Protein AF-A0A9E5UUV7-F1 (afdb_monomer_lite)

Radius of gyration: 30.55 Å; chains: 1; bounding box: 59×49×99 Å

Foldseek 3Di:
DVLLVVLLVLLLVLDDDPVSLVSSLVSLLVQCVVDVLSLLSLVLCLVVNVLSPVVDVVSVVVSVVSSVVSCCVSCVPPPDDFDVVCVVVLPQLLLLLLQLLLQLLPSVSSNVSSVVLVVLLVVLVVLCCVQVPDPCSQQSSLVSLLSSLSSSSVVCSRRQDDVPGDSSSSNPPVSNVSSVSSVVSSLSSLVVLVVRVVVDCVVVVDVVSVVSNVVSVVCVVSSVVSNVVSVCCVVVPPPPPCVVQPPVPVPPPNPPCVVVVVVLVCCLEPVPCPSVVVLVVDDDHDVSVVSVCLSVVSVVCRPAAADQQCPPVDDQLAAEEEAAQAQSSSVCCVVRVRPPHDLVNYAYEHCPPDPDVVVVPPPDDRPHYDHDLDPVVLVVVLVVCVVHQKYKYKYFPVCVVSVVVSQVSVVVVQKDKDWPPDPPPDDDVPTIIMMMIGHPPPD

pLDDT: mean 79.67, std 17.64, range [35.59, 98.44]

Sequence (443 aa):
MVFFLLALGVVSSQRRGLGVFALAGLLCLCATFSFSTGLVTWPLLLPVLWVYGYRHLGYSVAWVGLAALAATLYGSGTGSGAKWELLPTFLVPLVAFVGSPLGVQDYELSVLVGAVGLLLLAVNLLVLWWVDGWRPQRMIIWLACAGYSLGAGLGIALGRFGPGKSDWVALNTRYTTPTLLLWCALVAAAVLVMEHLNQSDLIKQRSWPRALLWVNAFAFALAVPLYLQTNLHMAQGPVQDDYFYGHGLAEASPVDLRPYEACIAAYPQQGDESCLQVIFVEEWATPSKIYRMAAYGLGIFRGEAPQNWLGPAYVQGSLVILNTGYAWGNIYVQERGLAGIPERDLIHVAPDAFSDPDLVMLDHPPERQFEQADVHFLLQVAALARAHSQLWLVSAPETAAMADLLGRALQGQGWQAELYPEPGAGEQPNQFLIWRFERPGPG

Secondary structure (DSSP, 8-state):
-HHHHHHHHHHHSS--SHHHHHHHHHHHHHHHHH-GGGGGHHHHHHHHHHHHT--SHHHHHHHHHHHHHHHHHHHTT------GGGTGGGHHHHHHHHHTTTTTT-HHHHHHHHHHHHHHHHHHHHHHHHHS---HHHHHHHHHHHHHHHHHHHHHHHHH--TT--GGGGG-HHHHHHHHHHHHHHHHHHHHHHHHHHHSTHHHH-SHHHHHHHHHHHHHHHHHHHHHHHHHHHHHS---THHHH-TTTSSS-----HHHHHHHHHHHHH--THHHHHHHHS-SSSTHHHHHHHHHHHHTTTTPPP-BSSGGGPPTT-EEEEE-SSHHHHHHIIIIIBTT--GGGEEEE-TT--S-GGGGGSS-S-S-EESSSSHHHHHHHHHHHTT-SEEEEEE-GGGHHHHHHHHHHHHTTT-EEEEES-TTSS---TT-EEEEEEPPP--

Structure (mmCIF, N/CA/C/O backbone):
data_AF-A0A9E5UUV7-F1
#
_entry.id   AF-A0A9E5UUV7-F1
#
loop_
_atom_site.group_PDB
_atom_site.id
_atom_site.type_symbol
_atom_site.label_atom_id
_atom_site.label_alt_id
_atom_site.label_comp_id
_atom_site.label_asym_id
_atom_site.label_entity_id
_atom_site.label_seq_id
_atom_site.pdbx_PDB_ins_code
_atom_site.Cartn_x
_atom_site.Cartn_y
_atom_site.Cartn_z
_atom_site.occupancy
_atom_site.B_iso_or_equiv
_atom_site.auth_seq_id
_atom_site.auth_comp_id
_atom_site.auth_asym_id
_atom_site.auth_atom_id
_atom_site.pdbx_PDB_model_num
ATOM 1 N N . MET A 1 1 ? -4.992 -3.076 2.133 1.00 90.69 1 MET A N 1
ATOM 2 C CA . MET A 1 1 ? -6.073 -2.536 2.993 1.00 90.69 1 MET A CA 1
ATOM 3 C C . MET A 1 1 ? -7.357 -3.369 2.954 1.00 90.69 1 MET A C 1
ATOM 5 O O . MET A 1 1 ? -7.738 -3.866 4.002 1.00 90.69 1 MET A O 1
ATOM 9 N N . VAL A 1 2 ? -8.020 -3.556 1.802 1.00 94.25 2 VAL A N 1
ATOM 10 C CA . VAL A 1 2 ? -9.324 -4.265 1.721 1.00 94.25 2 VAL A CA 1
ATOM 11 C C . VAL A 1 2 ? -9.289 -5.643 2.392 1.00 94.25 2 VAL A C 1
ATOM 13 O O . VAL A 1 2 ? -10.090 -5.911 3.282 1.00 94.25 2 VAL A O 1
ATOM 16 N N . PHE A 1 3 ? -8.302 -6.478 2.058 1.00 97.38 3 PHE A N 1
ATOM 17 C CA . PHE A 1 3 ? -8.148 -7.800 2.674 1.00 97.38 3 PHE A CA 1
ATOM 18 C C . PHE A 1 3 ? -7.946 -7.756 4.198 1.00 97.38 3 PHE A C 1
ATOM 20 O O . PHE A 1 3 ? -8.446 -8.626 4.902 1.00 97.38 3 PHE A O 1
ATOM 27 N N . PHE A 1 4 ? -7.287 -6.719 4.726 1.00 97.44 4 PHE A N 1
ATOM 28 C CA . PHE A 1 4 ? -7.139 -6.529 6.173 1.00 97.44 4 PHE A CA 1
ATOM 29 C C . PHE A 1 4 ? -8.482 -6.223 6.849 1.00 97.44 4 PHE A C 1
ATOM 31 O O . PHE A 1 4 ? -8.807 -6.830 7.868 1.00 97.44 4 PHE A O 1
ATOM 38 N N . LEU A 1 5 ? -9.293 -5.336 6.262 1.00 97.19 5 LEU A N 1
ATOM 39 C CA . LEU A 1 5 ? -10.630 -5.025 6.779 1.00 97.19 5 LEU A CA 1
ATOM 40 C C . LEU A 1 5 ? -11.561 -6.242 6.714 1.00 97.19 5 LEU A C 1
ATOM 42 O O . LEU A 1 5 ? -12.299 -6.500 7.663 1.00 97.19 5 LEU A O 1
ATOM 46 N N . LEU A 1 6 ? -11.481 -7.032 5.639 1.00 97.69 6 LEU A N 1
ATOM 47 C CA . LEU A 1 6 ? -12.206 -8.300 5.533 1.00 97.69 6 LEU A CA 1
ATOM 48 C C . LEU A 1 6 ? -11.757 -9.293 6.612 1.00 97.69 6 LEU A C 1
ATOM 50 O O . LEU A 1 6 ? -12.605 -9.916 7.243 1.00 97.69 6 LEU A O 1
ATOM 54 N N . ALA A 1 7 ? -10.451 -9.407 6.877 1.00 97.75 7 ALA A N 1
ATOM 55 C CA . ALA A 1 7 ? -9.936 -10.275 7.934 1.00 97.75 7 ALA A CA 1
ATOM 56 C C . ALA A 1 7 ? -10.449 -9.843 9.320 1.00 97.75 7 ALA A C 1
ATOM 58 O O . ALA A 1 7 ? -10.921 -10.681 10.090 1.00 97.75 7 ALA A O 1
ATOM 59 N N . LEU A 1 8 ? -10.448 -8.536 9.615 1.00 96.94 8 LEU A N 1
ATOM 60 C CA . LEU A 1 8 ? -11.044 -7.980 10.836 1.00 96.94 8 LEU A CA 1
ATOM 61 C C . LEU A 1 8 ? -12.545 -8.296 10.944 1.00 96.94 8 LEU A C 1
ATOM 63 O O . LEU A 1 8 ? -13.014 -8.721 12.002 1.00 96.94 8 LEU A O 1
ATOM 67 N N . GLY A 1 9 ? -13.298 -8.131 9.854 1.00 96.94 9 GLY A N 1
ATOM 68 C CA . GLY A 1 9 ? -14.724 -8.464 9.785 1.00 96.94 9 GLY A CA 1
ATOM 69 C C . GLY A 1 9 ? -14.998 -9.950 10.042 1.00 96.94 9 GLY A C 1
ATOM 70 O O . GLY A 1 9 ? -15.856 -10.306 10.848 1.00 96.94 9 GLY A O 1
ATOM 71 N N . VAL A 1 10 ? -14.212 -10.832 9.422 1.00 97.31 10 VAL A N 1
ATOM 72 C CA . VAL A 1 10 ? -14.304 -12.288 9.603 1.00 97.31 10 VAL A CA 1
ATOM 73 C C . VAL A 1 10 ? -14.041 -12.677 11.059 1.00 97.31 10 VAL A C 1
ATOM 75 O O . VAL A 1 10 ? -14.853 -13.389 11.653 1.00 97.31 10 VAL A O 1
ATOM 78 N N . VAL A 1 11 ? -12.968 -12.165 11.673 1.00 96.50 11 VAL A N 1
ATOM 79 C CA . VAL A 1 11 ? -12.618 -12.474 13.072 1.00 96.50 11 VAL A CA 1
ATOM 80 C C . VAL A 1 11 ? -13.648 -11.916 14.062 1.00 96.50 11 VAL A C 1
ATOM 82 O O . VAL A 1 11 ? -13.923 -12.549 15.083 1.00 96.50 11 VAL A O 1
ATOM 85 N N . SER A 1 12 ? -14.255 -10.767 13.760 1.00 95.50 12 SER A N 1
ATOM 86 C CA . SER A 1 12 ? -15.246 -10.122 14.633 1.00 95.50 12 SER A CA 1
ATOM 87 C C . SER A 1 12 ? -16.665 -10.702 14.531 1.00 95.50 12 SER A C 1
ATOM 89 O O . SER A 1 12 ? -17.492 -10.424 15.399 1.00 95.50 12 SER A O 1
ATOM 91 N N . SER A 1 13 ? -16.947 -11.574 13.554 1.00 91.88 13 SER A N 1
ATOM 92 C CA . SER A 1 13 ? -18.280 -12.146 13.267 1.00 91.88 13 SER A CA 1
ATOM 93 C C . SER A 1 13 ? -18.878 -13.089 14.339 1.00 91.88 13 SER A C 1
ATOM 95 O O . SER A 1 13 ? -19.874 -13.765 14.088 1.00 91.88 13 SER A O 1
ATOM 97 N N . GLN A 1 14 ? -18.291 -13.159 15.541 1.00 79.25 14 GLN A N 1
ATOM 98 C CA . GLN A 1 14 ? -18.643 -14.016 16.693 1.00 79.25 14 GLN A CA 1
ATOM 99 C C . GLN A 1 14 ? -18.615 -15.540 16.462 1.00 79.25 14 GLN A C 1
ATOM 101 O O . GLN A 1 14 ? -18.589 -16.304 17.431 1.00 79.25 14 GLN A O 1
ATOM 106 N N . ARG A 1 15 ? -18.556 -16.017 15.216 1.00 87.44 15 ARG A N 1
ATOM 107 C CA . ARG A 1 15 ? -18.394 -17.438 14.894 1.00 87.44 15 ARG A CA 1
ATOM 108 C C . ARG A 1 15 ? -16.945 -17.850 15.148 1.00 87.44 15 ARG A C 1
ATOM 110 O O . ARG A 1 15 ? -16.028 -17.402 14.466 1.00 87.44 15 ARG A O 1
ATOM 117 N N . ARG A 1 16 ? -16.728 -18.706 16.147 1.00 90.81 16 ARG A N 1
ATOM 118 C CA . ARG A 1 16 ? -15.410 -19.290 16.434 1.00 90.81 16 ARG A CA 1
ATOM 119 C C . ARG A 1 16 ? -15.267 -20.609 15.694 1.00 90.81 16 ARG A C 1
ATOM 121 O O . ARG A 1 16 ? -16.164 -21.444 15.749 1.00 90.81 16 ARG A O 1
ATOM 128 N N . GLY A 1 17 ? -14.133 -20.814 15.042 1.00 95.44 17 GLY A N 1
ATOM 129 C CA . GLY A 1 17 ? -13.823 -22.096 14.424 1.00 95.44 17 GLY A CA 1
ATOM 130 C C . GLY A 1 17 ? -12.600 -22.034 13.525 1.00 95.44 17 GLY A C 1
ATOM 131 O O . GLY A 1 17 ? -12.154 -20.957 13.129 1.00 95.44 17 GLY A O 1
ATOM 132 N N . LEU A 1 18 ? -12.089 -23.211 13.168 1.00 96.75 18 LEU A N 1
ATOM 133 C CA . LEU A 1 18 ? -10.938 -23.348 12.276 1.00 96.75 18 LEU A CA 1
ATOM 134 C C . LEU A 1 18 ? -11.175 -22.687 10.912 1.00 96.75 18 LEU A C 1
ATOM 136 O O . LEU A 1 18 ? -10.252 -22.096 10.371 1.00 96.75 18 LEU A O 1
ATOM 140 N N . GLY A 1 19 ? -12.407 -22.712 10.390 1.00 97.31 19 GLY A N 1
ATOM 141 C CA . GLY A 1 19 ? -12.740 -22.062 9.117 1.00 97.31 19 GLY A CA 1
ATOM 142 C C . GLY A 1 19 ? -12.563 -20.539 9.141 1.00 97.31 19 GLY A C 1
ATOM 143 O O . GLY A 1 19 ? -11.999 -19.976 8.211 1.00 97.31 19 GLY A O 1
ATOM 144 N N . VAL A 1 20 ? -12.977 -19.873 10.226 1.00 97.12 20 VAL A N 1
ATOM 145 C CA . VAL A 1 20 ? -12.817 -18.415 10.398 1.00 97.12 20 VAL A CA 1
ATOM 146 C C . VAL A 1 20 ? -11.344 -18.054 10.585 1.00 97.12 20 VAL A C 1
ATOM 148 O O . VAL A 1 20 ? -10.864 -17.104 9.972 1.00 97.12 20 VAL A O 1
ATOM 151 N N . PHE A 1 21 ? -10.609 -18.849 11.369 1.00 97.88 21 PHE A N 1
ATOM 152 C CA . PHE A 1 21 ? -9.162 -18.698 11.539 1.00 97.88 21 PHE A CA 1
ATOM 153 C C . PHE A 1 21 ? -8.404 -18.857 10.209 1.00 97.88 21 PHE A C 1
ATOM 155 O O . PHE A 1 21 ? -7.590 -18.006 9.857 1.00 97.88 21 PHE A O 1
ATOM 162 N N . ALA A 1 22 ? -8.706 -19.911 9.443 1.00 97.94 22 ALA A N 1
ATOM 163 C CA . ALA A 1 22 ? -8.079 -20.181 8.152 1.00 97.94 22 ALA A CA 1
ATOM 164 C C . ALA A 1 22 ? -8.406 -19.097 7.116 1.00 97.94 22 ALA A C 1
ATOM 166 O O . ALA A 1 22 ? -7.508 -18.630 6.420 1.00 97.94 22 ALA A O 1
ATOM 167 N N . LEU A 1 23 ? -9.664 -18.646 7.052 1.00 97.94 23 LEU A N 1
ATOM 168 C CA . LEU A 1 23 ? -10.071 -17.563 6.159 1.00 97.94 23 LEU A CA 1
ATOM 169 C C . LEU A 1 23 ? -9.372 -16.242 6.510 1.00 97.94 23 LEU A C 1
ATOM 171 O O . LEU A 1 23 ? -8.900 -15.551 5.613 1.00 97.94 23 LEU A O 1
ATOM 175 N N . ALA A 1 24 ? -9.253 -15.904 7.798 1.00 98.12 24 ALA A N 1
ATOM 176 C CA . ALA A 1 24 ? -8.497 -14.730 8.229 1.00 98.12 24 ALA A CA 1
ATOM 177 C C . ALA A 1 24 ? -7.016 -14.828 7.822 1.00 98.12 24 ALA A C 1
ATOM 179 O O . ALA A 1 24 ? -6.466 -13.863 7.296 1.00 98.12 24 ALA A O 1
ATOM 180 N N . GLY A 1 25 ? -6.394 -16.000 7.993 1.00 98.19 25 GLY A N 1
ATOM 181 C CA . GLY A 1 25 ? -5.019 -16.255 7.552 1.00 98.19 25 GLY A CA 1
ATOM 182 C C . GLY A 1 25 ? -4.844 -16.123 6.035 1.00 98.19 25 GLY A C 1
ATOM 183 O O . GLY A 1 25 ? -3.891 -15.495 5.580 1.00 98.19 25 GLY A O 1
ATOM 184 N N . LEU A 1 26 ? -5.793 -16.637 5.245 1.00 98.25 26 LEU A N 1
ATOM 185 C CA . LEU A 1 26 ? -5.801 -16.483 3.787 1.00 98.25 26 LEU A CA 1
ATOM 186 C C . LEU A 1 26 ? -5.905 -15.008 3.374 1.00 98.25 26 LEU A C 1
ATOM 188 O O . LEU A 1 26 ? -5.156 -14.553 2.515 1.00 98.25 26 LEU A O 1
ATOM 192 N N . LEU A 1 27 ? -6.785 -14.239 4.017 1.00 98.44 27 LEU A N 1
ATOM 193 C CA . LEU A 1 27 ? -6.922 -12.804 3.761 1.00 98.44 27 LEU A CA 1
ATOM 194 C C . LEU A 1 27 ? -5.648 -12.029 4.142 1.00 98.44 27 LEU A C 1
ATOM 196 O O . LEU A 1 27 ? -5.252 -11.117 3.416 1.00 98.44 27 LEU A O 1
ATOM 200 N N . CYS A 1 28 ? -4.959 -12.412 5.221 1.00 98.19 28 CYS A N 1
ATOM 201 C CA . CYS A 1 28 ? -3.637 -11.874 5.560 1.00 98.19 28 CYS A CA 1
ATOM 202 C C . CYS A 1 28 ? -2.585 -12.189 4.493 1.00 98.19 28 CYS A C 1
ATOM 204 O O . CYS A 1 28 ? -1.834 -11.294 4.111 1.00 98.19 28 CYS A O 1
ATOM 206 N N . LEU A 1 29 ? -2.561 -13.415 3.959 1.00 97.69 29 LEU A N 1
ATOM 207 C CA . LEU A 1 29 ? -1.677 -13.776 2.845 1.00 97.69 29 LEU A CA 1
ATOM 208 C C . LEU A 1 29 ? -1.969 -12.919 1.609 1.00 97.69 29 LEU A C 1
ATOM 210 O O . LEU A 1 29 ? -1.050 -12.305 1.068 1.00 97.69 29 LEU A O 1
ATOM 214 N N . CYS A 1 30 ? -3.238 -12.797 1.204 1.00 97.81 30 CYS A N 1
ATOM 215 C CA . CYS A 1 30 ? -3.633 -11.919 0.101 1.00 97.81 30 CYS A CA 1
ATOM 216 C C . CYS A 1 30 ? -3.190 -10.470 0.350 1.00 97.81 30 CYS A C 1
ATOM 218 O O . CYS A 1 30 ? -2.681 -9.822 -0.563 1.00 97.81 30 CYS A O 1
ATOM 220 N N . ALA A 1 31 ? -3.322 -9.965 1.582 1.00 96.50 31 ALA A N 1
ATOM 221 C CA . ALA A 1 31 ? -2.836 -8.638 1.945 1.00 96.50 31 ALA A CA 1
ATOM 222 C C . ALA A 1 31 ? -1.311 -8.513 1.777 1.00 96.50 31 ALA A C 1
ATOM 224 O O . ALA A 1 31 ? -0.864 -7.531 1.188 1.00 96.50 31 ALA A O 1
ATOM 225 N N . THR A 1 32 ? -0.530 -9.487 2.265 1.00 95.94 32 THR A N 1
ATOM 226 C CA . THR A 1 32 ? 0.942 -9.521 2.169 1.00 95.94 32 THR A CA 1
ATOM 227 C C . THR A 1 32 ? 1.427 -9.557 0.721 1.00 95.94 32 THR A C 1
ATOM 229 O O . THR A 1 32 ? 2.300 -8.775 0.358 1.00 95.94 32 THR A O 1
ATOM 232 N N . PHE A 1 33 ? 0.853 -10.416 -0.123 1.00 94.50 33 PHE A N 1
ATOM 233 C CA . PHE A 1 33 ? 1.278 -10.535 -1.523 1.00 94.50 33 PHE A CA 1
ATOM 234 C C . PHE A 1 33 ? 0.728 -9.425 -2.427 1.00 94.50 33 PHE A C 1
ATOM 236 O O . PHE A 1 33 ? 1.281 -9.194 -3.495 1.00 94.50 33 PHE A O 1
ATOM 243 N N . SER A 1 34 ? -0.301 -8.690 -1.989 1.00 92.25 34 SER A N 1
ATOM 244 C CA . SER A 1 34 ? -0.737 -7.467 -2.679 1.00 92.25 34 SER A CA 1
ATOM 245 C C . SER A 1 34 ? 0.202 -6.288 -2.411 1.00 92.25 34 SER A C 1
ATOM 247 O O . SER A 1 34 ? 0.424 -5.462 -3.291 1.00 92.25 34 SER A O 1
ATOM 249 N N . PHE A 1 35 ? 0.714 -6.158 -1.181 1.00 89.69 35 PHE A N 1
ATOM 250 C CA . PHE A 1 35 ? 1.616 -5.070 -0.798 1.00 89.69 35 PHE A CA 1
ATOM 251 C C . PHE A 1 35 ? 2.412 -5.429 0.463 1.00 89.69 35 PHE A C 1
ATOM 253 O O . PHE A 1 35 ? 1.850 -6.001 1.397 1.00 89.69 35 PHE A O 1
ATOM 260 N N . SER A 1 36 ? 3.682 -5.012 0.561 1.00 89.94 36 SER A N 1
ATOM 261 C CA . SER A 1 36 ? 4.555 -5.333 1.712 1.00 89.94 36 SER A CA 1
ATOM 262 C C . SER A 1 36 ? 3.972 -4.917 3.067 1.00 89.94 36 SER A C 1
ATOM 264 O O . SER A 1 36 ? 4.152 -5.612 4.066 1.00 89.94 36 SER A O 1
ATOM 266 N N . THR A 1 37 ? 3.205 -3.822 3.114 1.00 92.81 37 THR A N 1
ATOM 267 C CA . THR A 1 37 ? 2.503 -3.361 4.327 1.00 92.81 37 THR A CA 1
ATOM 268 C C . THR A 1 37 ? 1.468 -4.370 4.833 1.00 92.81 37 THR A C 1
ATOM 270 O O . THR A 1 37 ? 1.054 -4.304 5.986 1.00 92.81 37 THR A O 1
ATOM 273 N N . GLY A 1 38 ? 1.070 -5.355 4.024 1.00 95.31 38 GLY A N 1
ATOM 274 C CA . GLY A 1 38 ? 0.263 -6.494 4.448 1.00 95.31 38 GLY A CA 1
ATOM 275 C C . GLY A 1 38 ? 0.935 -7.366 5.514 1.00 95.31 38 GLY A C 1
ATOM 276 O O . GLY A 1 38 ? 0.229 -7.971 6.318 1.00 95.31 38 GLY A O 1
ATOM 277 N N . LEU A 1 39 ? 2.272 -7.368 5.618 1.00 96.00 39 LEU A N 1
ATOM 278 C CA . LEU A 1 39 ? 2.988 -8.060 6.703 1.00 96.00 39 LEU A CA 1
ATOM 279 C C . LEU A 1 39 ? 2.602 -7.542 8.096 1.00 96.00 39 LEU A C 1
ATOM 281 O O . LEU A 1 39 ? 2.598 -8.298 9.063 1.00 96.00 39 LEU A O 1
ATOM 285 N N . VAL A 1 40 ? 2.196 -6.276 8.190 1.00 97.06 40 VAL A N 1
ATOM 286 C CA . VAL A 1 40 ? 1.750 -5.637 9.435 1.00 97.06 40 VAL A CA 1
ATOM 287 C C . VAL A 1 40 ? 0.444 -6.259 9.952 1.00 97.06 40 VAL A C 1
ATOM 289 O O . VAL A 1 40 ? 0.171 -6.223 11.149 1.00 97.06 40 VAL A O 1
ATOM 292 N N . THR A 1 41 ? -0.361 -6.886 9.084 1.00 97.81 41 THR A N 1
ATOM 293 C CA . THR A 1 41 ? -1.632 -7.507 9.497 1.00 97.81 41 THR A CA 1
ATOM 294 C C . THR A 1 41 ? -1.439 -8.660 10.482 1.00 97.81 41 THR A C 1
ATOM 296 O O . THR A 1 41 ? -2.262 -8.829 11.380 1.00 97.81 41 THR A O 1
ATOM 299 N N . TRP A 1 42 ? -0.344 -9.415 10.362 1.00 98.19 42 TRP A N 1
ATOM 300 C CA . TRP A 1 42 ? -0.068 -10.594 11.181 1.00 98.19 42 TRP A CA 1
ATOM 301 C C . TRP A 1 42 ? 0.064 -10.281 12.677 1.00 98.19 42 TRP A C 1
ATOM 303 O O . TRP A 1 42 ? -0.721 -10.836 13.456 1.00 98.19 42 TRP A O 1
ATOM 313 N N . PRO A 1 43 ? 0.985 -9.396 13.116 1.00 97.75 43 PRO A N 1
ATOM 314 C CA . PRO A 1 43 ? 1.102 -9.053 14.530 1.00 97.75 43 PRO A CA 1
ATOM 315 C C . PRO A 1 43 ? -0.132 -8.314 15.060 1.00 97.75 43 PRO A C 1
ATOM 317 O O . PRO A 1 43 ? -0.459 -8.464 16.233 1.00 97.75 43 PRO A O 1
ATOM 320 N N . LEU A 1 44 ? -0.848 -7.557 14.220 1.00 97.69 44 LEU A N 1
ATOM 321 C CA . LEU A 1 44 ? -2.027 -6.796 14.649 1.00 97.69 44 LEU A CA 1
ATOM 322 C C . LEU A 1 44 ? -3.279 -7.647 14.844 1.00 97.69 44 LEU A C 1
ATOM 324 O O . LEU A 1 44 ? -4.070 -7.370 15.742 1.00 97.69 44 LEU A O 1
ATOM 328 N N . LEU A 1 45 ? -3.481 -8.680 14.025 1.00 97.75 45 LEU A N 1
ATOM 329 C CA . LEU A 1 45 ? -4.642 -9.559 14.163 1.00 97.75 45 LEU A CA 1
ATOM 330 C C . LEU A 1 45 ? -4.485 -10.579 15.288 1.00 97.75 45 LEU A C 1
ATOM 332 O O . LEU A 1 45 ? -5.494 -11.069 15.786 1.00 97.75 45 LEU A O 1
ATOM 336 N N . LEU A 1 46 ? -3.267 -10.857 15.755 1.00 97.62 46 LEU A N 1
ATOM 337 C CA . LEU A 1 46 ? -3.048 -11.747 16.895 1.00 97.62 46 LEU A CA 1
ATOM 338 C C . LEU A 1 46 ? -3.787 -11.292 18.179 1.00 97.62 46 LEU A C 1
ATOM 340 O O . LEU A 1 46 ? -4.549 -12.091 18.732 1.00 97.62 46 LEU A O 1
ATOM 344 N N . PRO A 1 47 ? -3.660 -10.037 18.663 1.00 97.31 47 PRO A N 1
ATOM 345 C CA . PRO A 1 47 ? -4.435 -9.574 19.814 1.00 97.31 47 PRO A CA 1
ATOM 346 C C . PRO A 1 47 ? -5.939 -9.487 19.517 1.00 97.31 47 PRO A C 1
ATOM 348 O O . PRO A 1 47 ? -6.745 -9.720 20.418 1.00 97.31 47 PRO A O 1
ATOM 351 N N . VAL A 1 48 ? -6.345 -9.230 18.267 1.00 97.50 48 VAL A N 1
ATOM 352 C CA . VAL A 1 48 ? -7.763 -9.269 17.861 1.00 97.50 48 VAL A CA 1
ATOM 353 C C . VAL A 1 48 ? -8.319 -10.687 18.038 1.00 97.50 48 VAL A C 1
ATOM 355 O O . VAL A 1 48 ? -9.302 -10.882 18.752 1.00 97.50 48 VAL A O 1
ATOM 358 N N . LEU A 1 49 ? -7.650 -11.696 17.475 1.00 97.31 49 LEU A N 1
ATOM 359 C CA . LEU A 1 49 ? -7.983 -13.114 17.631 1.00 97.31 49 LEU A CA 1
ATOM 360 C C . LEU A 1 49 ? -8.082 -13.502 19.115 1.00 97.31 49 LEU A C 1
ATOM 362 O O . LEU A 1 49 ? -9.057 -14.135 19.533 1.00 97.31 49 LEU A O 1
ATOM 366 N N . TRP A 1 50 ? -7.127 -13.059 19.935 1.00 97.19 50 TRP A N 1
ATOM 367 C CA . TRP A 1 50 ? -7.123 -13.311 21.376 1.00 97.19 50 TRP A CA 1
ATOM 368 C C . TRP A 1 50 ? -8.353 -12.729 22.093 1.00 97.19 50 TRP A C 1
ATOM 370 O O . TRP A 1 50 ? -9.002 -13.416 22.895 1.00 97.19 50 TRP A O 1
ATOM 380 N N . VAL A 1 51 ? -8.707 -11.472 21.797 1.00 96.44 51 VAL A N 1
ATOM 381 C CA . VAL A 1 51 ? -9.873 -10.782 22.377 1.00 96.44 51 VAL A CA 1
ATOM 382 C C . VAL A 1 51 ? -11.182 -11.467 21.973 1.00 96.44 51 VAL A C 1
ATOM 384 O O . VAL A 1 51 ? -12.063 -11.630 22.820 1.00 96.44 51 VAL A O 1
ATOM 387 N N . TYR A 1 52 ? -11.288 -11.946 20.730 1.00 96.06 52 TYR A N 1
ATOM 388 C CA . TYR A 1 52 ? -12.475 -12.648 20.221 1.00 96.06 52 TYR A CA 1
ATOM 389 C C . TYR A 1 52 ? -12.539 -14.145 20.578 1.00 96.06 52 TYR A C 1
ATOM 391 O O . TYR A 1 52 ? -13.537 -14.813 20.289 1.00 96.06 52 TYR A O 1
ATOM 399 N N . GLY A 1 53 ? -11.551 -14.661 21.317 1.00 95.75 53 GLY A N 1
ATOM 400 C CA . GLY A 1 53 ? -11.625 -15.955 22.001 1.00 95.75 53 GLY A CA 1
ATOM 401 C C . GLY A 1 53 ? -10.730 -17.061 21.442 1.00 95.75 53 GLY A C 1
ATOM 402 O O . GLY A 1 53 ? -10.795 -18.179 21.948 1.00 95.75 53 GLY A O 1
ATOM 403 N N . TYR A 1 54 ? -9.856 -16.775 20.476 1.00 96.69 54 TYR A N 1
ATOM 404 C CA . TYR A 1 54 ? -8.816 -17.702 20.006 1.00 96.69 54 TYR A CA 1
ATOM 405 C C . TYR A 1 54 ? -7.621 -17.728 20.977 1.00 96.69 54 TYR A C 1
ATOM 407 O O . TYR A 1 54 ? -6.492 -17.425 20.612 1.00 96.69 54 TYR A O 1
ATOM 415 N N . ARG A 1 55 ? -7.877 -18.050 22.253 1.00 96.50 55 ARG A N 1
ATOM 416 C CA . ARG A 1 55 ? -6.878 -17.985 23.343 1.00 96.50 55 ARG A CA 1
ATOM 417 C C . ARG A 1 55 ? -6.033 -19.248 23.503 1.00 96.50 55 ARG A C 1
ATOM 419 O O . ARG A 1 55 ? -5.083 -19.258 24.277 1.00 96.50 55 ARG A O 1
ATOM 426 N N . HIS A 1 56 ? -6.404 -20.333 22.828 1.00 97.19 56 HIS A N 1
ATOM 427 C CA . HIS A 1 56 ? -5.656 -21.582 22.907 1.00 97.19 56 HIS A CA 1
ATOM 428 C C . HIS A 1 56 ? -4.284 -21.416 22.241 1.00 97.19 56 HIS A C 1
ATOM 430 O O . HIS A 1 56 ? -4.210 -20.945 21.106 1.00 97.19 56 HIS A O 1
ATOM 436 N N . LEU A 1 57 ? -3.218 -21.858 22.919 1.00 97.12 57 LEU A N 1
ATOM 437 C CA . LEU A 1 57 ? -1.830 -21.681 22.473 1.00 97.12 57 LEU A CA 1
ATOM 438 C C . LEU A 1 57 ? -1.597 -22.189 21.042 1.00 97.12 57 LEU A C 1
ATOM 440 O O . LEU A 1 57 ? -0.874 -21.558 20.279 1.00 97.12 57 LEU A O 1
ATOM 444 N N . GLY A 1 58 ? -2.265 -23.280 20.655 1.00 97.94 58 GLY A N 1
ATOM 445 C CA . GLY A 1 58 ? -2.185 -23.830 19.300 1.00 97.94 58 GLY A CA 1
ATOM 446 C C . GLY A 1 58 ? -2.581 -22.840 18.196 1.00 97.94 58 GLY A C 1
ATOM 447 O O . GLY A 1 58 ? -1.934 -22.831 17.154 1.00 97.94 58 GLY A O 1
ATOM 448 N N . TYR A 1 59 ? -3.569 -21.961 18.423 1.00 97.56 59 TYR A N 1
ATOM 449 C CA . TYR A 1 59 ? -3.919 -20.922 17.444 1.00 97.56 59 TYR A CA 1
ATOM 450 C C . TYR A 1 59 ? -2.817 -19.873 17.330 1.00 97.56 59 TYR A C 1
ATOM 452 O O . TYR A 1 59 ? -2.453 -19.500 16.221 1.00 97.56 59 TYR A O 1
ATOM 460 N N . SER A 1 60 ? -2.252 -19.430 18.456 1.00 97.62 60 SER A N 1
ATOM 461 C CA . SER A 1 60 ? -1.157 -18.456 18.464 1.00 97.62 60 SER A CA 1
ATOM 462 C C . SER A 1 60 ? 0.091 -19.003 17.774 1.00 97.62 60 SER A C 1
ATOM 464 O O . SER A 1 60 ? 0.676 -18.317 16.943 1.00 97.62 60 SER A O 1
ATOM 466 N N . VAL A 1 61 ? 0.471 -20.253 18.067 1.00 98.06 61 VAL A N 1
ATOM 467 C CA . VAL A 1 61 ? 1.617 -20.922 17.431 1.00 98.06 61 VAL A CA 1
ATOM 468 C C . VAL A 1 61 ? 1.384 -21.083 15.930 1.00 98.06 61 VAL A C 1
ATOM 470 O O . VAL A 1 61 ? 2.255 -20.724 15.142 1.00 98.06 61 VAL A O 1
ATOM 473 N N . ALA A 1 62 ? 0.201 -21.552 15.520 1.00 98.12 62 ALA A N 1
ATOM 474 C CA . ALA A 1 62 ? -0.143 -21.668 14.106 1.00 98.12 62 ALA A CA 1
ATOM 475 C C . ALA A 1 62 ? -0.122 -20.304 13.396 1.00 98.12 62 ALA A C 1
ATOM 477 O O . ALA A 1 62 ? 0.399 -20.197 12.290 1.00 98.12 62 ALA A O 1
ATOM 478 N N . TRP A 1 63 ? -0.635 -19.250 14.037 1.00 98.38 63 TRP A N 1
ATOM 479 C CA . TRP A 1 63 ? -0.659 -17.898 13.477 1.00 98.38 63 TRP A CA 1
ATOM 480 C C . TRP A 1 63 ? 0.746 -17.321 13.291 1.00 98.38 63 TRP A C 1
ATOM 482 O O . TRP A 1 63 ? 1.056 -16.789 12.229 1.00 98.38 63 TRP A O 1
ATOM 492 N N . VAL A 1 64 ? 1.617 -17.474 14.293 1.00 98.12 64 VAL A N 1
ATOM 493 C CA . VAL A 1 64 ? 3.029 -17.069 14.202 1.00 98.12 64 VAL A CA 1
ATOM 494 C C . VAL A 1 64 ? 3.760 -17.875 13.125 1.00 98.12 64 VAL A C 1
ATOM 496 O O . VAL A 1 64 ? 4.531 -17.299 12.364 1.00 98.12 64 VAL A O 1
ATOM 499 N N . GLY A 1 65 ? 3.481 -19.177 13.005 1.00 98.25 65 GLY A N 1
ATOM 500 C CA . GLY A 1 65 ? 4.034 -20.021 11.943 1.00 98.25 65 GLY A CA 1
ATOM 501 C C . GLY A 1 65 ? 3.624 -19.560 10.540 1.00 98.25 65 GLY A C 1
ATOM 502 O O . GLY A 1 65 ? 4.476 -19.437 9.663 1.00 98.25 65 GLY A O 1
ATOM 503 N N . LEU A 1 66 ? 2.342 -19.235 10.337 1.00 98.12 66 LEU A N 1
ATOM 504 C CA . LEU A 1 66 ? 1.844 -18.673 9.076 1.00 98.12 66 LEU A CA 1
ATOM 505 C C . LEU A 1 66 ? 2.461 -17.302 8.772 1.00 98.12 66 LEU A C 1
ATOM 507 O O . LEU A 1 66 ? 2.851 -17.052 7.634 1.00 98.12 66 LEU A O 1
ATOM 511 N N . ALA A 1 67 ? 2.599 -16.441 9.783 1.00 98.06 67 ALA A N 1
ATOM 512 C CA . ALA A 1 67 ? 3.239 -15.136 9.642 1.00 98.06 67 ALA A CA 1
ATOM 513 C C . ALA A 1 67 ? 4.712 -15.261 9.223 1.00 98.06 67 ALA A C 1
ATOM 515 O O . ALA A 1 67 ? 5.153 -14.563 8.311 1.00 98.06 67 ALA A O 1
ATOM 516 N N . ALA A 1 68 ? 5.460 -16.173 9.855 1.00 97.56 68 ALA A N 1
ATOM 517 C CA . ALA A 1 68 ? 6.851 -16.448 9.512 1.00 97.56 68 ALA A CA 1
ATOM 518 C C . ALA A 1 68 ? 6.976 -16.977 8.077 1.00 97.56 68 ALA A C 1
ATOM 520 O O . ALA A 1 68 ? 7.774 -16.452 7.307 1.00 97.56 68 ALA A O 1
ATOM 521 N N . LEU A 1 69 ? 6.136 -17.942 7.686 1.00 97.12 69 LEU A N 1
ATOM 522 C CA . LEU A 1 69 ? 6.109 -18.470 6.321 1.00 97.12 69 LEU A CA 1
ATOM 523 C C . LEU A 1 69 ? 5.802 -17.371 5.291 1.00 97.12 69 LEU A C 1
ATOM 525 O O . LEU A 1 69 ? 6.500 -17.267 4.285 1.00 97.12 69 LEU A O 1
ATOM 529 N N . ALA A 1 70 ? 4.798 -16.528 5.549 1.00 96.50 70 ALA A N 1
ATOM 530 C CA . ALA A 1 70 ? 4.451 -15.407 4.677 1.00 96.50 70 ALA A CA 1
ATOM 531 C C . ALA A 1 70 ? 5.615 -14.415 4.531 1.00 96.50 70 ALA A C 1
ATOM 533 O O . ALA A 1 70 ? 5.929 -13.998 3.417 1.00 96.50 70 ALA A O 1
ATOM 534 N N . ALA A 1 71 ? 6.281 -14.072 5.638 1.00 94.19 71 ALA A N 1
ATOM 535 C CA . ALA A 1 71 ? 7.442 -13.189 5.637 1.00 94.19 71 ALA A CA 1
ATOM 536 C C . ALA A 1 71 ? 8.631 -13.791 4.872 1.00 94.19 71 ALA A C 1
ATOM 538 O O . ALA A 1 71 ? 9.261 -13.084 4.091 1.00 94.19 71 ALA A O 1
ATOM 539 N N . THR A 1 72 ? 8.914 -15.088 5.042 1.00 94.00 72 THR A N 1
ATOM 540 C CA . THR A 1 72 ? 9.986 -15.783 4.314 1.00 94.00 72 THR A CA 1
ATOM 541 C C . THR A 1 72 ? 9.704 -15.842 2.816 1.00 94.00 72 THR A C 1
ATOM 543 O O . THR A 1 72 ? 10.579 -15.505 2.023 1.00 94.00 72 THR A O 1
ATOM 546 N N . LEU A 1 73 ? 8.487 -16.224 2.414 1.00 93.62 73 LEU A N 1
ATOM 547 C CA . LEU A 1 73 ? 8.107 -16.285 1.000 1.00 93.62 73 LEU A CA 1
ATOM 548 C C . LEU A 1 73 ? 8.175 -14.902 0.349 1.00 93.62 73 LEU A C 1
ATOM 550 O O . LEU A 1 73 ? 8.784 -14.760 -0.708 1.00 93.62 73 LEU A O 1
ATOM 554 N N . TYR A 1 74 ? 7.621 -13.881 1.007 1.00 91.12 74 TYR A N 1
ATOM 555 C CA . TYR A 1 74 ? 7.675 -12.505 0.515 1.00 91.12 74 TYR A CA 1
ATOM 556 C C . TYR A 1 74 ? 9.118 -11.981 0.430 1.00 91.12 74 TYR A C 1
ATOM 558 O O . TYR A 1 74 ? 9.503 -11.369 -0.563 1.00 91.12 74 TYR A O 1
ATOM 566 N N . GLY A 1 75 ? 9.928 -12.249 1.457 1.00 88.06 75 GLY A N 1
ATOM 567 C CA . GLY A 1 75 ? 11.304 -11.767 1.564 1.00 88.06 75 GLY A CA 1
ATOM 568 C C . GLY A 1 75 ? 12.310 -12.480 0.657 1.00 88.06 75 GLY A C 1
ATOM 569 O O . GLY A 1 75 ? 13.358 -11.912 0.363 1.00 88.06 75 GLY A O 1
ATOM 570 N N . SER A 1 76 ? 12.002 -13.692 0.181 1.00 87.62 76 SER A N 1
ATOM 571 C CA . SER A 1 76 ? 12.915 -14.507 -0.640 1.00 87.62 76 SER A CA 1
ATOM 572 C C . SER A 1 76 ? 13.338 -13.854 -1.967 1.00 87.62 76 SER A C 1
ATOM 574 O O . SER A 1 76 ? 14.361 -14.235 -2.528 1.00 87.62 76 SER A O 1
ATOM 576 N N . GLY A 1 77 ? 12.602 -12.838 -2.435 1.00 75.75 77 GLY A N 1
ATOM 577 C CA . GLY A 1 77 ? 12.939 -12.041 -3.620 1.00 75.75 77 GLY A CA 1
ATOM 578 C C . GLY A 1 77 ? 13.414 -10.612 -3.333 1.00 75.75 77 GLY A C 1
ATOM 579 O O . GLY A 1 77 ? 13.690 -9.870 -4.273 1.00 75.75 77 GLY A O 1
ATOM 580 N N . THR A 1 78 ? 13.496 -10.180 -2.069 1.00 72.38 78 THR A N 1
ATOM 581 C CA . THR A 1 78 ? 13.814 -8.785 -1.719 1.00 72.38 78 THR A CA 1
ATOM 582 C C . THR A 1 78 ? 15.210 -8.678 -1.106 1.00 72.38 78 THR A C 1
ATOM 584 O O . THR A 1 78 ? 15.416 -9.038 0.049 1.00 72.38 78 THR A O 1
ATOM 587 N N . GLY A 1 79 ? 16.179 -8.156 -1.862 1.00 59.69 79 GLY A N 1
ATOM 588 C CA . GLY A 1 79 ? 17.592 -8.071 -1.458 1.00 59.69 79 GLY A CA 1
ATOM 589 C C . GLY A 1 79 ? 17.961 -6.959 -0.462 1.00 59.69 79 GLY A C 1
ATOM 590 O O . GLY A 1 79 ? 19.142 -6.679 -0.284 1.00 59.69 79 GLY A O 1
ATOM 591 N N . SER A 1 80 ? 16.999 -6.285 0.174 1.00 62.94 80 SER A N 1
ATOM 592 C CA . SER A 1 80 ? 17.277 -5.154 1.072 1.00 62.94 80 SER A CA 1
ATOM 593 C C . SER A 1 80 ? 17.067 -5.522 2.541 1.00 62.94 80 SER A C 1
ATOM 595 O O . SER A 1 80 ? 15.935 -5.752 2.968 1.00 62.94 80 SER A O 1
ATOM 597 N N . GLY A 1 81 ? 18.146 -5.521 3.328 1.00 67.81 81 GLY A N 1
ATOM 598 C CA . GLY A 1 81 ? 18.071 -5.611 4.788 1.00 67.81 81 GLY A CA 1
ATOM 599 C C . GLY A 1 81 ? 17.474 -4.343 5.412 1.00 67.81 81 GLY A C 1
ATOM 600 O O . GLY A 1 81 ? 17.714 -3.233 4.935 1.00 67.81 81 GLY A O 1
ATOM 601 N N . ALA A 1 82 ? 16.697 -4.505 6.484 1.00 70.31 82 ALA A N 1
ATOM 602 C CA . ALA A 1 82 ? 16.161 -3.388 7.260 1.00 70.31 82 ALA A CA 1
ATOM 603 C C . ALA A 1 82 ? 17.272 -2.707 8.081 1.00 70.31 82 ALA A C 1
ATOM 605 O O . ALA A 1 82 ? 18.029 -3.384 8.777 1.00 70.31 82 ALA A O 1
ATOM 606 N N . LYS A 1 83 ? 17.342 -1.371 8.029 1.00 75.38 83 LYS A N 1
ATOM 607 C CA . LYS A 1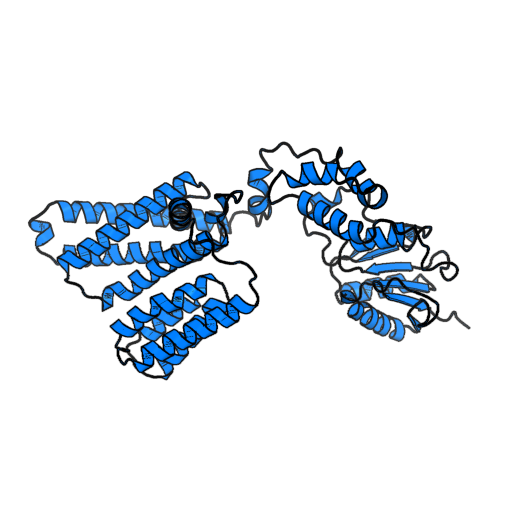 83 ? 18.326 -0.556 8.764 1.00 75.38 83 LYS A CA 1
ATOM 608 C C . LYS A 1 83 ? 17.737 -0.044 10.077 1.00 75.38 83 LYS A C 1
ATOM 610 O O . LYS A 1 83 ? 17.288 1.097 10.173 1.00 75.38 83 LYS A O 1
ATOM 615 N N . TRP A 1 84 ? 17.682 -0.911 11.083 1.00 77.94 84 TRP A N 1
ATOM 616 C CA . TRP A 1 84 ? 17.066 -0.588 12.375 1.00 77.94 84 TRP A CA 1
ATOM 617 C C . TRP A 1 84 ? 17.822 0.491 13.159 1.00 77.94 84 TRP A C 1
ATOM 619 O O . TRP A 1 84 ? 17.205 1.171 13.980 1.00 77.94 84 TRP A O 1
ATOM 629 N N . GLU A 1 85 ? 19.117 0.702 12.890 1.00 76.12 85 GLU A N 1
ATOM 630 C CA . GLU A 1 85 ? 19.913 1.740 13.562 1.00 76.12 85 GLU A CA 1
ATOM 631 C C . GLU A 1 85 ? 19.400 3.176 13.335 1.00 76.12 85 GLU A C 1
ATOM 633 O O . GLU A 1 85 ? 19.718 4.074 14.111 1.00 76.12 85 GLU A O 1
ATOM 638 N N . LEU A 1 86 ? 18.555 3.394 12.324 1.00 78.38 86 LEU A N 1
ATOM 639 C CA . LEU A 1 86 ? 18.019 4.704 11.945 1.00 78.38 86 LEU A CA 1
ATOM 640 C C . LEU A 1 86 ? 16.604 4.975 12.497 1.00 78.38 86 LEU A C 1
ATOM 642 O O . LEU A 1 86 ? 15.917 5.892 12.045 1.00 78.38 86 LEU A O 1
ATOM 646 N N . LEU A 1 87 ? 16.139 4.212 13.491 1.00 78.31 87 LEU A N 1
ATOM 647 C CA . LEU A 1 87 ? 14.774 4.354 14.013 1.00 78.31 87 LEU A CA 1
ATOM 648 C C . LEU A 1 87 ? 14.396 5.789 14.454 1.00 78.31 87 LEU A C 1
ATOM 650 O O . LEU A 1 87 ? 13.306 6.232 14.087 1.00 78.31 87 LEU A O 1
ATOM 654 N N . PRO A 1 88 ? 15.249 6.558 15.168 1.00 79.75 88 PRO A N 1
ATOM 655 C CA . PRO A 1 88 ? 14.909 7.926 15.569 1.00 79.75 88 PRO A CA 1
ATOM 656 C C . PRO A 1 88 ? 14.692 8.863 14.376 1.00 79.75 88 PRO A C 1
ATOM 658 O O . PRO A 1 88 ? 13.771 9.678 14.394 1.00 79.75 88 PRO A O 1
ATOM 661 N N . THR A 1 89 ? 15.486 8.706 13.312 1.00 81.12 89 THR A N 1
ATOM 662 C CA . THR A 1 89 ? 15.351 9.490 12.074 1.00 81.12 89 THR A CA 1
ATOM 663 C C . THR A 1 89 ? 14.067 9.180 11.301 1.00 81.12 89 THR A C 1
ATOM 665 O O . THR A 1 89 ? 13.664 9.964 10.451 1.00 81.12 89 THR A O 1
ATOM 668 N N . PHE A 1 90 ? 13.373 8.085 11.622 1.00 84.50 90 PHE A N 1
ATOM 669 C CA . PHE A 1 90 ? 12.130 7.686 10.957 1.00 84.50 90 PHE A CA 1
ATOM 670 C C . PHE A 1 90 ? 10.859 8.193 11.637 1.00 84.50 90 PHE A C 1
ATOM 672 O O . PHE A 1 90 ? 9.781 8.071 11.056 1.00 84.50 90 PHE A O 1
ATOM 679 N N . LEU A 1 91 ? 10.954 8.784 12.833 1.00 89.88 91 LEU A N 1
ATOM 680 C CA . LEU A 1 91 ? 9.773 9.259 13.555 1.00 89.88 91 LEU A CA 1
ATOM 681 C C . LEU A 1 91 ? 9.080 10.417 12.832 1.00 89.88 91 LEU A C 1
ATOM 683 O O . LEU A 1 91 ? 7.862 10.388 12.692 1.00 89.88 91 LEU A O 1
ATOM 687 N N . VAL A 1 92 ? 9.830 11.403 12.333 1.00 91.25 92 VAL A N 1
ATOM 688 C CA . VAL A 1 92 ? 9.233 12.554 11.631 1.00 91.25 92 VAL A CA 1
ATOM 689 C C . VAL A 1 92 ? 8.574 12.123 10.311 1.00 91.25 92 VAL A C 1
ATOM 691 O O . VAL A 1 92 ? 7.389 12.415 10.148 1.00 91.25 92 VAL A O 1
ATOM 694 N N . PRO A 1 93 ? 9.226 11.329 9.433 1.00 90.38 93 PRO A N 1
ATOM 695 C CA . PRO A 1 93 ? 8.568 10.810 8.233 1.00 90.38 93 PRO A CA 1
ATOM 696 C C . PRO A 1 93 ? 7.372 9.896 8.522 1.00 90.38 93 PRO A C 1
ATOM 698 O O . PRO A 1 93 ? 6.404 9.901 7.768 1.00 90.38 93 PRO A O 1
ATOM 701 N N . LEU A 1 94 ? 7.394 9.123 9.615 1.00 93.38 94 LEU A N 1
ATOM 702 C CA . LEU A 1 94 ? 6.242 8.327 10.053 1.00 93.38 94 LEU A CA 1
ATOM 703 C C . LEU A 1 94 ? 5.053 9.218 10.435 1.00 93.38 94 LEU A C 1
ATOM 705 O O . LEU A 1 94 ? 3.911 8.918 10.088 1.00 93.38 94 LEU A O 1
ATOM 709 N N . VAL A 1 95 ? 5.312 10.310 11.154 1.00 95.25 95 VAL A N 1
ATOM 710 C CA . VAL A 1 95 ? 4.276 11.278 11.527 1.00 95.25 95 VAL A CA 1
ATOM 711 C C . VAL A 1 95 ? 3.739 11.983 10.278 1.00 95.25 95 VAL A C 1
ATOM 713 O O . VAL A 1 95 ? 2.521 12.041 10.104 1.00 95.25 95 VAL A O 1
ATOM 716 N N . ALA A 1 96 ? 4.619 12.417 9.369 1.00 93.94 96 ALA A N 1
ATOM 717 C CA . ALA A 1 96 ? 4.237 12.981 8.074 1.00 93.94 96 ALA A CA 1
ATOM 718 C C . ALA A 1 96 ? 3.368 12.007 7.266 1.00 93.94 96 ALA A C 1
ATOM 720 O O . ALA A 1 96 ? 2.310 12.374 6.764 1.00 93.94 96 ALA A O 1
ATOM 721 N N . PHE A 1 97 ? 3.768 10.735 7.207 1.00 93.38 97 PHE A N 1
ATOM 722 C CA . PHE A 1 97 ? 3.027 9.674 6.533 1.00 93.38 97 PHE A CA 1
ATOM 723 C C . PHE A 1 97 ? 1.590 9.590 7.055 1.00 93.38 97 PHE A C 1
ATOM 725 O O . PHE A 1 97 ? 0.647 9.631 6.268 1.00 93.38 97 PHE A O 1
ATOM 732 N N . VAL A 1 98 ? 1.394 9.546 8.375 1.00 95.25 98 VAL A N 1
ATOM 733 C CA . VAL A 1 98 ? 0.055 9.485 8.984 1.00 95.25 98 VAL A CA 1
ATOM 734 C C . VAL A 1 98 ? -0.786 10.731 8.674 1.00 95.25 98 VAL A C 1
ATOM 736 O O . VAL A 1 98 ? -1.995 10.607 8.450 1.00 95.25 98 VAL A O 1
ATOM 739 N N . GLY A 1 99 ? -0.170 11.915 8.644 1.00 93.69 99 GLY A N 1
ATOM 740 C CA . GLY A 1 99 ? -0.854 13.173 8.335 1.00 93.69 99 GLY A CA 1
ATOM 741 C C . GLY A 1 99 ? -1.061 13.459 6.847 1.00 93.69 99 GLY A C 1
ATOM 742 O O . GLY A 1 99 ? -1.864 14.330 6.512 1.00 93.69 99 GLY A O 1
ATOM 743 N N . SER A 1 100 ? -0.424 12.692 5.957 1.00 91.62 100 SER A N 1
ATOM 744 C CA . SER A 1 100 ? -0.475 12.898 4.503 1.00 91.62 100 SER A CA 1
ATOM 745 C C . SER A 1 100 ? -1.879 13.043 3.889 1.00 91.62 100 SER A C 1
ATOM 747 O O . SER A 1 100 ? -2.006 13.842 2.962 1.00 91.62 100 SER A O 1
ATOM 749 N N . PRO A 1 101 ? -2.961 12.382 4.371 1.00 89.81 101 PRO A N 1
ATOM 750 C CA . PRO A 1 101 ? -4.288 12.565 3.778 1.00 89.81 101 PRO A CA 1
ATOM 751 C C . PRO A 1 101 ? -4.861 13.973 3.912 1.00 89.81 101 PRO A C 1
ATOM 753 O O . PRO A 1 101 ? -5.714 14.334 3.111 1.00 89.81 101 PRO A O 1
ATOM 756 N N . LEU A 1 102 ? -4.454 14.734 4.934 1.00 89.75 102 LEU A N 1
ATOM 757 C CA . LEU A 1 102 ? -4.972 16.085 5.189 1.00 89.75 102 LEU A CA 1
ATOM 758 C C . LEU A 1 102 ? -3.888 17.161 5.050 1.00 89.75 102 LEU A C 1
ATOM 760 O O . LEU A 1 102 ? -4.210 18.343 5.081 1.00 89.75 102 LEU A O 1
ATOM 764 N N . GLY A 1 103 ? -2.618 16.770 4.906 1.00 86.81 103 GLY A N 1
ATOM 765 C CA . GLY A 1 103 ? -1.502 17.694 4.713 1.00 86.81 103 GLY A CA 1
ATOM 766 C C . GLY A 1 103 ? -1.325 18.191 3.278 1.00 86.81 103 GLY A C 1
ATOM 767 O O . GLY A 1 103 ? -0.437 18.991 3.040 1.00 86.81 103 GLY A O 1
ATOM 768 N N . VAL A 1 104 ? -2.161 17.747 2.328 1.00 78.75 104 VAL A N 1
ATOM 769 C CA . VAL A 1 104 ? -2.227 18.264 0.942 1.00 78.75 104 VAL A CA 1
ATOM 770 C C . VAL A 1 104 ? -0.845 18.374 0.279 1.00 78.75 104 VAL A C 1
ATOM 772 O O . VAL A 1 104 ? -0.455 19.427 -0.202 1.00 78.75 104 VAL A O 1
ATOM 775 N N . GLN A 1 105 ? -0.085 17.276 0.285 1.00 76.69 105 GLN A N 1
ATOM 776 C CA . GLN A 1 105 ? 1.281 17.209 -0.257 1.00 76.69 105 GLN A CA 1
ATOM 777 C C . GLN A 1 105 ? 2.302 18.173 0.373 1.00 76.69 105 GLN A C 1
ATOM 779 O O . GLN A 1 105 ? 3.445 18.154 -0.047 1.00 76.69 105 GLN A O 1
ATOM 784 N N . ASP A 1 106 ? 1.966 18.940 1.406 1.00 88.44 106 ASP A N 1
ATOM 785 C CA . ASP A 1 106 ? 2.927 19.717 2.185 1.00 88.44 106 ASP A CA 1
ATOM 786 C C . ASP A 1 106 ? 3.478 18.842 3.321 1.00 88.44 106 ASP A C 1
ATOM 788 O O . ASP A 1 106 ? 2.725 18.271 4.123 1.00 88.44 106 ASP A O 1
ATOM 792 N N . TYR A 1 107 ? 4.802 18.683 3.373 1.00 89.12 107 TYR A N 1
ATOM 793 C CA . TYR A 1 107 ? 5.457 17.828 4.360 1.00 89.12 107 TYR A CA 1
ATOM 794 C C . TYR A 1 107 ? 5.314 18.360 5.784 1.00 89.12 107 TYR A C 1
ATOM 796 O O . TYR A 1 107 ? 4.966 17.596 6.686 1.00 89.12 107 TYR A O 1
ATOM 804 N N . GLU A 1 108 ? 5.532 19.655 5.998 1.00 93.06 108 GLU A N 1
ATOM 805 C CA . GLU A 1 108 ? 5.473 20.273 7.323 1.00 93.06 108 GLU A CA 1
ATOM 806 C C . GLU A 1 108 ? 4.047 20.241 7.873 1.00 93.06 108 GLU A C 1
ATOM 808 O O . GLU A 1 108 ? 3.820 19.844 9.022 1.00 93.06 108 GLU A O 1
ATOM 813 N N . LEU A 1 109 ? 3.066 20.563 7.025 1.00 91.56 109 LEU A N 1
ATOM 814 C CA . LEU A 1 109 ? 1.656 20.456 7.369 1.00 91.56 109 LEU A CA 1
ATOM 815 C C . LEU A 1 109 ? 1.273 19.002 7.657 1.00 91.56 109 LEU A C 1
ATOM 817 O O . LEU A 1 109 ? 0.574 18.742 8.635 1.00 91.56 109 LEU A O 1
ATOM 821 N N . SER A 1 110 ? 1.762 18.041 6.869 1.00 92.56 110 SER A N 1
ATOM 822 C CA . SER A 1 110 ? 1.534 16.612 7.117 1.00 92.56 110 SER A CA 1
ATOM 823 C C . SER A 1 110 ? 2.128 16.161 8.454 1.00 92.56 110 SER A C 1
ATOM 825 O O . SER A 1 110 ? 1.484 15.406 9.182 1.00 92.56 110 SER A O 1
ATOM 827 N N . VAL A 1 111 ? 3.318 16.640 8.832 1.00 94.44 111 VAL A N 1
ATOM 828 C CA . VAL A 1 111 ? 3.903 16.373 10.158 1.00 94.44 111 VAL A CA 1
ATOM 829 C C . VAL A 1 111 ? 3.012 16.948 11.259 1.00 94.44 111 VAL A C 1
ATOM 831 O O . VAL A 1 111 ? 2.672 16.241 12.209 1.00 94.44 111 VAL A O 1
ATOM 834 N N . LEU A 1 112 ? 2.589 18.208 11.133 1.00 94.75 112 LEU A N 1
ATOM 835 C CA . LEU A 1 112 ? 1.736 18.863 12.124 1.00 94.75 112 LEU A CA 1
ATOM 836 C C . LEU A 1 112 ? 0.396 18.131 12.287 1.00 94.75 112 LEU A C 1
ATOM 838 O O . LEU A 1 112 ? 0.003 17.776 13.401 1.00 94.75 112 LEU A O 1
ATOM 842 N N . VAL A 1 113 ? -0.286 17.861 11.175 1.00 93.25 113 VAL A N 1
ATOM 843 C CA . VAL A 1 113 ? -1.558 17.132 11.122 1.00 93.25 113 VAL A CA 1
ATOM 844 C C . VAL A 1 113 ? -1.406 15.736 11.722 1.00 93.25 113 VAL A C 1
ATOM 846 O O . VAL A 1 113 ? -2.236 15.321 12.533 1.00 93.25 113 VAL A O 1
ATOM 849 N N . GLY A 1 114 ? -0.351 15.008 11.349 1.00 95.00 114 GLY A N 1
ATOM 850 C CA . GLY A 1 114 ? -0.074 13.672 11.865 1.00 95.00 114 GLY A CA 1
ATOM 851 C C . GLY A 1 114 ? 0.149 13.681 13.375 1.00 95.00 114 GLY A C 1
ATOM 852 O O . GLY A 1 114 ? -0.435 12.864 14.089 1.00 95.00 114 GLY A O 1
ATOM 853 N N . ALA A 1 115 ? 0.927 14.641 13.882 1.00 96.31 115 ALA A N 1
ATOM 854 C CA . ALA A 1 115 ? 1.193 14.794 15.310 1.00 96.31 115 ALA A CA 1
ATOM 855 C C . ALA A 1 115 ? -0.094 15.094 16.093 1.00 96.31 115 ALA A C 1
ATOM 857 O O . ALA A 1 115 ? -0.365 14.450 17.111 1.00 96.31 115 ALA A O 1
ATOM 858 N N . VAL A 1 116 ? -0.921 16.019 15.593 1.00 94.75 116 VAL A N 1
ATOM 859 C CA . VAL A 1 116 ? -2.222 16.354 16.191 1.00 94.75 116 VAL A CA 1
ATOM 860 C C . VAL A 1 116 ? -3.160 15.145 16.169 1.00 94.75 116 VAL A C 1
ATOM 862 O O . VAL A 1 116 ? -3.761 14.823 17.193 1.00 94.75 116 VAL A O 1
ATOM 865 N N . GLY A 1 117 ? -3.253 14.431 15.044 1.00 94.69 117 GLY A N 1
ATOM 866 C CA . GLY A 1 117 ? -4.090 13.236 14.911 1.00 94.69 117 GLY A CA 1
ATOM 867 C C . GLY A 1 117 ? -3.694 12.123 15.886 1.00 94.69 117 GLY A C 1
ATOM 868 O O . GLY A 1 117 ? -4.554 11.548 16.557 1.00 94.69 117 GLY A O 1
ATOM 869 N N . LEU A 1 118 ? -2.391 11.858 16.030 1.00 96.88 118 LEU A N 1
ATOM 870 C CA . LEU A 1 118 ? -1.862 10.872 16.978 1.00 96.88 118 LEU A CA 1
ATOM 871 C C . LEU A 1 118 ? -2.116 11.268 18.435 1.00 96.88 118 LEU A C 1
ATOM 873 O O . LEU A 1 118 ? -2.521 10.422 19.235 1.00 96.88 118 LEU A O 1
ATOM 877 N N . LEU A 1 119 ? -1.923 12.544 18.779 1.00 96.50 119 LEU A N 1
ATOM 878 C CA . LEU A 1 119 ? -2.194 13.054 20.121 1.00 96.50 119 LEU A CA 1
ATOM 879 C C . LEU A 1 119 ? -3.683 12.940 20.468 1.00 96.50 119 LEU A C 1
ATOM 881 O O . LEU A 1 119 ? -4.027 12.444 21.542 1.00 96.50 119 LEU A O 1
ATOM 885 N N . LEU A 1 120 ? -4.573 13.343 19.556 1.00 95.00 120 LEU A N 1
ATOM 886 C CA . LEU A 1 120 ? -6.019 13.218 19.747 1.00 95.00 120 LEU A CA 1
ATOM 887 C C . LEU A 1 120 ? -6.442 11.757 19.899 1.00 95.00 120 LEU A C 1
ATOM 889 O O . LEU A 1 120 ? -7.268 11.449 20.762 1.00 95.00 120 LEU A O 1
ATOM 893 N N . LEU A 1 121 ? -5.865 10.847 19.110 1.00 96.00 121 LEU A N 1
ATOM 894 C CA . LEU A 1 121 ? -6.137 9.420 19.242 1.00 96.00 121 LEU A CA 1
ATOM 895 C C . LEU A 1 121 ? -5.701 8.920 20.624 1.00 96.00 121 LEU A C 1
ATOM 897 O O . LEU A 1 121 ? -6.497 8.292 21.318 1.00 96.00 121 LEU A O 1
ATOM 901 N N . ALA A 1 122 ? -4.483 9.248 21.059 1.00 96.38 122 ALA A N 1
ATOM 902 C CA . ALA A 1 122 ? -3.972 8.858 22.370 1.00 96.38 122 ALA A CA 1
ATOM 903 C C . ALA A 1 122 ? -4.855 9.382 23.515 1.00 96.38 122 ALA A C 1
ATOM 905 O O . ALA A 1 122 ? -5.224 8.611 24.401 1.00 96.38 122 ALA A O 1
ATOM 906 N N . VAL A 1 123 ? -5.263 10.655 23.476 1.00 95.44 123 VAL A N 1
ATOM 907 C CA . VAL A 1 123 ? -6.158 11.251 24.483 1.00 95.44 123 VAL A CA 1
ATOM 908 C C . VAL A 1 123 ? -7.512 10.539 24.514 1.00 95.44 123 VAL A C 1
ATOM 910 O O . VAL A 1 123 ? -7.976 10.175 25.594 1.00 95.44 123 VAL A O 1
ATOM 913 N N . ASN A 1 124 ? -8.134 10.282 23.358 1.00 94.69 124 ASN A N 1
ATOM 914 C CA . ASN A 1 124 ? -9.411 9.564 23.304 1.00 94.69 124 ASN A CA 1
ATOM 915 C C . ASN A 1 124 ? -9.285 8.136 23.861 1.00 94.69 124 ASN A C 1
ATOM 917 O O . ASN A 1 124 ? -10.127 7.706 24.647 1.00 94.69 124 ASN A O 1
ATOM 921 N N . LEU A 1 125 ? -8.213 7.414 23.519 1.00 94.69 125 LEU A N 1
ATOM 922 C CA . LEU A 1 125 ? -7.959 6.069 24.043 1.00 94.69 125 LEU A CA 1
ATOM 923 C C . LEU A 1 125 ? -7.729 6.071 25.562 1.00 94.69 125 LEU A C 1
ATOM 925 O O . LEU A 1 125 ? -8.258 5.202 26.254 1.00 94.69 125 LEU A O 1
ATOM 929 N N . LEU A 1 126 ? -6.988 7.050 26.089 1.00 94.12 126 LEU A N 1
ATOM 930 C CA . LEU A 1 126 ? -6.768 7.216 27.530 1.00 94.12 126 LEU A CA 1
ATOM 931 C C . LEU A 1 126 ? -8.071 7.524 28.273 1.00 94.12 126 LEU A C 1
ATOM 933 O O . LEU A 1 126 ? -8.313 6.969 29.343 1.00 94.12 126 LEU A O 1
ATOM 937 N N . VAL A 1 127 ? -8.935 8.366 27.702 1.00 92.38 127 VAL A N 1
ATOM 938 C CA . VAL A 1 127 ? -10.249 8.675 28.281 1.00 92.38 127 VAL A CA 1
ATOM 939 C C . VAL A 1 127 ? -11.152 7.445 28.271 1.00 92.38 127 VAL A C 1
ATOM 941 O O . VAL A 1 127 ? -11.743 7.134 29.301 1.00 92.38 127 VAL A O 1
ATOM 944 N N . LEU A 1 128 ? -11.225 6.701 27.163 1.00 92.12 128 LEU A N 1
ATOM 945 C CA . LEU A 1 128 ? -11.981 5.442 27.115 1.00 92.12 128 LEU A CA 1
ATOM 946 C C . LEU A 1 128 ? -11.478 4.446 28.158 1.00 92.12 128 LEU A C 1
ATOM 948 O O . LEU A 1 128 ? -12.278 3.839 28.868 1.00 92.12 128 LEU A O 1
ATOM 952 N N . TRP A 1 129 ? -10.156 4.323 28.294 1.00 92.44 129 TRP A N 1
ATOM 953 C CA . TRP A 1 129 ? -9.548 3.458 29.296 1.00 92.44 129 TRP A CA 1
ATOM 954 C C . TRP A 1 129 ? -9.917 3.875 30.725 1.00 92.44 129 TRP A C 1
ATOM 956 O O . TRP A 1 129 ? -10.240 3.015 31.546 1.00 92.44 129 TRP A O 1
ATOM 966 N N . TRP A 1 130 ? -9.908 5.179 31.011 1.00 90.81 130 TRP A N 1
ATOM 967 C CA . TRP A 1 130 ? -10.198 5.709 32.341 1.00 90.81 130 TRP A CA 1
ATOM 968 C C . TRP A 1 130 ? -11.685 5.637 32.712 1.00 90.81 130 TRP A C 1
ATOM 970 O O . TRP A 1 130 ? -12.006 5.361 33.865 1.00 90.81 130 TRP A O 1
ATOM 980 N N . VAL A 1 131 ? -12.594 5.875 31.758 1.00 87.56 131 VAL A N 1
ATOM 981 C CA . VAL A 1 131 ? -14.027 6.049 32.054 1.00 87.56 131 VAL A CA 1
ATOM 982 C C . VAL A 1 131 ? -14.859 4.775 31.850 1.00 87.56 131 VAL A C 1
ATOM 984 O O . VAL A 1 131 ? -15.806 4.563 32.603 1.00 87.56 131 VAL A O 1
ATOM 987 N N . ASP A 1 132 ? -14.562 3.918 30.867 1.00 82.06 132 ASP A N 1
ATOM 988 C CA . ASP A 1 132 ? -15.361 2.694 30.605 1.00 82.06 132 ASP A CA 1
ATOM 989 C C . ASP A 1 132 ? -14.787 1.446 31.310 1.00 82.06 132 ASP A C 1
ATOM 991 O O . ASP A 1 132 ? -15.379 0.360 31.308 1.00 82.06 132 ASP A O 1
ATOM 995 N N . GLY A 1 133 ? -13.602 1.589 31.915 1.00 81.56 133 GLY A N 1
ATOM 996 C CA . GLY A 1 133 ? -12.735 0.454 32.202 1.00 81.56 133 GLY A CA 1
ATOM 997 C C . GLY A 1 133 ? -12.273 -0.200 30.895 1.00 81.56 133 GLY A C 1
ATOM 998 O O . GLY A 1 133 ? -12.863 -0.034 29.830 1.00 81.56 133 GLY A O 1
ATOM 999 N N . TRP A 1 134 ? -11.174 -0.947 30.924 1.00 78.19 134 TRP A N 1
ATOM 1000 C CA . TRP A 1 134 ? -10.655 -1.566 29.703 1.00 78.19 134 TRP A CA 1
ATOM 1001 C C . TRP A 1 134 ? -11.654 -2.591 29.126 1.00 78.19 134 TRP A C 1
ATOM 1003 O O . TRP A 1 134 ? -11.724 -3.731 29.588 1.00 78.19 134 TRP A O 1
ATOM 1013 N N . ARG A 1 135 ? -12.423 -2.193 28.099 1.00 89.19 135 ARG A N 1
ATOM 1014 C CA . ARG A 1 135 ? -13.333 -3.053 27.321 1.00 89.19 135 ARG A CA 1
ATOM 1015 C C . ARG A 1 135 ? -12.743 -3.333 25.938 1.00 89.19 135 ARG A C 1
ATOM 1017 O O . ARG A 1 135 ? -13.168 -2.742 24.940 1.00 89.19 135 ARG A O 1
ATOM 1024 N N . PRO A 1 136 ? -11.779 -4.266 25.837 1.00 87.12 136 PRO A N 1
ATOM 1025 C CA . PRO A 1 136 ? -10.982 -4.443 24.628 1.00 87.12 136 PRO A CA 1
ATOM 1026 C C . PRO A 1 136 ? -11.833 -4.787 23.406 1.00 87.12 136 PRO A C 1
ATOM 1028 O O . PRO A 1 136 ? -11.485 -4.405 22.302 1.00 87.12 136 PRO A O 1
ATOM 1031 N N . GLN A 1 137 ? -12.979 -5.446 23.579 1.00 90.31 137 GLN A N 1
ATOM 1032 C CA . GLN A 1 137 ? -13.845 -5.868 22.472 1.00 90.31 137 GLN A CA 1
ATOM 1033 C C . GLN A 1 137 ? -14.355 -4.701 21.617 1.00 90.31 137 GLN A C 1
ATOM 1035 O O . GLN A 1 137 ? -14.492 -4.858 20.410 1.00 90.31 137 GLN A O 1
ATOM 1040 N N . ARG A 1 138 ? -14.620 -3.534 22.223 1.00 89.06 138 ARG A N 1
ATOM 1041 C CA . ARG A 1 138 ? -15.099 -2.349 21.491 1.00 89.06 138 ARG A CA 1
ATOM 1042 C C . ARG A 1 138 ? -13.961 -1.583 20.819 1.00 89.06 138 ARG A C 1
ATOM 1044 O O . ARG A 1 138 ? -14.163 -0.975 19.776 1.00 89.06 138 ARG A O 1
ATOM 1051 N N . MET A 1 139 ? -12.769 -1.621 21.413 1.00 93.00 139 MET A N 1
ATOM 1052 C CA . MET A 1 139 ? -11.626 -0.813 20.980 1.00 93.00 139 MET A CA 1
ATOM 1053 C C . MET A 1 139 ? -10.679 -1.56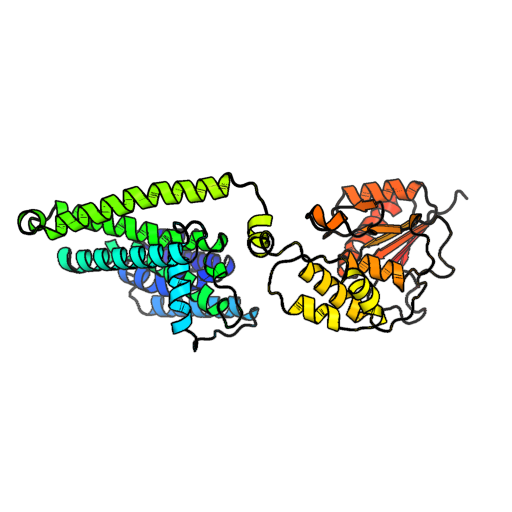3 20.041 1.00 93.00 139 MET A C 1
ATOM 1055 O O . MET A 1 139 ? -10.018 -0.930 19.227 1.00 93.00 139 MET A O 1
ATOM 1059 N N . ILE A 1 140 ? -10.596 -2.895 20.127 1.00 95.75 140 ILE A N 1
ATOM 1060 C CA . ILE A 1 140 ? -9.520 -3.664 19.486 1.00 95.75 140 ILE A CA 1
ATOM 1061 C C . ILE A 1 140 ? -9.542 -3.575 17.958 1.00 95.75 140 ILE A C 1
ATOM 1063 O O . ILE A 1 140 ? -8.479 -3.552 17.349 1.00 95.75 140 ILE A O 1
ATOM 1067 N N . ILE A 1 141 ? -10.723 -3.466 17.336 1.00 96.06 141 ILE A N 1
ATOM 1068 C CA . ILE A 1 141 ? -10.842 -3.275 15.881 1.00 96.06 141 ILE A CA 1
ATOM 1069 C C . ILE A 1 141 ? -10.233 -1.925 15.483 1.00 96.06 141 ILE A C 1
ATOM 1071 O O . ILE A 1 141 ? -9.423 -1.858 14.563 1.00 96.06 141 ILE A O 1
ATOM 1075 N N . TRP A 1 142 ? -10.563 -0.857 16.212 1.00 96.12 142 TRP A N 1
ATOM 1076 C CA . TRP A 1 142 ? -10.052 0.489 15.938 1.00 96.12 142 TRP A CA 1
ATOM 1077 C C . TRP A 1 142 ? -8.562 0.616 16.257 1.00 96.12 142 TRP A C 1
ATOM 1079 O O . TRP A 1 142 ? -7.818 1.220 15.489 1.00 96.12 142 TRP A O 1
ATOM 1089 N N . LEU A 1 143 ? -8.098 -0.030 17.329 1.00 96.88 143 LEU A N 1
ATOM 1090 C CA . LEU A 1 143 ? -6.675 -0.150 17.642 1.00 96.88 143 LEU A CA 1
ATOM 1091 C C . LEU A 1 143 ? -5.917 -0.910 16.547 1.00 96.88 143 LEU A C 1
ATOM 1093 O O . LEU A 1 143 ? -4.814 -0.506 16.193 1.00 96.88 143 LEU A O 1
ATOM 1097 N N . ALA A 1 144 ? -6.503 -1.965 15.974 1.00 97.75 144 ALA A N 1
ATOM 1098 C CA . ALA A 1 144 ? -5.908 -2.676 14.847 1.00 97.75 144 ALA A CA 1
ATOM 1099 C C . ALA A 1 144 ? -5.851 -1.796 13.587 1.00 97.75 144 ALA A C 1
ATOM 1101 O O . ALA A 1 144 ? -4.838 -1.802 12.896 1.00 97.75 144 ALA A O 1
ATOM 1102 N N . CYS A 1 145 ? -6.886 -0.996 13.309 1.00 97.38 145 CYS A N 1
ATOM 1103 C CA . CYS A 1 145 ? -6.882 -0.017 12.216 1.00 97.38 145 CYS A CA 1
ATOM 1104 C C . CYS A 1 145 ? -5.773 1.037 12.379 1.00 97.38 145 CYS A C 1
ATOM 1106 O O . CYS A 1 145 ? -4.968 1.214 11.465 1.00 97.38 145 CYS A O 1
ATOM 1108 N N . ALA A 1 146 ? -5.672 1.675 13.549 1.00 97.62 146 ALA A N 1
ATOM 1109 C CA . ALA A 1 146 ? -4.605 2.636 13.841 1.00 97.62 146 ALA A CA 1
ATOM 1110 C C . ALA A 1 146 ? -3.214 1.985 13.795 1.00 97.62 146 ALA A C 1
ATOM 1112 O O . ALA A 1 146 ? -2.281 2.528 13.202 1.00 97.62 146 ALA A O 1
ATOM 1113 N N . GLY A 1 147 ? -3.088 0.788 14.372 1.00 97.75 147 GLY A N 1
ATOM 1114 C CA . GLY A 1 147 ? -1.864 -0.002 14.336 1.00 97.75 147 GLY A CA 1
ATOM 1115 C C . GLY A 1 147 ? -1.441 -0.361 12.913 1.00 97.75 147 GLY A C 1
ATOM 1116 O O . GLY A 1 147 ? -0.247 -0.367 12.626 1.00 97.75 147 GLY A O 1
ATOM 1117 N N . TYR A 1 148 ? -2.390 -0.613 12.003 1.00 97.38 148 TYR A N 1
ATOM 1118 C CA . TYR A 1 148 ? -2.082 -0.930 10.608 1.00 97.38 148 TYR A CA 1
ATOM 1119 C C . TYR A 1 148 ? -1.494 0.276 9.890 1.00 97.38 148 TYR A C 1
ATOM 1121 O O . TYR A 1 148 ? -0.472 0.132 9.226 1.00 97.38 148 TYR A O 1
ATOM 1129 N N . SER A 1 149 ? -2.078 1.464 10.063 1.00 96.56 149 SER A N 1
ATOM 1130 C CA . SER A 1 149 ? -1.513 2.701 9.515 1.00 96.56 149 SER A CA 1
ATOM 1131 C C . SER A 1 149 ? -0.107 2.964 10.050 1.00 96.56 149 SER A C 1
ATOM 1133 O O . SER A 1 149 ? 0.806 3.208 9.269 1.00 96.56 149 SER A O 1
ATOM 1135 N N . LEU A 1 150 ? 0.090 2.854 11.367 1.00 97.00 150 LEU A N 1
ATOM 1136 C CA . LEU A 1 150 ? 1.392 3.074 11.999 1.00 97.00 150 LEU A CA 1
ATOM 1137 C C . LEU A 1 150 ? 2.439 2.055 11.547 1.00 97.00 150 LEU A C 1
ATOM 1139 O O . LEU A 1 150 ? 3.549 2.430 11.183 1.00 97.00 150 LEU A O 1
ATOM 1143 N N . GLY A 1 151 ? 2.092 0.769 11.527 1.00 95.81 151 GLY A N 1
ATOM 1144 C CA . GLY A 1 151 ? 3.008 -0.276 11.084 1.00 95.81 151 GLY A CA 1
ATOM 1145 C C . GLY A 1 151 ? 3.304 -0.198 9.585 1.00 95.81 151 GLY A C 1
ATOM 1146 O O . GLY A 1 151 ? 4.434 -0.457 9.180 1.00 95.81 151 GLY A O 1
ATOM 1147 N N . ALA A 1 152 ? 2.332 0.205 8.759 1.00 94.75 152 ALA A N 1
ATOM 1148 C CA . ALA A 1 152 ? 2.552 0.456 7.337 1.00 94.75 152 ALA A CA 1
ATOM 1149 C C . ALA A 1 152 ? 3.530 1.618 7.129 1.00 94.75 152 ALA A C 1
ATOM 1151 O O . ALA A 1 152 ? 4.491 1.471 6.375 1.00 94.75 152 ALA A O 1
ATOM 1152 N N . GLY A 1 153 ? 3.323 2.729 7.843 1.00 93.31 153 GLY A N 1
ATOM 1153 C CA . GLY A 1 153 ? 4.220 3.881 7.822 1.00 93.31 153 GLY A CA 1
ATOM 1154 C C . GLY A 1 153 ? 5.621 3.524 8.296 1.00 93.31 153 GLY A C 1
ATOM 1155 O O . GLY A 1 153 ? 6.593 3.883 7.642 1.00 93.31 153 GLY A O 1
ATOM 1156 N N . LEU A 1 154 ? 5.736 2.735 9.367 1.00 92.69 154 LEU A N 1
ATOM 1157 C CA . LEU A 1 154 ? 7.024 2.279 9.883 1.00 92.69 154 LEU A CA 1
ATOM 1158 C C . LEU A 1 154 ? 7.735 1.359 8.884 1.00 92.69 154 LEU A C 1
ATOM 1160 O O . LEU A 1 154 ? 8.926 1.521 8.646 1.00 92.69 154 LEU A O 1
ATOM 1164 N N . GLY A 1 155 ? 7.018 0.418 8.264 1.00 89.94 155 GLY A N 1
ATOM 1165 C CA . GLY A 1 155 ? 7.584 -0.474 7.250 1.00 89.94 155 GLY A CA 1
ATOM 1166 C C . GLY A 1 155 ? 8.074 0.282 6.014 1.00 89.94 155 GLY A C 1
ATOM 1167 O O . GLY A 1 155 ? 9.149 -0.011 5.490 1.00 89.94 155 GLY A O 1
ATOM 1168 N N . ILE A 1 156 ? 7.325 1.295 5.577 1.00 88.25 156 ILE A N 1
ATOM 1169 C CA . ILE A 1 156 ? 7.756 2.195 4.502 1.00 88.25 156 ILE A CA 1
ATOM 1170 C C . ILE A 1 156 ? 8.963 2.999 4.952 1.00 88.25 156 ILE A C 1
ATOM 1172 O O . ILE A 1 156 ? 9.919 3.115 4.189 1.00 88.25 156 ILE A O 1
ATOM 1176 N N . ALA A 1 157 ? 8.956 3.485 6.189 1.00 86.94 157 ALA A N 1
ATOM 1177 C CA . ALA A 1 157 ? 10.037 4.300 6.683 1.00 86.94 157 ALA A CA 1
ATOM 1178 C C . ALA A 1 157 ? 11.361 3.533 6.762 1.00 86.94 157 ALA A C 1
ATOM 1180 O O . ALA A 1 157 ? 12.369 3.989 6.233 1.00 86.94 157 ALA A O 1
ATOM 1181 N N . LEU A 1 158 ? 11.324 2.311 7.292 1.00 85.56 158 LEU A N 1
ATOM 1182 C CA . LEU A 1 158 ? 12.475 1.411 7.361 1.00 85.56 158 LEU A CA 1
ATOM 1183 C C . LEU A 1 158 ? 12.966 0.957 5.979 1.00 85.56 158 LEU A C 1
ATOM 1185 O O . LEU A 1 158 ? 14.162 0.750 5.786 1.00 85.56 158 LEU A O 1
ATOM 1189 N N . GLY A 1 159 ? 12.054 0.761 5.021 1.00 82.81 159 GLY A N 1
ATOM 1190 C CA . GLY A 1 159 ? 12.402 0.291 3.678 1.00 82.81 159 GLY A CA 1
ATOM 1191 C C . GLY A 1 159 ? 12.839 1.402 2.720 1.00 82.81 159 GLY A C 1
ATOM 1192 O O . GLY A 1 159 ? 13.546 1.139 1.743 1.00 82.81 159 GLY A O 1
ATOM 1193 N N . ARG A 1 160 ? 12.397 2.643 2.954 1.00 76.12 160 ARG A N 1
ATOM 1194 C CA . ARG A 1 160 ? 12.518 3.730 1.974 1.00 76.12 160 ARG A CA 1
ATOM 1195 C C . ARG A 1 160 ? 13.115 5.028 2.483 1.00 76.12 160 ARG A C 1
ATOM 1197 O O . ARG A 1 160 ? 13.533 5.786 1.619 1.00 76.12 160 ARG A O 1
ATOM 1204 N N . PHE A 1 161 ? 13.248 5.269 3.783 1.00 70.81 161 PHE A N 1
ATOM 1205 C CA . PHE A 1 161 ? 14.062 6.387 4.259 1.00 70.81 161 PHE A CA 1
ATOM 1206 C C . PHE A 1 161 ? 15.484 5.911 4.545 1.00 70.81 161 PHE A C 1
ATOM 1208 O O . PHE A 1 161 ? 15.735 4.821 5.055 1.00 70.81 161 PHE A O 1
ATOM 1215 N N . GLY A 1 162 ? 16.439 6.727 4.137 1.00 65.62 162 GLY A N 1
ATOM 1216 C CA . GLY A 1 162 ? 17.860 6.517 4.340 1.00 65.62 162 GLY A CA 1
ATOM 1217 C C . GLY A 1 162 ? 18.598 7.800 3.975 1.00 65.62 162 GLY A C 1
ATOM 1218 O O . GLY A 1 162 ? 18.005 8.652 3.314 1.00 65.62 162 GLY A O 1
ATOM 1219 N N . PRO A 1 163 ? 19.865 7.955 4.388 1.00 59.38 163 PRO A N 1
ATOM 1220 C CA . PRO A 1 163 ? 20.672 9.106 3.994 1.00 59.38 163 PRO A CA 1
ATOM 1221 C C . PRO A 1 163 ? 20.640 9.274 2.466 1.00 59.38 163 PRO A C 1
ATOM 1223 O O . PRO A 1 163 ? 20.904 8.304 1.755 1.00 59.38 163 PRO A O 1
ATOM 1226 N N . GLY A 1 164 ? 20.258 10.463 1.985 1.00 60.16 164 GLY A N 1
ATOM 1227 C CA . GLY A 1 164 ? 20.091 10.772 0.556 1.00 60.16 164 GLY A CA 1
ATOM 1228 C C . GLY A 1 164 ? 18.713 10.449 -0.041 1.00 60.16 164 GLY A C 1
ATOM 1229 O O . GLY A 1 164 ? 18.478 10.711 -1.204 1.00 60.16 164 GLY A O 1
ATOM 1230 N N . LYS A 1 165 ? 17.753 9.895 0.707 1.00 66.75 165 LYS A N 1
ATOM 1231 C CA . LYS A 1 165 ? 16.400 9.658 0.169 1.00 66.75 165 LYS A CA 1
ATOM 1232 C C . LYS A 1 165 ? 15.460 10.798 0.536 1.00 66.75 165 LYS A C 1
ATOM 1234 O O . LYS A 1 165 ? 15.488 11.272 1.665 1.00 66.75 165 LYS A O 1
ATOM 1239 N N . SER A 1 166 ? 14.614 11.203 -0.409 1.00 69.19 166 SER A N 1
ATOM 1240 C CA . SER A 1 166 ? 13.727 12.351 -0.235 1.00 69.19 166 SER A CA 1
ATOM 1241 C C . SER A 1 166 ? 12.618 12.097 0.795 1.00 69.19 166 SER A C 1
ATOM 1243 O O . SER A 1 166 ? 11.934 11.069 0.773 1.00 69.19 166 SER A O 1
ATOM 1245 N N . ASP A 1 167 ? 12.401 13.070 1.681 1.00 74.25 167 ASP A N 1
ATOM 1246 C CA . ASP A 1 167 ? 11.346 13.033 2.706 1.00 74.25 167 ASP A CA 1
ATOM 1247 C C . ASP A 1 167 ? 9.933 12.950 2.089 1.00 74.25 167 ASP A C 1
ATOM 1249 O O . ASP A 1 167 ? 9.011 12.359 2.661 1.00 74.25 167 ASP A O 1
ATOM 1253 N N . TRP A 1 168 ? 9.792 13.422 0.846 1.00 78.38 168 TRP A N 1
ATOM 1254 C CA . TRP A 1 168 ? 8.579 13.369 0.023 1.00 78.38 168 TRP A CA 1
ATOM 1255 C C . TRP A 1 168 ? 8.032 11.955 -0.202 1.00 78.38 168 TRP A C 1
ATOM 1257 O O . TRP A 1 168 ? 6.846 11.788 -0.493 1.00 78.38 168 TRP A O 1
ATOM 1267 N N . VAL A 1 169 ? 8.843 10.904 -0.016 1.00 79.81 169 VAL A N 1
ATOM 1268 C CA . VAL A 1 169 ? 8.365 9.515 -0.124 1.00 79.81 169 VAL A CA 1
ATOM 1269 C C . VAL A 1 169 ? 7.225 9.227 0.863 1.00 79.81 169 VAL A C 1
ATOM 1271 O O . VAL A 1 169 ? 6.362 8.407 0.543 1.00 79.81 169 VAL A O 1
ATOM 1274 N N . ALA A 1 170 ? 7.163 9.916 2.012 1.00 82.19 170 ALA A N 1
ATOM 1275 C CA . ALA A 1 170 ? 6.082 9.776 2.997 1.00 82.19 170 ALA A CA 1
ATOM 1276 C C . ALA A 1 170 ? 4.717 10.227 2.454 1.00 82.19 170 ALA A C 1
ATOM 1278 O O . ALA A 1 170 ? 3.683 9.738 2.908 1.00 82.19 170 ALA A O 1
ATOM 1279 N N . LEU A 1 171 ? 4.723 11.144 1.486 1.00 84.62 171 LEU A N 1
ATOM 1280 C CA . LEU A 1 171 ? 3.542 11.828 0.960 1.00 84.62 171 LEU A CA 1
ATOM 1281 C C . LEU A 1 171 ? 3.006 11.196 -0.326 1.00 84.62 171 LEU A C 1
ATOM 1283 O O . LEU A 1 171 ? 2.026 11.670 -0.895 1.00 84.62 171 LEU A O 1
ATOM 1287 N N . ASN A 1 172 ? 3.640 10.120 -0.796 1.00 82.69 172 ASN A N 1
ATOM 1288 C CA . ASN A 1 172 ? 3.246 9.453 -2.027 1.00 82.69 172 ASN A CA 1
ATOM 1289 C C . ASN A 1 172 ? 1.787 8.960 -1.938 1.00 82.69 172 ASN A C 1
ATOM 1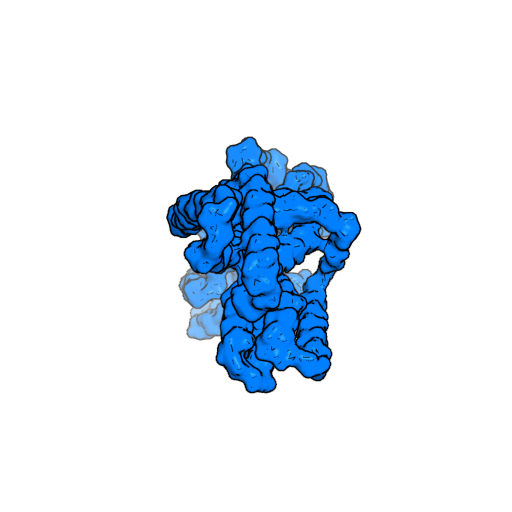291 O O . ASN A 1 172 ? 1.419 8.266 -0.993 1.00 82.69 172 ASN A O 1
ATOM 1295 N N . THR A 1 173 ? 0.959 9.255 -2.939 1.00 77.38 173 THR A N 1
ATOM 1296 C CA . THR A 1 173 ? -0.491 8.977 -2.912 1.00 77.38 173 THR A CA 1
ATOM 1297 C C . THR A 1 173 ? -0.848 7.510 -2.676 1.00 77.38 173 THR A C 1
ATOM 1299 O O . THR A 1 173 ? -1.833 7.204 -2.000 1.00 77.38 173 THR A O 1
ATOM 1302 N N . ARG A 1 174 ? -0.012 6.565 -3.131 1.00 77.50 174 ARG A N 1
ATOM 1303 C CA . ARG A 1 174 ? -0.229 5.125 -2.878 1.00 77.50 174 ARG A CA 1
ATOM 1304 C C . ARG A 1 174 ? -0.140 4.748 -1.394 1.00 77.50 174 ARG A C 1
ATOM 1306 O O . ARG A 1 174 ? -0.548 3.658 -0.995 1.00 77.50 174 ARG A O 1
ATOM 1313 N N . TYR A 1 175 ? 0.422 5.632 -0.577 1.00 82.31 175 TYR A N 1
ATOM 1314 C CA . TYR A 1 175 ? 0.578 5.494 0.865 1.00 82.31 175 TYR A CA 1
ATOM 1315 C C . TYR A 1 175 ? -0.511 6.206 1.668 1.00 82.31 175 TYR A C 1
ATOM 1317 O O . TYR A 1 175 ? -0.669 5.924 2.856 1.00 82.31 175 TYR A O 1
ATOM 1325 N N . THR A 1 176 ? -1.328 7.032 1.015 1.00 82.12 176 THR A N 1
ATOM 1326 C CA . THR A 1 176 ? -2.488 7.682 1.625 1.00 82.12 176 THR A CA 1
ATOM 1327 C C . THR A 1 176 ? -3.565 6.664 1.998 1.00 82.12 176 THR A C 1
ATOM 1329 O O . THR A 1 176 ? -4.232 6.804 3.013 1.00 82.12 176 THR A O 1
ATOM 1332 N N . THR A 1 177 ? -3.742 5.580 1.235 1.00 86.00 177 THR A N 1
ATOM 1333 C CA . THR A 1 177 ? -4.809 4.607 1.528 1.00 86.00 177 THR A CA 1
ATOM 1334 C C . THR A 1 177 ? -4.631 3.903 2.887 1.00 86.00 177 THR A C 1
ATOM 1336 O O . THR A 1 177 ? -5.585 3.881 3.665 1.00 86.00 177 THR A O 1
ATOM 1339 N N . PRO A 1 178 ? -3.449 3.355 3.251 1.00 90.81 178 PRO A N 1
ATOM 1340 C CA . PRO A 1 178 ? -3.228 2.799 4.588 1.00 90.81 178 PRO A CA 1
ATOM 1341 C C . PRO A 1 178 ? -3.428 3.782 5.745 1.00 90.81 178 PRO A C 1
ATOM 1343 O O . PRO A 1 178 ? -3.802 3.342 6.832 1.00 90.81 178 PRO A O 1
ATOM 1346 N N . THR A 1 179 ? -3.176 5.080 5.559 1.00 92.25 179 THR A N 1
ATOM 1347 C CA . THR A 1 179 ? -3.239 6.084 6.639 1.00 92.25 179 THR A CA 1
ATOM 1348 C C . THR A 1 179 ? -4.673 6.463 6.994 1.00 92.25 179 THR A C 1
ATOM 1350 O O . THR A 1 179 ? -4.938 6.842 8.134 1.00 92.25 179 THR A O 1
ATOM 1353 N N . LEU A 1 180 ? -5.630 6.241 6.085 1.00 90.62 180 LEU A N 1
ATOM 1354 C CA . LEU A 1 180 ? -7.059 6.451 6.346 1.00 90.62 180 LEU A CA 1
ATOM 1355 C C . LEU A 1 180 ? -7.583 5.619 7.514 1.00 90.62 180 LEU A C 1
ATOM 1357 O O . LEU A 1 180 ? -8.468 6.072 8.235 1.00 90.62 180 LEU A O 1
ATOM 1361 N N . LEU A 1 181 ? -7.022 4.428 7.748 1.00 94.38 181 LEU A N 1
ATOM 1362 C CA . LEU A 1 181 ? -7.461 3.578 8.855 1.00 94.38 181 LEU A CA 1
ATOM 1363 C C . LEU A 1 181 ? -7.218 4.221 10.227 1.00 94.38 181 LEU A C 1
ATOM 1365 O O . LEU A 1 181 ? -8.018 4.006 11.139 1.00 94.38 181 LEU A O 1
ATOM 1369 N N . LEU A 1 182 ? -6.173 5.040 10.373 1.00 95.44 182 LEU A N 1
ATOM 1370 C CA . LEU A 1 182 ? -5.916 5.800 11.592 1.00 95.44 182 LEU A CA 1
ATOM 1371 C C . LEU A 1 182 ? -6.965 6.883 11.804 1.00 95.44 182 LEU A C 1
ATOM 1373 O O . LEU A 1 182 ? -7.482 7.016 12.910 1.00 95.44 182 LEU A O 1
ATOM 1377 N N . TRP A 1 183 ? -7.320 7.614 10.751 1.00 92.81 183 TRP A N 1
ATOM 1378 C CA . TRP A 1 183 ? -8.361 8.634 10.825 1.00 92.81 183 TRP A CA 1
ATOM 1379 C C . TRP A 1 183 ? -9.726 8.007 11.121 1.00 92.81 183 TRP A C 1
ATOM 1381 O O . TRP A 1 183 ? -10.428 8.484 12.008 1.00 92.81 183 TRP A O 1
ATOM 1391 N N . CYS A 1 184 ? -10.065 6.870 10.504 1.00 92.19 184 CYS A N 1
ATOM 1392 C CA . CYS A 1 184 ? -11.257 6.098 10.868 1.00 92.19 184 CYS A CA 1
ATOM 1393 C C . CYS A 1 184 ? -11.235 5.643 12.338 1.00 92.19 184 CYS A C 1
ATOM 1395 O O . CYS A 1 184 ? -12.259 5.710 13.017 1.00 92.19 184 CYS A O 1
ATOM 1397 N N . ALA A 1 185 ? -10.082 5.199 12.846 1.00 95.38 185 ALA A N 1
ATOM 1398 C CA . ALA A 1 185 ? -9.930 4.805 14.244 1.00 95.38 185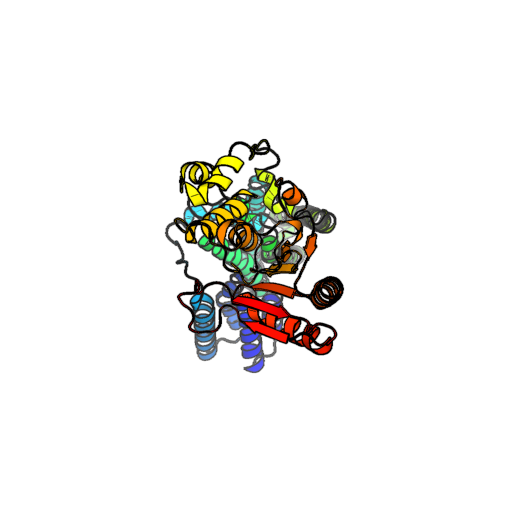 ALA A CA 1
ATOM 1399 C C . ALA A 1 185 ? -10.081 5.990 15.209 1.00 95.38 185 ALA A C 1
ATOM 1401 O O . ALA A 1 185 ? -10.739 5.847 16.237 1.00 95.38 185 ALA A O 1
ATOM 1402 N N . LEU A 1 186 ? -9.525 7.158 14.871 1.00 94.50 186 LEU A N 1
ATOM 1403 C CA . LEU A 1 186 ? -9.692 8.398 15.631 1.00 94.50 186 LEU A CA 1
ATOM 1404 C C . LEU A 1 186 ? -11.164 8.810 15.689 1.00 94.50 186 LEU A C 1
ATOM 1406 O O . LEU A 1 186 ? -11.690 9.063 16.770 1.00 94.50 186 LEU A O 1
ATOM 1410 N N . VAL A 1 187 ? -11.832 8.808 14.537 1.00 91.50 187 VAL A N 1
ATOM 1411 C CA . VAL A 1 187 ? -13.267 9.069 14.405 1.00 91.50 187 VAL A CA 1
ATOM 1412 C C . VAL A 1 187 ? -14.075 8.135 15.307 1.00 91.50 187 VAL A C 1
ATOM 1414 O O . VAL A 1 187 ? -14.871 8.581 16.133 1.00 91.50 187 VAL A O 1
ATOM 1417 N N . ALA A 1 188 ? -13.839 6.830 15.215 1.00 92.75 188 ALA A N 1
ATOM 1418 C CA . ALA A 1 188 ? -14.565 5.865 16.025 1.00 92.75 188 ALA A CA 1
ATOM 1419 C C . ALA A 1 188 ? -14.285 6.018 17.527 1.00 92.75 188 ALA A C 1
ATOM 1421 O O . ALA A 1 188 ? -15.216 5.975 18.330 1.00 92.75 188 ALA A O 1
ATOM 1422 N N . ALA A 1 189 ? -13.025 6.239 17.918 1.00 93.25 189 ALA A N 1
ATOM 1423 C CA . ALA A 1 189 ? -12.655 6.480 19.310 1.00 93.25 189 ALA A CA 1
ATOM 1424 C C . ALA A 1 189 ? -13.347 7.735 19.859 1.00 93.25 189 ALA A C 1
ATOM 1426 O O . ALA A 1 189 ? -13.899 7.698 20.956 1.00 93.25 189 ALA A O 1
ATOM 1427 N N . ALA A 1 190 ? -13.388 8.812 19.076 1.00 91.88 190 ALA A N 1
ATOM 1428 C CA . ALA A 1 190 ? -14.086 10.033 19.439 1.00 91.88 190 ALA A CA 1
ATOM 1429 C C . ALA A 1 190 ? -15.595 9.803 19.612 1.00 91.88 190 ALA A C 1
ATOM 1431 O O . ALA A 1 190 ? -16.149 10.230 20.620 1.00 91.88 190 ALA A O 1
ATOM 1432 N N . VAL A 1 191 ? -16.262 9.078 18.703 1.00 91.31 191 VAL A N 1
ATOM 1433 C CA . VAL A 1 191 ? -17.691 8.726 18.847 1.00 91.31 191 VAL A CA 1
ATOM 1434 C C . VAL A 1 191 ? -17.947 7.920 20.118 1.00 91.31 191 VAL A C 1
ATOM 1436 O O . VAL A 1 191 ? -18.869 8.251 20.861 1.00 91.31 191 VAL A O 1
ATOM 1439 N N . LEU A 1 192 ? -17.111 6.922 20.412 1.00 92.50 192 LEU A N 1
ATOM 1440 C CA . LEU A 1 192 ? -17.224 6.128 21.639 1.00 92.50 192 LEU A CA 1
ATOM 1441 C C . LEU A 1 192 ? -17.048 6.993 22.895 1.00 92.50 192 LEU A C 1
ATOM 1443 O O . LEU A 1 192 ? -17.787 6.828 23.865 1.00 92.50 192 LEU A O 1
ATOM 1447 N N . VAL A 1 193 ? -16.105 7.943 22.879 1.00 92.44 193 VAL A N 1
ATOM 1448 C CA . VAL A 1 193 ? -15.934 8.912 23.970 1.00 92.44 193 VAL A CA 1
ATOM 1449 C C . VAL A 1 193 ? -17.180 9.784 24.113 1.00 92.44 193 VAL A C 1
ATOM 1451 O O . VAL A 1 193 ? -17.652 9.975 25.231 1.00 92.44 193 VAL A O 1
ATOM 1454 N N . MET A 1 194 ? -17.738 10.291 23.009 1.00 88.94 194 MET A N 1
ATOM 1455 C CA . MET A 1 194 ? -18.943 11.127 23.038 1.00 88.94 194 MET A CA 1
ATOM 1456 C C . MET A 1 194 ? -20.151 10.371 23.598 1.00 88.94 194 MET A C 1
ATOM 1458 O O . MET A 1 194 ? -20.835 10.889 24.480 1.00 88.94 194 MET A O 1
ATOM 1462 N N . GLU A 1 195 ? -20.387 9.147 23.124 1.00 90.31 195 GLU A N 1
ATOM 1463 C CA . GLU A 1 195 ? -21.463 8.275 23.601 1.00 90.31 195 GLU A CA 1
ATOM 1464 C C . GLU A 1 195 ? -21.349 8.044 25.112 1.00 90.31 195 GLU A C 1
ATOM 1466 O O . GLU A 1 195 ? -22.307 8.268 25.855 1.00 90.31 195 GLU A O 1
ATOM 1471 N N . HIS A 1 196 ? -20.157 7.655 25.571 1.00 89.69 196 HIS A N 1
ATOM 1472 C CA . HIS A 1 196 ? -19.925 7.306 26.968 1.00 89.69 196 HIS A CA 1
ATOM 1473 C C . HIS A 1 196 ? -20.005 8.518 27.891 1.00 89.69 196 HIS A C 1
ATOM 1475 O O . HIS A 1 196 ? -20.645 8.470 28.942 1.00 89.69 196 HIS A O 1
ATOM 1481 N N . LEU A 1 197 ? -19.403 9.640 27.487 1.00 88.25 197 LEU A N 1
ATOM 1482 C CA . LEU A 1 197 ? -19.468 10.871 28.265 1.00 88.25 197 LEU A CA 1
ATOM 1483 C C . LEU A 1 197 ? -20.914 11.361 28.385 1.00 88.25 197 LEU A C 1
ATOM 1485 O O . LEU A 1 197 ? -21.313 11.730 29.488 1.00 88.25 197 LEU A O 1
ATOM 1489 N N . ASN A 1 198 ? -21.705 11.315 27.306 1.00 86.44 198 ASN A N 1
ATOM 1490 C CA . ASN A 1 198 ? -23.105 11.750 27.309 1.00 86.44 198 ASN A CA 1
ATOM 1491 C C . ASN A 1 198 ? -23.996 10.908 28.240 1.00 86.44 198 ASN A C 1
ATOM 1493 O O . ASN A 1 198 ? -24.958 11.419 28.807 1.00 86.44 198 ASN A O 1
ATOM 1497 N N . GLN A 1 199 ? -23.657 9.630 28.431 1.00 88.06 199 GLN A N 1
ATOM 1498 C CA . GLN A 1 199 ? -24.342 8.738 29.373 1.00 88.06 199 GLN A CA 1
ATOM 1499 C C . GLN A 1 199 ? -23.842 8.895 30.822 1.00 88.06 199 GLN A C 1
ATOM 1501 O O . GLN A 1 199 ? -24.529 8.486 31.756 1.00 88.06 199 GLN A O 1
ATOM 1506 N N . SER A 1 200 ? -22.660 9.482 31.030 1.00 86.12 200 SER A N 1
ATOM 1507 C CA . SER A 1 200 ? -22.031 9.611 32.347 1.00 86.12 200 SER A CA 1
ATOM 1508 C C . SER A 1 200 ? -22.410 10.912 33.073 1.00 86.12 200 SER A C 1
ATOM 1510 O O . SER A 1 200 ? -22.410 12.000 32.494 1.00 86.12 200 SER A O 1
ATOM 1512 N N . ASP A 1 201 ? -22.603 10.853 34.395 1.00 88.62 201 ASP A N 1
ATOM 1513 C CA . ASP A 1 201 ? -22.770 12.064 35.219 1.00 88.62 201 ASP A CA 1
ATOM 1514 C C . ASP A 1 201 ? -21.490 12.927 35.315 1.00 88.62 201 ASP A C 1
ATOM 1516 O O . ASP A 1 201 ? -21.529 14.059 35.806 1.00 88.62 201 ASP A O 1
ATOM 1520 N N . LEU A 1 202 ? -20.353 12.449 34.791 1.00 82.81 202 LEU A N 1
ATOM 1521 C CA . LEU A 1 202 ? -19.079 13.178 34.778 1.00 82.81 202 LEU A CA 1
ATOM 1522 C C . LEU A 1 202 ? -19.160 14.504 34.006 1.00 82.81 202 LEU A C 1
ATOM 1524 O O . LEU A 1 202 ? -18.523 15.475 34.417 1.00 82.81 202 LEU A O 1
ATOM 1528 N N . ILE A 1 203 ? -19.976 14.588 32.943 1.00 82.88 203 ILE A N 1
ATOM 1529 C CA . ILE A 1 203 ? -20.205 15.838 32.186 1.00 82.88 203 ILE A CA 1
ATOM 1530 C C . ILE A 1 203 ? -20.840 16.931 33.060 1.00 82.88 203 ILE A C 1
ATOM 1532 O O . ILE A 1 203 ? -20.632 18.130 32.826 1.00 82.88 203 ILE A O 1
ATOM 1536 N N . LYS A 1 204 ? -21.658 16.544 34.045 1.00 84.81 204 LYS A N 1
ATOM 1537 C CA . LYS A 1 204 ? -22.292 17.500 34.962 1.00 84.81 204 LYS A CA 1
ATOM 1538 C C . LYS A 1 204 ? -21.296 17.998 36.008 1.00 84.81 204 LYS A C 1
ATOM 1540 O O . LYS A 1 204 ? -21.388 19.149 36.416 1.00 84.81 204 LYS A O 1
ATOM 1545 N N . GLN A 1 205 ? -20.340 17.157 36.403 1.00 89.12 205 GLN A N 1
ATOM 1546 C CA . GLN A 1 205 ? -19.407 17.442 37.496 1.00 89.12 205 GLN A CA 1
ATOM 1547 C C . GLN A 1 205 ? -18.124 18.161 37.059 1.00 89.12 205 GLN A C 1
ATOM 1549 O O . GLN A 1 205 ? -17.532 18.881 37.860 1.00 89.12 205 GLN A O 1
ATOM 1554 N N . ARG A 1 206 ? -17.651 17.963 35.822 1.00 89.31 206 ARG A N 1
ATOM 1555 C CA . ARG A 1 206 ? -16.383 18.535 35.335 1.00 89.31 206 ARG A CA 1
ATOM 1556 C C . ARG A 1 206 ? -16.554 19.195 33.966 1.00 89.31 206 ARG A C 1
ATOM 1558 O O . ARG A 1 206 ? -17.340 18.740 33.144 1.00 89.31 206 ARG A O 1
ATOM 1565 N N . SER A 1 207 ? -15.791 20.257 33.704 1.00 88.06 207 SER A N 1
ATOM 1566 C CA . SER A 1 207 ? -15.839 21.020 32.443 1.00 88.06 207 SER A CA 1
ATOM 1567 C C . SER A 1 207 ? -14.993 20.413 31.316 1.00 88.06 207 SER A C 1
ATOM 1569 O O . SER A 1 207 ? -15.368 20.525 30.150 1.00 88.06 207 SER A O 1
ATOM 1571 N N . TRP A 1 208 ? -13.889 19.727 31.638 1.00 87.44 208 TRP A N 1
ATOM 1572 C CA . TRP A 1 208 ? -12.973 19.149 30.643 1.00 87.44 208 TRP A CA 1
ATOM 1573 C C . TRP A 1 208 ? -13.615 18.138 29.666 1.00 87.44 208 TRP A C 1
ATOM 1575 O O . TRP A 1 208 ? -13.242 18.176 28.494 1.00 87.44 208 TRP A O 1
ATOM 1585 N N . PRO A 1 209 ? -14.602 17.288 30.043 1.00 85.38 209 PRO A N 1
ATOM 1586 C CA . PRO A 1 209 ? -15.236 16.383 29.088 1.00 85.38 209 PRO A CA 1
ATOM 1587 C C . PRO A 1 209 ? -15.971 17.158 27.995 1.00 85.38 209 PRO A C 1
ATOM 1589 O O . PRO A 1 209 ? -15.923 16.774 26.834 1.00 85.38 209 PRO A O 1
ATOM 1592 N N . ARG A 1 210 ? -16.589 18.299 28.341 1.00 82.00 210 ARG A N 1
ATOM 1593 C CA . ARG A 1 210 ? -17.248 19.176 27.362 1.00 82.00 210 ARG A CA 1
ATOM 1594 C C . ARG A 1 210 ? -16.240 19.767 26.387 1.00 82.00 210 ARG A C 1
ATOM 1596 O O . ARG A 1 210 ? -16.516 19.802 25.196 1.00 82.00 210 ARG A O 1
ATOM 1603 N N . ALA A 1 211 ? -15.075 20.193 26.876 1.00 88.06 211 ALA A N 1
ATOM 1604 C CA . ALA A 1 211 ? -14.001 20.668 26.009 1.00 88.06 211 ALA A CA 1
ATOM 1605 C C . ALA A 1 211 ? -13.550 19.570 25.031 1.00 88.06 211 ALA A C 1
ATOM 1607 O O . ALA A 1 211 ? -13.417 19.838 23.842 1.00 88.06 211 ALA A O 1
ATOM 1608 N N . LEU A 1 212 ? -13.404 18.324 25.496 1.00 87.81 212 LEU A N 1
ATOM 1609 C CA . LEU A 1 212 ? -13.037 17.196 24.635 1.00 87.81 212 LEU A CA 1
ATOM 1610 C C . LEU A 1 212 ? -14.107 16.880 23.576 1.00 87.81 212 LEU A C 1
ATOM 1612 O O . LEU A 1 212 ? -13.754 16.615 22.430 1.00 87.81 212 LEU A O 1
ATOM 1616 N N . LEU A 1 213 ? -15.400 16.954 23.926 1.00 84.94 213 LEU A N 1
ATOM 1617 C CA . LEU A 1 213 ? -16.497 16.828 22.955 1.00 84.94 213 LEU A CA 1
ATOM 1618 C C . LEU A 1 213 ? -16.361 17.868 21.834 1.00 84.94 213 LEU A C 1
ATOM 1620 O O . LEU A 1 213 ? -16.440 17.515 20.660 1.00 84.94 213 LEU A O 1
ATOM 1624 N N . TRP A 1 214 ? -16.110 19.132 22.192 1.00 88.25 214 TRP A N 1
ATOM 1625 C CA . TRP A 1 214 ? -15.927 20.214 21.221 1.00 88.25 214 TRP A CA 1
ATOM 1626 C C . TRP A 1 214 ? -14.678 20.031 20.362 1.00 88.25 214 TRP A C 1
ATOM 1628 O O . TRP A 1 214 ? -14.753 20.225 19.153 1.00 88.25 214 TRP A O 1
ATOM 1638 N N . VAL A 1 215 ? -13.555 19.617 20.954 1.00 89.06 215 VAL A N 1
ATOM 1639 C CA . VAL A 1 215 ? -12.314 19.339 20.215 1.00 89.06 215 VAL A CA 1
ATOM 1640 C C . VAL A 1 215 ? -12.522 18.209 19.209 1.00 89.06 215 VAL A C 1
ATOM 1642 O O . VAL A 1 215 ? -12.146 18.356 18.050 1.00 89.06 215 VAL A O 1
ATOM 1645 N N . ASN A 1 216 ? -13.165 17.111 19.616 1.00 86.44 216 ASN A N 1
ATOM 1646 C CA . ASN A 1 216 ? -13.487 16.013 18.709 1.00 86.44 216 ASN A CA 1
ATOM 1647 C C . ASN A 1 216 ? -14.426 16.484 17.591 1.00 86.44 216 ASN A C 1
ATOM 1649 O O . ASN A 1 216 ? -14.122 16.277 16.421 1.00 86.44 216 ASN A O 1
ATOM 1653 N N . ALA A 1 217 ? -15.528 17.163 17.927 1.00 85.00 217 ALA A N 1
ATOM 1654 C CA . ALA A 1 217 ? -16.477 17.679 16.940 1.00 85.00 217 ALA A CA 1
ATOM 1655 C C . ALA A 1 217 ? -15.815 18.635 15.932 1.00 85.00 217 ALA A C 1
ATOM 1657 O O . ALA A 1 217 ? -16.075 18.541 14.734 1.00 85.00 217 ALA A O 1
ATOM 1658 N N . PHE A 1 218 ? -14.920 19.508 16.398 1.00 87.56 218 PHE A N 1
ATOM 1659 C CA . PHE A 1 218 ? -14.141 20.395 15.539 1.00 87.56 218 PHE A CA 1
ATOM 1660 C C . PHE A 1 218 ? -13.179 19.616 14.634 1.00 87.56 218 PHE A C 1
ATOM 1662 O O . PHE A 1 218 ? -13.160 19.843 13.427 1.00 87.56 218 PHE A O 1
ATOM 1669 N N . ALA A 1 219 ? -12.433 18.653 15.186 1.00 84.00 219 ALA A N 1
ATOM 1670 C CA . ALA A 1 219 ? -11.528 17.805 14.412 1.00 84.00 219 ALA A CA 1
ATOM 1671 C C . ALA A 1 219 ? -12.274 17.037 13.308 1.00 84.00 219 ALA A C 1
ATOM 1673 O O . ALA A 1 219 ? -11.793 16.955 12.183 1.00 84.00 219 ALA A O 1
ATOM 1674 N N . PHE A 1 220 ? -13.480 16.543 13.595 1.00 82.44 220 PHE A N 1
ATOM 1675 C CA . PHE A 1 220 ? -14.371 15.930 12.608 1.00 82.44 220 PHE A CA 1
ATOM 1676 C C . PHE A 1 220 ? -14.811 16.895 11.512 1.00 82.44 220 PHE A C 1
ATOM 1678 O O . PHE A 1 220 ? -14.706 16.576 10.326 1.00 82.44 220 PHE A O 1
ATOM 1685 N N . ALA A 1 221 ? -15.315 18.062 11.919 1.00 85.50 221 ALA A N 1
ATOM 1686 C CA . ALA A 1 221 ? -15.796 19.087 11.005 1.00 85.50 221 ALA A CA 1
ATOM 1687 C C . ALA A 1 221 ? -14.686 19.596 10.077 1.00 85.50 221 ALA A C 1
ATOM 1689 O O . ALA A 1 221 ? -14.988 20.019 8.968 1.00 85.50 221 ALA A O 1
ATOM 1690 N N . LEU A 1 222 ? -13.422 19.521 10.503 1.00 83.12 222 LEU A N 1
ATOM 1691 C CA . LEU A 1 222 ? -12.257 19.882 9.700 1.00 83.12 222 LEU A CA 1
ATOM 1692 C C . LEU A 1 222 ? -11.747 18.720 8.829 1.00 83.12 222 LEU A C 1
ATOM 1694 O O . LEU A 1 222 ? -11.482 18.907 7.644 1.00 83.12 222 LEU A O 1
ATOM 1698 N N . ALA A 1 223 ? -11.625 17.513 9.391 1.00 80.88 223 ALA A N 1
ATOM 1699 C CA . ALA A 1 223 ? -11.035 16.369 8.698 1.00 80.88 223 ALA A CA 1
ATOM 1700 C C . ALA A 1 223 ? -11.891 15.877 7.524 1.00 80.88 223 ALA A C 1
ATOM 1702 O O . ALA A 1 223 ? -11.341 15.491 6.497 1.00 80.88 223 ALA A O 1
ATOM 1703 N N . VAL A 1 224 ? -13.225 15.898 7.646 1.00 83.00 224 VAL A N 1
ATOM 1704 C CA . VAL A 1 224 ? -14.119 15.404 6.584 1.00 83.00 224 VAL A CA 1
ATOM 1705 C C . VAL A 1 224 ? -14.050 16.274 5.318 1.00 83.00 224 VAL A C 1
ATOM 1707 O O . VAL A 1 224 ? -13.822 15.707 4.249 1.00 83.00 224 VAL A O 1
ATOM 1710 N N . PRO A 1 225 ? -14.191 17.615 5.378 1.00 83.88 225 PRO A N 1
ATOM 1711 C CA . PRO A 1 225 ? -14.047 18.464 4.198 1.00 83.88 225 PRO A CA 1
ATOM 1712 C C . PRO A 1 225 ? -12.645 18.425 3.603 1.00 83.88 225 PRO A C 1
ATOM 1714 O O . PRO A 1 225 ? -12.536 18.323 2.387 1.00 83.88 225 PRO A O 1
ATOM 1717 N N . LEU A 1 226 ? -11.590 18.449 4.430 1.00 79.50 226 LEU A N 1
ATOM 1718 C CA . LEU A 1 226 ? -10.212 18.342 3.940 1.00 79.50 226 LEU A CA 1
ATOM 1719 C C . LEU A 1 226 ? -9.997 17.020 3.205 1.00 79.50 226 LEU A C 1
ATOM 1721 O O . LEU A 1 226 ? -9.500 17.016 2.087 1.00 79.50 226 LEU A O 1
ATOM 1725 N N . TYR A 1 227 ? -10.462 15.908 3.773 1.00 80.19 227 TYR A N 1
ATOM 1726 C CA . TYR A 1 227 ? -10.391 14.607 3.118 1.00 80.19 227 TYR A CA 1
ATOM 1727 C C . TYR A 1 227 ? -11.150 14.588 1.786 1.00 80.19 227 TYR A C 1
ATOM 1729 O O . TYR A 1 227 ? -10.621 14.107 0.781 1.00 80.19 227 TYR A O 1
ATOM 1737 N N . LEU A 1 228 ? -12.382 15.107 1.756 1.00 83.31 228 LEU A N 1
ATOM 1738 C CA . LEU A 1 228 ? -13.170 15.192 0.525 1.00 83.31 228 LEU A CA 1
ATOM 1739 C C . LEU A 1 228 ? -12.475 16.070 -0.512 1.00 83.31 228 LEU A C 1
ATOM 1741 O O . LEU A 1 228 ? -12.396 15.673 -1.667 1.00 83.31 228 LEU A O 1
ATOM 1745 N N . GLN A 1 229 ? -11.932 17.214 -0.105 1.00 82.12 229 GLN A N 1
ATOM 1746 C CA . GLN A 1 229 ? -11.186 18.112 -0.976 1.00 82.12 229 GLN A CA 1
ATOM 1747 C C . GLN A 1 229 ? -9.943 17.426 -1.540 1.00 82.12 229 GLN A C 1
ATOM 1749 O O . GLN A 1 229 ? -9.735 17.478 -2.745 1.00 82.12 229 GLN A O 1
ATOM 1754 N N . THR A 1 230 ? -9.153 16.739 -0.713 1.00 74.62 230 THR A N 1
ATOM 1755 C CA . THR A 1 230 ? -7.969 16.006 -1.174 1.00 74.62 230 THR A CA 1
ATOM 1756 C C . THR A 1 230 ? -8.354 14.899 -2.150 1.00 74.62 230 THR A C 1
ATOM 1758 O O . THR A 1 230 ? -7.737 14.783 -3.200 1.00 74.62 230 THR A O 1
ATOM 1761 N N . ASN A 1 231 ? -9.405 14.120 -1.877 1.00 76.19 231 ASN A N 1
ATOM 1762 C CA . ASN A 1 231 ? -9.843 13.065 -2.800 1.00 76.19 231 ASN A CA 1
ATOM 1763 C C . ASN A 1 231 ? -10.451 13.624 -4.087 1.00 76.19 231 ASN A C 1
ATOM 1765 O O . ASN A 1 231 ? -10.212 13.067 -5.151 1.00 76.19 231 ASN A O 1
ATOM 1769 N N . LEU A 1 232 ? -11.214 14.716 -4.011 1.00 82.06 232 LEU A N 1
ATOM 1770 C CA . LEU A 1 232 ? -11.740 15.396 -5.191 1.00 82.06 232 LEU A CA 1
ATOM 1771 C C . LEU A 1 232 ? -10.605 15.979 -6.024 1.00 82.06 232 LEU A C 1
ATOM 1773 O O . LEU A 1 232 ? -10.615 15.800 -7.230 1.00 82.06 232 LEU A O 1
ATOM 1777 N N . HIS A 1 233 ? -9.604 16.593 -5.398 1.00 74.25 233 HIS A N 1
ATOM 1778 C CA . HIS A 1 233 ? -8.425 17.091 -6.095 1.00 74.25 233 HIS A CA 1
ATOM 1779 C C . HIS A 1 233 ? -7.642 15.953 -6.762 1.00 74.25 233 HIS A C 1
ATOM 1781 O O . HIS A 1 233 ? -7.249 16.091 -7.911 1.00 74.25 233 HIS A O 1
ATOM 1787 N N . MET A 1 234 ? -7.505 14.796 -6.105 1.00 68.88 234 MET A N 1
ATOM 1788 C CA . MET A 1 234 ? -6.889 13.605 -6.709 1.00 68.88 234 MET A CA 1
ATOM 1789 C C . MET A 1 234 ? -7.734 12.987 -7.834 1.00 68.88 234 MET A C 1
ATOM 1791 O O . MET A 1 234 ? -7.181 12.380 -8.742 1.00 68.88 234 MET A O 1
ATOM 1795 N N . ALA A 1 235 ? -9.064 13.097 -7.771 1.00 75.62 235 ALA A N 1
ATOM 1796 C CA . ALA A 1 235 ? -9.972 12.556 -8.783 1.00 75.62 235 ALA A CA 1
ATOM 1797 C C . ALA A 1 235 ? -10.185 13.502 -9.978 1.00 75.62 235 ALA A C 1
ATOM 1799 O O . ALA A 1 235 ? -10.505 13.042 -11.070 1.00 75.62 235 ALA A O 1
ATOM 1800 N N . GLN A 1 236 ? -10.081 14.814 -9.750 1.00 76.38 236 GLN A N 1
ATOM 1801 C CA . GLN A 1 236 ? -10.284 15.876 -10.742 1.00 76.38 236 GLN A CA 1
ATOM 1802 C C . GLN A 1 236 ? -8.983 16.391 -11.335 1.00 76.38 236 GLN A C 1
ATOM 1804 O O . GLN A 1 236 ? -9.013 16.969 -12.421 1.00 76.38 236 GLN A O 1
ATOM 1809 N N . GLY A 1 237 ? -7.865 16.230 -10.624 1.00 61.16 237 GLY A N 1
ATOM 1810 C CA . GLY A 1 237 ? -6.556 16.462 -11.197 1.00 61.16 237 GLY A CA 1
ATOM 1811 C C . GLY A 1 237 ? -6.482 15.649 -12.486 1.00 61.16 237 GLY A C 1
ATOM 1812 O O . GLY A 1 237 ? -6.871 14.473 -12.461 1.00 61.16 237 GLY A O 1
ATOM 1813 N N . PRO A 1 238 ? -6.064 16.240 -13.623 1.00 51.91 238 PRO A N 1
ATOM 1814 C CA . PRO A 1 238 ? -5.710 15.422 -14.772 1.00 51.91 238 PRO A CA 1
ATOM 1815 C C . PRO A 1 238 ? -4.797 14.308 -14.258 1.00 51.91 238 PRO A C 1
ATOM 1817 O O . PRO A 1 238 ? -4.062 14.517 -13.288 1.00 51.91 238 PRO A O 1
ATOM 1820 N N . VAL A 1 239 ? -4.867 13.121 -14.859 1.00 50.19 239 VAL A N 1
ATOM 1821 C CA . VAL A 1 239 ? -3.845 12.085 -14.669 1.00 50.19 239 VAL A CA 1
ATOM 1822 C C . VAL A 1 239 ? -2.547 12.646 -15.258 1.00 50.19 239 VAL A C 1
ATOM 1824 O O . VAL A 1 239 ? -2.125 12.299 -16.347 1.00 50.19 239 VAL A O 1
ATOM 1827 N N . GLN A 1 240 ? -2.002 13.659 -14.600 1.00 45.12 240 GLN A N 1
ATOM 1828 C CA . GLN A 1 240 ? -0.739 14.283 -14.868 1.00 45.12 240 GLN A CA 1
ATOM 1829 C C . GLN A 1 240 ? 0.226 13.416 -14.092 1.00 45.12 240 GLN A C 1
ATOM 1831 O O . GLN A 1 240 ? 0.488 13.635 -12.905 1.00 45.12 240 GLN A O 1
ATOM 1836 N N . ASP A 1 241 ? 0.734 12.408 -14.791 1.00 47.44 241 ASP A N 1
ATOM 1837 C CA . ASP A 1 241 ? 1.963 11.717 -14.420 1.00 47.44 241 ASP A CA 1
ATOM 1838 C C . ASP A 1 241 ? 3.092 12.731 -14.087 1.00 47.44 241 ASP A C 1
ATOM 1840 O O . ASP A 1 241 ? 3.984 12.426 -13.294 1.00 47.44 241 ASP A O 1
ATOM 1844 N N . ASP A 1 242 ? 2.963 13.990 -14.532 1.00 42.81 242 ASP A N 1
ATOM 1845 C CA . ASP A 1 242 ? 3.782 15.148 -14.160 1.00 42.81 242 ASP A CA 1
ATOM 1846 C C . ASP A 1 242 ? 3.830 15.473 -12.666 1.00 42.81 242 ASP A C 1
ATOM 1848 O O . ASP A 1 242 ? 4.883 15.868 -12.181 1.00 42.81 242 ASP A O 1
ATOM 1852 N N . TYR A 1 243 ? 2.767 15.310 -11.872 1.00 43.75 243 TYR A N 1
ATOM 1853 C CA . TYR A 1 243 ? 2.854 15.697 -10.449 1.00 43.75 243 TYR A CA 1
ATOM 1854 C C . TYR A 1 243 ? 3.716 14.729 -9.625 1.00 43.75 243 TYR A C 1
ATOM 1856 O O . TYR A 1 243 ? 4.213 15.089 -8.556 1.00 43.75 243 TYR A O 1
ATOM 1864 N N . PHE A 1 244 ? 3.939 13.511 -10.132 1.00 47.28 244 PHE A N 1
ATOM 1865 C CA . PHE A 1 244 ? 4.807 12.523 -9.492 1.00 47.28 244 PHE A CA 1
ATOM 1866 C C . PHE A 1 244 ? 6.286 12.660 -9.867 1.00 47.28 244 PHE A C 1
ATOM 1868 O O . PHE A 1 244 ? 7.143 12.182 -9.119 1.00 47.28 244 PHE A O 1
ATOM 1875 N N . TYR A 1 245 ? 6.577 13.326 -10.986 1.00 43.88 245 TYR A N 1
ATOM 1876 C CA . TYR A 1 245 ? 7.931 13.546 -11.501 1.00 43.88 245 TYR A CA 1
ATOM 1877 C C . TYR A 1 245 ? 8.355 15.032 -11.485 1.00 43.88 245 TYR A C 1
ATOM 1879 O O . TYR A 1 245 ? 9.540 15.331 -11.575 1.00 43.88 245 TYR A O 1
ATOM 1887 N N . GLY A 1 246 ? 7.421 15.972 -11.305 1.00 37.78 246 GLY A N 1
ATOM 1888 C CA . GLY A 1 246 ? 7.578 17.362 -11.745 1.00 37.78 246 GLY A CA 1
ATOM 1889 C C . GLY A 1 246 ? 7.769 18.435 -10.675 1.00 37.78 246 GLY A C 1
ATOM 1890 O O . GLY A 1 246 ? 8.214 19.529 -11.013 1.00 37.78 246 GLY A O 1
ATOM 1891 N N . HIS A 1 247 ? 7.532 18.183 -9.383 1.00 41.06 247 HIS A N 1
ATOM 1892 C CA . HIS A 1 247 ? 7.761 19.241 -8.377 1.00 41.06 247 HIS A CA 1
ATOM 1893 C C . HIS A 1 247 ? 9.242 19.513 -8.063 1.00 41.06 247 HIS A C 1
ATOM 1895 O O . HIS A 1 247 ? 9.553 20.537 -7.464 1.00 41.06 247 HIS A O 1
ATOM 1901 N N . GLY A 1 248 ? 10.158 18.662 -8.538 1.00 41.28 248 GLY A N 1
ATOM 1902 C CA . GLY A 1 248 ? 11.584 18.991 -8.647 1.00 41.28 248 GLY A CA 1
ATOM 1903 C C . GLY A 1 248 ? 11.990 19.603 -9.996 1.00 41.28 248 GLY A C 1
ATOM 1904 O O . GLY A 1 248 ? 13.124 20.044 -10.126 1.00 41.28 248 GLY A O 1
ATOM 1905 N N . LEU A 1 249 ? 11.092 19.635 -10.991 1.00 38.50 249 LEU A N 1
ATOM 1906 C CA . LEU A 1 249 ? 11.384 20.062 -12.370 1.00 38.50 249 LEU A CA 1
ATOM 1907 C C . LEU A 1 249 ? 10.700 21.356 -12.801 1.00 38.50 249 LEU A C 1
ATOM 1909 O O . LEU A 1 249 ? 11.113 21.951 -13.785 1.00 38.50 249 LEU A O 1
ATOM 1913 N N . ALA A 1 250 ? 9.666 21.803 -12.092 1.00 39.16 250 ALA A N 1
ATOM 1914 C CA . ALA A 1 250 ? 9.006 23.064 -12.418 1.00 39.16 250 ALA A CA 1
ATOM 1915 C C . ALA A 1 250 ? 9.780 24.296 -11.901 1.00 39.16 250 ALA A C 1
ATOM 1917 O O . ALA A 1 250 ? 9.617 25.385 -12.445 1.00 39.16 250 ALA A O 1
ATOM 1918 N N . GLU A 1 251 ? 10.637 24.136 -10.882 1.00 38.75 251 GLU A N 1
ATOM 1919 C CA . GLU A 1 251 ? 11.502 25.215 -10.361 1.00 38.75 251 GLU A CA 1
ATOM 1920 C C . GLU A 1 251 ? 12.997 25.012 -10.632 1.00 38.75 251 GLU A C 1
ATOM 1922 O O . GLU A 1 251 ? 13.752 25.988 -10.648 1.00 38.75 251 GLU A O 1
ATOM 1927 N N . ALA A 1 252 ? 13.445 23.786 -10.919 1.00 42.25 252 ALA A N 1
ATOM 1928 C CA . ALA A 1 252 ? 14.704 23.621 -11.625 1.00 42.25 252 ALA A CA 1
ATOM 1929 C C . ALA A 1 252 ? 14.433 24.069 -13.061 1.00 42.25 252 ALA A C 1
ATOM 1931 O O . ALA A 1 252 ? 13.701 23.391 -13.776 1.00 42.25 252 ALA A O 1
ATOM 1932 N N . SER A 1 253 ? 14.972 25.230 -13.463 1.00 40.12 253 SER A N 1
ATOM 1933 C CA . SER A 1 253 ? 15.086 25.617 -14.879 1.00 40.12 253 SER A CA 1
ATOM 1934 C C . SER A 1 253 ? 15.292 24.346 -15.694 1.00 40.12 253 SER A C 1
ATOM 1936 O O . SER A 1 253 ? 16.194 23.606 -15.289 1.00 40.12 253 SER A O 1
ATOM 1938 N N . PRO A 1 254 ? 14.496 24.063 -16.752 1.00 47.88 254 PRO A N 1
ATOM 1939 C CA . PRO A 1 254 ? 14.670 22.859 -17.556 1.00 47.88 254 PRO A CA 1
ATOM 1940 C C . PRO A 1 254 ? 16.161 22.736 -17.789 1.00 47.88 254 PRO A C 1
ATOM 1942 O O . PRO A 1 254 ? 16.760 23.663 -18.346 1.00 47.88 254 PRO A O 1
ATOM 1945 N N . VAL A 1 255 ? 16.775 21.714 -17.182 1.00 49.41 255 VAL A N 1
ATOM 1946 C CA . VAL A 1 255 ? 18.214 21.524 -17.303 1.00 49.41 255 VAL A CA 1
ATOM 1947 C C . VAL A 1 255 ? 18.391 21.423 -18.795 1.00 49.41 255 VAL A C 1
ATOM 1949 O O . VAL A 1 255 ? 17.820 20.526 -19.409 1.00 49.41 255 VAL A O 1
ATOM 1952 N N . ASP A 1 256 ? 19.032 22.423 -19.392 1.00 51.81 256 ASP A N 1
ATOM 1953 C CA . ASP A 1 256 ? 19.243 22.419 -20.822 1.00 51.81 256 ASP A CA 1
ATOM 1954 C C . ASP A 1 256 ? 20.061 21.159 -21.079 1.00 51.81 256 ASP A C 1
ATOM 1956 O O . ASP A 1 256 ? 21.197 21.060 -20.617 1.00 51.81 256 ASP A O 1
ATOM 1960 N N . LEU A 1 257 ? 19.426 20.142 -21.667 1.00 49.62 257 LEU A N 1
ATOM 1961 C CA . LEU A 1 257 ? 20.044 18.841 -21.892 1.00 49.62 257 LEU A CA 1
ATOM 1962 C C . LEU A 1 257 ? 20.899 18.858 -23.163 1.00 49.62 257 LEU A C 1
ATOM 1964 O O . LEU A 1 257 ? 21.763 17.997 -23.314 1.00 49.62 257 LEU A O 1
ATOM 1968 N N . ARG A 1 258 ? 20.758 19.888 -24.010 1.00 56.66 258 ARG A N 1
ATOM 1969 C CA . ARG A 1 258 ? 21.533 20.084 -25.247 1.00 56.66 258 ARG A CA 1
ATOM 1970 C C . ARG A 1 258 ? 23.059 20.049 -25.058 1.00 56.66 258 ARG A C 1
ATOM 1972 O O . ARG A 1 258 ? 23.741 19.468 -25.899 1.00 56.66 258 ARG A O 1
ATOM 1979 N N . PRO A 1 259 ? 23.653 20.578 -23.967 1.00 58.50 259 PRO A N 1
ATOM 1980 C CA . PRO A 1 259 ? 25.081 20.423 -23.683 1.00 58.50 259 PRO A CA 1
ATOM 1981 C C . PRO A 1 259 ? 25.496 18.969 -23.409 1.00 58.50 259 PRO A C 1
ATOM 1983 O O . PRO A 1 259 ? 26.663 18.626 -23.588 1.00 58.50 259 PRO A O 1
ATOM 1986 N N . TYR A 1 260 ? 24.565 18.117 -22.967 1.00 59.47 260 TYR A N 1
ATOM 1987 C CA . TYR A 1 260 ? 24.823 16.716 -22.630 1.00 59.47 260 TYR A CA 1
ATOM 1988 C C . TYR A 1 260 ? 24.462 15.754 -23.763 1.00 59.47 260 TYR A C 1
ATOM 1990 O O . TYR A 1 260 ? 25.036 14.671 -23.805 1.00 59.47 260 TYR A O 1
ATOM 1998 N N . GLU A 1 261 ? 23.591 16.135 -24.702 1.00 56.19 261 GLU A N 1
ATOM 1999 C CA . GLU A 1 261 ? 23.219 15.327 -25.877 1.00 56.19 261 GLU A CA 1
ATOM 2000 C C . GLU A 1 261 ? 24.444 14.876 -26.675 1.00 56.19 261 GLU A C 1
ATOM 2002 O O . GLU A 1 261 ? 24.608 13.686 -26.939 1.00 56.19 261 GLU A O 1
ATOM 2007 N N . ALA A 1 262 ? 25.366 15.799 -26.969 1.00 59.34 262 ALA A N 1
ATOM 2008 C CA . ALA A 1 262 ? 26.607 15.476 -27.669 1.00 59.34 262 ALA A CA 1
ATOM 2009 C C . ALA A 1 262 ? 27.488 14.496 -26.875 1.00 59.34 262 ALA A C 1
ATOM 2011 O O . ALA A 1 262 ? 28.118 13.616 -27.460 1.00 59.34 262 ALA A O 1
ATOM 2012 N N . CYS A 1 263 ? 27.514 14.610 -25.543 1.00 61.53 263 CYS A N 1
ATOM 2013 C CA . CYS A 1 263 ? 28.263 13.680 -24.701 1.00 61.53 263 CYS A CA 1
ATOM 2014 C C . CYS A 1 263 ? 27.595 12.304 -24.620 1.00 61.53 263 CYS A C 1
ATOM 2016 O O . CYS A 1 263 ? 28.276 11.293 -24.742 1.00 61.53 263 CYS A O 1
ATOM 2018 N N . ILE A 1 264 ? 26.269 12.243 -24.465 1.00 57.19 264 ILE A N 1
ATOM 2019 C CA . ILE A 1 264 ? 25.502 10.991 -24.422 1.00 57.19 264 ILE A CA 1
ATOM 2020 C C . ILE A 1 264 ? 25.613 10.257 -25.762 1.00 57.19 264 ILE A C 1
ATOM 2022 O O . ILE A 1 264 ? 25.853 9.052 -25.776 1.00 57.19 264 ILE A O 1
ATOM 2026 N N . ALA A 1 265 ? 25.517 10.977 -26.882 1.00 55.41 265 ALA A N 1
ATOM 2027 C CA . ALA A 1 265 ? 25.716 10.423 -28.219 1.00 55.41 265 ALA A CA 1
ATOM 2028 C C . ALA A 1 265 ? 27.152 9.908 -28.424 1.00 55.41 265 ALA A C 1
ATOM 2030 O O . ALA A 1 265 ? 27.365 8.873 -29.056 1.00 55.41 265 ALA A O 1
ATOM 2031 N N . ALA A 1 266 ? 28.148 10.592 -27.852 1.00 56.78 266 ALA A N 1
ATOM 2032 C CA . ALA A 1 266 ? 29.550 10.188 -27.925 1.00 56.78 266 ALA A CA 1
ATOM 2033 C C . ALA A 1 266 ? 29.944 9.103 -26.902 1.00 56.78 266 ALA A C 1
ATOM 2035 O O . ALA A 1 266 ? 30.963 8.427 -27.089 1.00 56.78 266 ALA A O 1
ATOM 2036 N N . TYR A 1 267 ? 29.153 8.902 -25.842 1.00 54.12 267 TYR A N 1
ATOM 2037 C CA . TYR A 1 267 ? 29.454 7.991 -24.736 1.00 54.12 267 TYR A CA 1
ATOM 2038 C C . TYR A 1 267 ? 29.768 6.555 -25.185 1.00 54.12 267 TYR A C 1
ATOM 2040 O O . TYR A 1 267 ? 30.776 6.017 -24.729 1.00 54.12 267 TYR A O 1
ATOM 2048 N N . PRO A 1 268 ? 29.034 5.921 -26.121 1.00 48.22 268 PRO A N 1
ATOM 2049 C CA . PRO A 1 268 ? 29.353 4.558 -26.554 1.00 48.22 268 PRO A CA 1
ATOM 2050 C C . PRO A 1 268 ? 30.735 4.428 -27.217 1.00 48.22 268 PRO A C 1
ATOM 2052 O O . PRO A 1 268 ? 31.316 3.343 -27.241 1.00 48.22 268 PRO A O 1
ATOM 2055 N N . GLN A 1 269 ? 31.265 5.517 -27.785 1.00 49.56 269 GLN A N 1
ATOM 2056 C CA . GLN A 1 269 ? 32.568 5.542 -28.456 1.00 49.56 269 GLN A CA 1
ATOM 2057 C C . GLN A 1 269 ? 33.700 5.961 -27.515 1.00 49.56 269 GLN A C 1
ATOM 2059 O O . GLN A 1 269 ? 34.757 5.336 -27.500 1.00 49.56 269 GLN A O 1
ATOM 2064 N N . GLN A 1 270 ? 33.487 7.017 -26.732 1.00 59.03 270 GLN A N 1
ATOM 2065 C CA . GLN A 1 270 ? 34.522 7.617 -25.885 1.00 59.03 270 GLN A CA 1
ATOM 2066 C C . GLN A 1 270 ? 34.551 6.975 -24.490 1.00 59.03 270 GLN A C 1
ATOM 2068 O O . GLN A 1 270 ? 35.607 6.824 -23.874 1.00 59.03 270 GLN A O 1
ATOM 2073 N N . GLY A 1 271 ? 33.379 6.551 -24.012 1.00 49.94 271 GLY A N 1
ATOM 2074 C CA . GLY A 1 271 ? 33.114 6.049 -22.668 1.00 49.94 271 GLY A CA 1
ATOM 2075 C C . GLY A 1 271 ? 33.617 6.973 -21.568 1.00 49.94 271 GLY A C 1
ATOM 2076 O O . GLY A 1 271 ? 34.153 6.509 -20.559 1.00 49.94 271 GLY A O 1
ATOM 2077 N N . ASP A 1 272 ? 33.470 8.272 -21.817 1.00 61.06 272 ASP A N 1
ATOM 2078 C CA . ASP A 1 272 ? 33.656 9.326 -20.840 1.00 61.06 272 ASP A CA 1
ATOM 2079 C C . ASP A 1 272 ? 32.413 9.410 -19.944 1.00 61.06 272 ASP A C 1
ATOM 2081 O O . ASP A 1 272 ? 31.339 9.829 -20.364 1.00 61.06 272 ASP A O 1
ATOM 2085 N N . GLU A 1 273 ? 32.554 8.985 -18.693 1.00 56.84 273 GLU A N 1
ATOM 2086 C CA . GLU A 1 273 ? 31.472 9.000 -17.707 1.00 56.84 273 GLU A CA 1
ATOM 2087 C C . GLU A 1 273 ? 31.253 10.386 -17.083 1.00 56.84 273 GLU A C 1
ATOM 2089 O O . GLU A 1 273 ? 30.335 10.545 -16.280 1.00 56.84 273 GLU A O 1
ATOM 2094 N N . SER A 1 274 ? 32.059 11.398 -17.428 1.00 63.75 274 SER A N 1
ATOM 2095 C CA . SER A 1 274 ? 31.987 12.735 -16.825 1.00 63.75 274 SER A CA 1
ATOM 2096 C C . SER A 1 274 ? 30.612 13.390 -16.997 1.00 63.75 274 SER A C 1
ATOM 2098 O O . SER A 1 274 ? 30.083 13.967 -16.043 1.00 63.75 274 SER A O 1
ATOM 2100 N N . CYS A 1 275 ? 29.964 13.221 -18.156 1.00 61.16 275 CYS A N 1
ATOM 2101 C CA . CYS A 1 275 ? 28.594 13.698 -18.346 1.00 61.16 275 CYS A CA 1
ATOM 2102 C C . CYS A 1 275 ? 27.568 12.860 -17.595 1.00 61.16 275 CYS A C 1
ATOM 2104 O O . CYS A 1 275 ? 26.582 13.405 -17.105 1.00 61.16 275 CYS A O 1
ATOM 2106 N N . LEU A 1 276 ? 27.819 11.562 -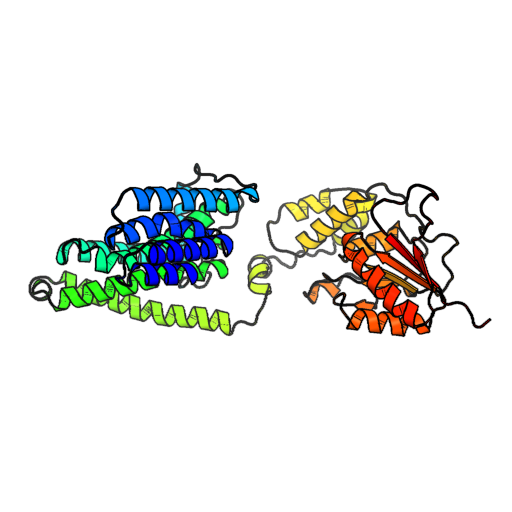17.418 1.00 55.69 276 LEU A N 1
ATOM 2107 C CA . LEU A 1 276 ? 26.971 10.750 -16.563 1.00 55.69 276 LEU A CA 1
ATOM 2108 C C . LEU A 1 276 ? 27.085 11.202 -15.109 1.00 55.69 276 LEU A C 1
ATOM 2110 O O . LEU A 1 276 ? 26.071 11.209 -14.432 1.00 55.69 276 LEU A O 1
ATOM 2114 N N . GLN A 1 277 ? 28.263 11.619 -14.626 1.00 55.22 277 GLN A N 1
ATOM 2115 C CA . GLN A 1 277 ? 28.445 12.074 -13.243 1.00 55.22 277 GLN A CA 1
ATOM 2116 C C . GLN A 1 277 ? 27.590 13.298 -12.914 1.00 55.22 277 GLN A C 1
ATOM 2118 O O . GLN A 1 277 ? 26.919 13.291 -11.888 1.00 55.22 277 GLN A O 1
ATOM 2123 N N . VAL A 1 278 ? 27.531 14.301 -13.794 1.00 55.56 278 VAL A N 1
ATOM 2124 C CA . VAL A 1 278 ? 26.653 15.473 -13.602 1.00 55.56 278 VAL A CA 1
ATOM 2125 C C . VAL A 1 278 ? 25.183 15.062 -13.619 1.00 55.56 278 VAL A C 1
ATOM 2127 O O . VAL A 1 278 ? 24.406 15.500 -12.776 1.00 55.56 278 VAL A O 1
ATOM 2130 N N . ILE A 1 279 ? 24.830 14.128 -14.504 1.00 51.66 279 ILE A N 1
ATOM 2131 C CA . ILE A 1 279 ? 23.501 13.527 -14.534 1.00 51.66 279 ILE A CA 1
ATOM 2132 C C . ILE A 1 279 ? 23.245 12.725 -13.245 1.00 51.66 279 ILE A C 1
ATOM 2134 O O . ILE A 1 279 ? 22.120 12.756 -12.772 1.00 51.66 279 ILE A O 1
ATOM 2138 N N . PHE A 1 280 ? 24.239 12.036 -12.662 1.00 46.94 280 PHE A N 1
ATOM 2139 C CA . PHE A 1 280 ? 24.155 11.146 -11.491 1.00 46.94 280 PHE A CA 1
ATOM 2140 C C . PHE A 1 280 ? 23.947 11.872 -10.156 1.00 46.94 280 PHE A C 1
ATOM 2142 O O . PHE A 1 280 ? 23.346 11.262 -9.269 1.00 46.94 280 PHE A O 1
ATOM 2149 N N . VAL A 1 281 ? 24.422 13.116 -10.003 1.00 49.97 281 VAL A N 1
ATOM 2150 C CA . VAL A 1 281 ? 24.331 13.873 -8.736 1.00 49.97 281 VAL A CA 1
ATOM 2151 C C . VAL A 1 281 ? 22.916 14.392 -8.461 1.00 49.97 281 VAL A C 1
ATOM 2153 O O . VAL A 1 281 ? 22.540 14.511 -7.297 1.00 49.97 281 VAL A O 1
ATOM 2156 N N . GLU A 1 282 ? 22.097 14.625 -9.490 1.00 48.09 282 GLU A N 1
ATOM 2157 C CA . GLU A 1 282 ? 20.702 15.026 -9.293 1.00 48.09 282 GLU A CA 1
ATOM 2158 C C . GLU A 1 282 ? 19.774 13.807 -9.252 1.00 48.09 282 GLU A C 1
ATOM 2160 O O . GLU A 1 282 ? 19.730 12.930 -10.125 1.00 48.09 282 GLU A O 1
ATOM 2165 N N . GLU A 1 283 ? 19.099 13.696 -8.121 1.00 47.81 283 GLU A N 1
ATOM 2166 C CA . GLU A 1 283 ? 18.570 12.458 -7.598 1.00 47.81 283 GLU A CA 1
ATOM 2167 C C . GLU A 1 283 ? 17.068 12.333 -7.915 1.00 47.81 283 GLU A C 1
ATOM 2169 O O . GLU A 1 283 ? 16.256 13.148 -7.502 1.00 47.81 283 GLU A O 1
ATOM 2174 N N . TRP A 1 284 ? 16.715 11.243 -8.609 1.00 42.50 284 TRP A N 1
ATOM 2175 C CA . TRP A 1 284 ? 15.375 10.643 -8.720 1.00 42.50 284 TRP A CA 1
ATOM 2176 C C . TRP A 1 284 ? 14.251 11.517 -9.306 1.00 42.50 284 TRP A C 1
ATOM 2178 O O . TRP A 1 284 ? 13.440 12.016 -8.539 1.00 42.50 284 TRP A O 1
ATOM 2188 N N . ALA A 1 285 ? 14.123 11.537 -10.647 1.00 41.97 285 ALA A N 1
ATOM 2189 C CA . ALA A 1 285 ? 12.852 11.530 -11.421 1.00 41.97 285 ALA A CA 1
ATOM 2190 C C . ALA A 1 285 ? 12.901 12.382 -12.711 1.00 41.97 285 ALA A C 1
ATOM 2192 O O . ALA A 1 285 ? 12.050 13.232 -12.917 1.00 41.97 285 ALA A O 1
ATOM 2193 N N . THR A 1 286 ? 13.864 12.156 -13.609 1.00 45.44 286 THR A N 1
ATOM 2194 C CA . THR A 1 286 ? 13.961 12.921 -14.870 1.00 45.44 286 THR A CA 1
ATOM 2195 C C . THR A 1 286 ? 14.227 12.034 -16.089 1.00 45.44 286 THR A C 1
ATOM 2197 O O . THR A 1 286 ? 14.697 10.904 -15.910 1.00 45.44 286 THR A O 1
ATOM 2200 N N . PRO A 1 287 ? 14.036 12.556 -17.323 1.00 41.22 287 PRO A N 1
ATOM 2201 C CA . PRO A 1 287 ? 14.559 11.985 -18.575 1.00 41.22 287 PRO A CA 1
ATOM 2202 C C . PRO A 1 287 ? 16.021 11.510 -18.469 1.00 41.22 287 PRO A C 1
ATOM 2204 O O . PRO A 1 287 ? 16.431 10.557 -19.125 1.00 41.22 287 PRO A O 1
ATOM 2207 N N . SER A 1 288 ? 16.789 12.087 -17.539 1.00 43.12 288 SER A N 1
ATOM 2208 C CA . SER A 1 288 ? 18.092 11.611 -17.059 1.00 43.12 288 SER A CA 1
ATOM 2209 C C . SER A 1 288 ? 18.172 10.102 -16.778 1.00 43.12 288 SER A C 1
ATOM 2211 O O . SER A 1 288 ? 19.197 9.494 -17.058 1.00 43.12 288 SER A O 1
ATOM 2213 N N . LYS A 1 289 ? 17.121 9.456 -16.254 1.00 47.12 289 LYS A N 1
ATOM 2214 C CA . LYS A 1 289 ? 17.089 8.003 -16.011 1.00 47.12 289 LYS A CA 1
ATOM 2215 C C . LYS A 1 289 ? 16.992 7.210 -17.309 1.00 47.12 289 LYS A C 1
ATOM 2217 O O . LYS A 1 289 ? 17.609 6.155 -17.405 1.00 47.12 289 LYS A O 1
ATOM 2222 N N . ILE A 1 290 ? 16.262 7.733 -18.291 1.00 49.38 290 ILE A N 1
ATOM 2223 C CA . ILE A 1 290 ? 16.119 7.143 -19.624 1.00 49.38 290 ILE A CA 1
ATOM 2224 C C . ILE A 1 290 ? 17.451 7.248 -20.358 1.00 49.38 290 ILE A C 1
ATOM 2226 O O . ILE A 1 290 ? 17.915 6.243 -20.876 1.00 49.38 290 ILE A O 1
ATOM 2230 N N . TYR A 1 291 ? 18.134 8.394 -20.286 1.00 48.66 291 TYR A N 1
ATOM 2231 C CA . TYR A 1 291 ? 19.488 8.548 -20.826 1.00 48.66 291 TYR A CA 1
ATOM 2232 C C . TYR A 1 291 ? 20.548 7.756 -20.052 1.00 48.66 291 TYR A C 1
ATOM 2234 O O . TYR A 1 291 ? 21.483 7.248 -20.658 1.00 48.66 291 TYR A O 1
ATOM 2242 N N . ARG A 1 292 ? 20.405 7.573 -18.732 1.00 51.06 292 ARG A N 1
ATOM 2243 C CA . ARG A 1 292 ? 21.259 6.657 -17.954 1.00 51.06 292 ARG A CA 1
ATOM 2244 C C . ARG A 1 292 ? 21.038 5.205 -18.369 1.00 51.06 292 ARG A C 1
ATOM 2246 O O . ARG A 1 292 ? 22.010 4.476 -18.492 1.00 51.06 292 ARG A O 1
ATOM 2253 N N . MET A 1 293 ? 19.794 4.776 -18.590 1.00 51.06 293 MET A N 1
ATOM 2254 C CA . MET A 1 293 ? 19.482 3.429 -19.084 1.00 51.06 293 MET A CA 1
ATOM 2255 C C . MET A 1 293 ? 19.921 3.244 -20.538 1.00 51.06 293 MET A C 1
ATOM 2257 O O . MET A 1 293 ? 20.428 2.181 -20.876 1.00 51.06 293 MET A O 1
ATOM 2261 N N . ALA A 1 294 ? 19.799 4.286 -21.361 1.00 55.47 294 ALA A N 1
ATOM 2262 C CA . ALA A 1 294 ? 20.329 4.350 -22.715 1.00 55.47 294 ALA A CA 1
ATOM 2263 C C . ALA A 1 294 ? 21.846 4.194 -22.715 1.00 55.47 294 ALA A C 1
ATOM 2265 O O . ALA A 1 294 ? 22.365 3.263 -23.305 1.00 55.47 294 ALA A O 1
ATOM 2266 N N . ALA A 1 295 ? 22.560 5.055 -21.992 1.00 53.03 295 ALA A N 1
ATOM 2267 C CA . ALA A 1 295 ? 24.011 5.035 -21.901 1.00 53.03 295 ALA A CA 1
ATOM 2268 C C . ALA A 1 295 ? 24.525 3.742 -21.256 1.00 53.03 295 ALA A C 1
ATOM 2270 O O . ALA A 1 295 ? 25.504 3.184 -21.731 1.00 53.03 295 ALA A O 1
ATOM 2271 N N . TYR A 1 296 ? 23.853 3.218 -20.226 1.00 50.66 296 TYR A N 1
ATOM 2272 C CA . TYR A 1 296 ? 24.212 1.940 -19.608 1.00 50.66 296 TYR A CA 1
ATOM 2273 C C . TYR A 1 296 ? 23.963 0.760 -20.553 1.00 50.66 296 TYR A C 1
ATOM 2275 O O . TYR A 1 296 ? 24.846 -0.074 -20.716 1.00 50.66 296 TYR A O 1
ATOM 2283 N N . GLY A 1 297 ? 22.803 0.715 -21.218 1.00 54.41 297 GLY A N 1
ATOM 2284 C CA . GLY A 1 297 ? 22.467 -0.311 -22.207 1.00 54.41 297 GLY A CA 1
ATOM 2285 C C . GLY A 1 297 ? 23.383 -0.269 -23.430 1.00 54.41 297 GLY A C 1
ATOM 2286 O O . GLY A 1 297 ? 23.836 -1.309 -23.889 1.00 54.41 297 GLY A O 1
ATOM 2287 N N . LEU A 1 298 ? 23.732 0.929 -23.907 1.00 57.66 298 LEU A N 1
ATOM 2288 C CA . LEU A 1 298 ? 24.696 1.142 -24.989 1.00 57.66 298 LEU A CA 1
ATOM 2289 C C . LEU A 1 298 ? 26.145 0.876 -24.548 1.00 57.66 298 LEU A C 1
ATOM 2291 O O . LEU A 1 298 ? 26.972 0.463 -25.357 1.00 57.66 298 LEU A O 1
ATOM 2295 N N . GLY A 1 299 ? 26.458 1.088 -23.269 1.00 55.88 299 GLY A N 1
ATOM 2296 C CA . GLY A 1 299 ? 27.782 0.887 -22.683 1.00 55.88 299 GLY A CA 1
ATOM 2297 C C . GLY A 1 299 ? 28.223 -0.577 -22.644 1.00 55.88 299 GLY A C 1
ATOM 2298 O O . GLY A 1 299 ? 29.423 -0.841 -22.654 1.00 55.88 299 GLY A O 1
ATOM 2299 N N . ILE A 1 300 ? 27.279 -1.527 -22.675 1.00 54.22 300 ILE A N 1
ATOM 2300 C CA . ILE A 1 300 ? 27.570 -2.967 -22.803 1.00 54.22 300 ILE A CA 1
ATOM 2301 C C . ILE A 1 300 ? 28.272 -3.262 -24.139 1.00 54.22 300 ILE A C 1
ATOM 2303 O O . ILE A 1 300 ? 29.117 -4.148 -24.207 1.00 54.22 300 ILE A O 1
ATOM 2307 N N . PHE A 1 301 ? 27.988 -2.465 -25.170 1.00 55.50 301 PHE A N 1
ATOM 2308 C CA . PHE A 1 301 ? 28.543 -2.611 -26.516 1.00 55.50 301 PHE A CA 1
ATOM 2309 C C . PHE A 1 301 ? 29.784 -1.735 -26.764 1.00 55.50 301 PHE A C 1
ATOM 2311 O O . PHE A 1 301 ? 30.202 -1.501 -27.905 1.00 55.50 301 PHE A O 1
ATOM 2318 N N . ARG A 1 302 ? 30.382 -1.192 -25.696 1.00 54.25 302 ARG A N 1
ATOM 2319 C CA . ARG A 1 302 ? 31.563 -0.327 -25.774 1.00 54.25 302 ARG A CA 1
ATOM 2320 C C . ARG A 1 302 ? 32.745 -1.091 -26.378 1.00 54.25 302 ARG A C 1
ATOM 2322 O O . ARG A 1 302 ? 33.200 -2.090 -25.832 1.00 54.25 302 ARG A O 1
ATOM 2329 N N . GLY A 1 303 ? 33.295 -0.555 -27.467 1.00 60.06 303 GLY A N 1
ATOM 2330 C CA . GLY A 1 303 ? 34.470 -1.110 -28.152 1.00 60.06 303 GLY A CA 1
ATOM 2331 C C . GLY A 1 303 ? 34.154 -2.004 -29.352 1.00 60.06 303 GLY A C 1
ATOM 2332 O O . GLY A 1 303 ? 35.078 -2.401 -30.060 1.00 60.06 303 GLY A O 1
ATOM 2333 N N . GLU A 1 304 ? 32.880 -2.272 -29.636 1.00 67.62 304 GLU A N 1
ATOM 2334 C CA . GLU A 1 304 ? 32.493 -2.974 -30.857 1.00 67.62 304 GLU A CA 1
ATOM 2335 C C . GLU A 1 304 ? 32.627 -2.046 -32.072 1.00 67.62 304 GLU A C 1
ATOM 2337 O O . GLU A 1 304 ? 32.140 -0.910 -32.080 1.00 67.62 304 GLU A O 1
ATOM 2342 N N . ALA A 1 305 ? 33.326 -2.502 -33.111 1.00 71.94 305 ALA A N 1
ATOM 2343 C CA . ALA A 1 305 ? 33.389 -1.783 -34.379 1.00 71.94 305 ALA A CA 1
ATOM 2344 C C . ALA A 1 305 ? 32.019 -1.849 -35.076 1.00 71.94 305 ALA A C 1
ATOM 2346 O O . ALA A 1 305 ? 31.374 -2.891 -34.978 1.00 71.94 305 ALA A O 1
ATOM 2347 N N . PRO A 1 306 ? 31.569 -0.795 -35.788 1.00 77.25 306 PRO A N 1
ATOM 2348 C CA . PRO A 1 306 ? 30.390 -0.894 -36.642 1.00 77.25 306 PRO A CA 1
ATOM 2349 C C . PRO A 1 306 ? 30.522 -2.078 -37.603 1.00 77.25 306 PRO A C 1
ATOM 2351 O O . PRO A 1 306 ? 31.541 -2.250 -38.275 1.00 77.25 306 PRO A O 1
ATOM 2354 N N . GLN A 1 307 ? 29.486 -2.897 -37.638 1.00 80.38 307 GLN A N 1
ATOM 2355 C CA . GLN A 1 307 ? 29.338 -4.071 -38.472 1.00 80.38 307 GLN A CA 1
ATOM 2356 C C . GLN A 1 307 ? 28.177 -3.839 -39.438 1.00 80.38 307 GLN A C 1
ATOM 2358 O O . GLN A 1 307 ? 27.280 -3.031 -39.203 1.00 80.38 307 GLN A O 1
ATOM 2363 N N . ASN A 1 308 ? 28.202 -4.572 -40.543 1.00 83.94 308 ASN A N 1
ATOM 2364 C CA . ASN A 1 308 ? 27.044 -4.726 -41.404 1.00 83.94 308 ASN A CA 1
ATOM 2365 C C . ASN A 1 308 ? 26.638 -6.197 -41.333 1.00 83.94 308 ASN A C 1
ATOM 2367 O O . ASN A 1 308 ? 27.128 -7.013 -42.114 1.00 83.94 308 ASN A O 1
ATOM 2371 N N . TRP A 1 309 ? 25.795 -6.531 -40.354 1.00 86.44 309 TRP A N 1
ATOM 2372 C CA . TRP A 1 309 ? 25.343 -7.895 -40.099 1.00 86.44 309 TRP A CA 1
ATOM 2373 C C . TRP A 1 309 ? 24.670 -8.499 -41.325 1.00 86.44 309 TRP A C 1
ATOM 2375 O O . TRP A 1 309 ? 24.901 -9.665 -41.616 1.00 86.44 309 TRP A O 1
ATOM 2385 N N . LEU A 1 310 ? 23.899 -7.710 -42.081 1.00 88.50 310 LEU A N 1
ATOM 2386 C CA . LEU A 1 310 ? 23.242 -8.178 -43.306 1.00 88.50 310 LEU A CA 1
ATOM 2387 C C . LEU A 1 310 ? 24.230 -8.311 -44.471 1.00 88.50 310 LEU A C 1
ATOM 2389 O O . LEU A 1 310 ? 24.065 -9.172 -45.336 1.00 88.50 310 LEU A O 1
ATOM 2393 N N . GLY A 1 311 ? 25.283 -7.491 -44.478 1.00 86.25 311 GLY A N 1
ATOM 2394 C CA . GLY A 1 311 ? 26.393 -7.571 -45.418 1.00 86.25 311 GLY A CA 1
ATOM 2395 C C . GLY A 1 311 ? 25.914 -7.617 -46.876 1.00 86.25 311 GLY A C 1
ATOM 2396 O O . GLY A 1 311 ? 25.083 -6.798 -47.272 1.00 86.25 311 GLY A O 1
ATOM 2397 N N . PRO A 1 312 ? 26.410 -8.565 -47.693 1.00 87.06 312 PRO A N 1
ATOM 2398 C CA . PRO A 1 312 ? 26.000 -8.709 -49.089 1.00 87.06 312 PRO A CA 1
ATOM 2399 C C . PRO A 1 312 ? 24.605 -9.328 -49.277 1.00 87.06 312 PRO A C 1
ATOM 2401 O O . PRO A 1 312 ? 24.109 -9.329 -50.400 1.00 87.06 312 PRO A O 1
ATOM 2404 N N . ALA A 1 313 ? 23.973 -9.871 -48.228 1.00 88.56 313 ALA A N 1
ATOM 2405 C CA . ALA A 1 313 ? 22.625 -10.434 -48.335 1.00 88.56 313 ALA A CA 1
ATOM 2406 C C . ALA A 1 313 ? 21.539 -9.348 -48.395 1.00 88.56 313 ALA A C 1
ATOM 2408 O O . ALA A 1 313 ? 20.427 -9.616 -48.858 1.00 88.56 313 ALA A O 1
ATOM 2409 N N . TYR A 1 314 ? 21.853 -8.125 -47.952 1.00 93.81 314 TYR A N 1
ATOM 2410 C CA . TYR A 1 314 ? 20.948 -6.990 -48.064 1.00 93.81 314 TYR A CA 1
ATOM 2411 C C . TYR A 1 314 ? 20.756 -6.568 -49.525 1.00 93.81 314 TYR A C 1
ATOM 2413 O O . TYR A 1 314 ? 21.701 -6.161 -50.204 1.00 93.81 314 TYR A O 1
ATOM 2421 N N . VAL A 1 315 ? 19.509 -6.607 -49.994 1.00 93.62 315 VAL A N 1
ATOM 2422 C CA . VAL A 1 315 ? 19.112 -6.044 -51.289 1.00 93.62 315 VAL A CA 1
ATOM 2423 C C . VAL A 1 315 ? 18.585 -4.624 -51.082 1.00 93.62 315 VAL A C 1
ATOM 2425 O O . VAL A 1 315 ? 17.795 -4.363 -50.180 1.00 93.62 315 VAL A O 1
ATOM 2428 N N . GLN A 1 316 ? 19.010 -3.677 -51.920 1.00 93.44 316 GLN A N 1
ATOM 2429 C CA . GLN A 1 316 ? 18.539 -2.295 -51.818 1.00 93.44 316 GLN A CA 1
ATOM 2430 C C . GLN A 1 316 ? 17.012 -2.220 -51.987 1.00 93.44 316 GLN A C 1
ATOM 2432 O O . GLN A 1 316 ? 16.472 -2.709 -52.980 1.00 93.44 316 GLN A O 1
ATOM 2437 N N . GLY A 1 317 ? 16.334 -1.567 -51.039 1.00 91.06 317 GLY A N 1
ATOM 2438 C CA . GLY A 1 317 ? 14.872 -1.478 -50.993 1.00 91.06 317 GLY A CA 1
ATOM 2439 C C . GLY A 1 317 ? 14.194 -2.623 -50.233 1.00 91.06 317 GLY A C 1
ATOM 2440 O O . GLY A 1 317 ? 12.962 -2.686 -50.218 1.00 91.06 317 GLY A O 1
ATOM 2441 N N . SER A 1 318 ? 14.958 -3.519 -49.604 1.00 93.81 318 SER A N 1
ATOM 2442 C CA . SER A 1 318 ? 14.430 -4.456 -48.609 1.00 93.81 318 SER A CA 1
ATOM 2443 C C . SER A 1 318 ? 13.955 -3.714 -47.366 1.00 93.81 318 SER A C 1
ATOM 2445 O O . SER A 1 318 ? 14.570 -2.742 -46.948 1.00 93.81 318 SER A O 1
ATOM 2447 N N . LEU A 1 319 ? 12.874 -4.190 -46.753 1.00 93.94 319 LEU A N 1
ATOM 2448 C CA . LEU A 1 319 ? 12.374 -3.616 -45.505 1.00 93.94 319 LEU A CA 1
ATOM 2449 C C . LEU A 1 319 ? 13.116 -4.225 -44.313 1.00 93.94 319 LEU A C 1
ATOM 2451 O O . LEU A 1 319 ? 13.190 -5.444 -44.228 1.00 93.94 319 LEU A O 1
ATOM 2455 N N . VAL A 1 320 ? 13.610 -3.427 -43.370 1.00 93.62 320 VAL A N 1
ATOM 2456 C CA . VAL A 1 320 ? 14.277 -3.907 -42.153 1.00 93.62 320 VAL A CA 1
ATOM 2457 C C . VAL A 1 320 ? 13.524 -3.424 -40.920 1.00 93.62 320 VAL A C 1
ATOM 2459 O O . VAL A 1 320 ? 13.334 -2.231 -40.714 1.00 93.62 320 VAL A O 1
ATOM 2462 N N . ILE A 1 321 ? 13.093 -4.356 -40.080 1.00 91.38 321 ILE A N 1
ATOM 2463 C CA . ILE A 1 321 ? 12.333 -4.089 -38.861 1.00 91.38 321 ILE A CA 1
ATOM 2464 C C . ILE A 1 321 ? 13.234 -4.349 -37.659 1.00 91.38 321 ILE A C 1
ATOM 2466 O O . ILE A 1 321 ? 13.767 -5.446 -37.508 1.00 91.38 321 ILE A O 1
ATOM 2470 N N . LEU A 1 322 ? 13.377 -3.354 -36.790 1.00 89.94 322 LEU A N 1
ATOM 2471 C CA . LEU A 1 322 ? 14.144 -3.434 -35.551 1.00 89.94 322 LEU A CA 1
ATOM 2472 C C . LEU A 1 322 ? 13.172 -3.580 -34.383 1.00 89.94 322 LEU A C 1
ATOM 2474 O O . LEU A 1 322 ? 12.349 -2.699 -34.152 1.00 89.94 322 LEU A O 1
ATOM 2478 N N . ASN A 1 323 ? 13.234 -4.703 -33.672 1.00 87.69 323 ASN A N 1
ATOM 2479 C CA . ASN A 1 323 ? 12.383 -5.006 -32.525 1.00 87.69 323 ASN A CA 1
ATOM 2480 C C . ASN A 1 323 ? 13.216 -5.533 -31.352 1.00 87.69 323 ASN A C 1
ATOM 2482 O O . ASN A 1 323 ? 13.154 -6.712 -30.993 1.00 87.69 323 ASN A O 1
ATOM 2486 N N . THR A 1 324 ? 14.009 -4.664 -30.739 1.00 81.69 324 THR A N 1
ATOM 2487 C CA . THR A 1 324 ? 14.876 -5.034 -29.611 1.00 81.69 324 THR A CA 1
ATOM 2488 C C . THR A 1 324 ? 14.195 -4.916 -28.244 1.00 81.69 324 THR A C 1
ATOM 2490 O O . THR A 1 324 ? 14.877 -4.935 -27.231 1.00 81.69 324 THR A O 1
ATOM 2493 N N . GLY A 1 325 ? 12.873 -4.718 -28.179 1.00 73.94 325 GLY A N 1
ATOM 2494 C CA . GLY A 1 325 ? 12.133 -4.553 -26.918 1.00 73.94 325 GLY A CA 1
ATOM 2495 C C . GLY A 1 325 ? 12.248 -3.165 -26.268 1.00 73.94 325 GLY A C 1
ATOM 2496 O O . GLY A 1 325 ? 11.379 -2.793 -25.493 1.00 73.94 325 GLY A O 1
ATOM 2497 N N . TYR A 1 326 ? 13.246 -2.359 -26.633 1.00 70.81 326 TYR A N 1
ATOM 2498 C CA . TYR A 1 326 ? 13.437 -0.988 -26.144 1.00 70.81 326 TYR A CA 1
ATOM 2499 C C . TYR A 1 326 ? 14.086 -0.099 -27.217 1.00 70.81 326 TYR A C 1
ATOM 2501 O O . TYR A 1 326 ? 14.928 -0.559 -27.987 1.00 70.81 326 TYR A O 1
ATOM 2509 N N . ALA A 1 327 ? 13.729 1.191 -27.257 1.00 72.44 327 ALA A N 1
ATOM 2510 C CA . ALA A 1 327 ? 14.126 2.118 -28.329 1.00 72.44 327 ALA A CA 1
ATOM 2511 C C . ALA A 1 327 ? 15.651 2.223 -28.539 1.00 72.44 327 ALA A C 1
ATOM 2513 O O . ALA A 1 327 ? 16.128 2.269 -29.671 1.00 72.44 327 ALA A O 1
ATOM 2514 N N . TRP A 1 328 ? 16.425 2.195 -27.453 1.00 72.69 328 TRP A N 1
ATOM 2515 C CA . TRP A 1 328 ? 17.886 2.307 -27.508 1.00 72.69 328 TRP A CA 1
ATOM 2516 C C . TRP A 1 328 ? 18.580 1.085 -28.106 1.00 72.69 328 TRP A C 1
ATOM 2518 O O . TRP A 1 328 ? 19.649 1.223 -28.696 1.00 72.69 328 TRP A O 1
ATOM 2528 N N . GLY A 1 329 ? 17.971 -0.097 -28.001 1.00 77.00 329 GLY A N 1
ATOM 2529 C CA . GLY A 1 329 ? 18.486 -1.290 -28.662 1.00 77.00 329 GLY A CA 1
ATOM 2530 C C . GLY A 1 329 ? 18.351 -1.158 -30.177 1.00 77.00 329 GLY A C 1
ATOM 2531 O O . GLY A 1 329 ? 19.299 -1.464 -30.891 1.00 77.00 329 GLY A O 1
ATOM 2532 N N . ASN A 1 330 ? 17.243 -0.590 -30.666 1.00 82.38 330 ASN A N 1
ATOM 2533 C CA . ASN A 1 330 ? 17.058 -0.332 -32.092 1.00 82.38 330 ASN A CA 1
ATOM 2534 C C . ASN A 1 330 ? 18.092 0.682 -32.611 1.00 82.38 330 ASN A C 1
ATOM 2536 O O . ASN A 1 330 ? 18.663 0.461 -33.673 1.00 82.38 330 ASN A O 1
ATOM 2540 N N . ILE A 1 331 ? 18.383 1.748 -31.851 1.00 78.81 331 ILE A N 1
ATOM 2541 C CA . ILE A 1 331 ? 19.423 2.733 -32.210 1.00 78.81 331 ILE A CA 1
ATOM 2542 C C . ILE A 1 331 ? 20.803 2.066 -32.281 1.00 78.81 331 ILE A C 1
ATOM 2544 O O . ILE A 1 331 ? 21.541 2.270 -33.241 1.00 78.81 331 ILE A O 1
ATOM 2548 N N . TYR A 1 332 ? 21.151 1.223 -31.306 1.00 81.56 332 TYR A N 1
ATOM 2549 C CA . TYR A 1 332 ? 22.399 0.460 -31.358 1.00 81.56 332 TYR A CA 1
ATOM 2550 C C . TYR A 1 332 ? 22.471 -0.446 -32.592 1.00 81.56 332 TYR A C 1
ATOM 2552 O O . TYR A 1 332 ? 23.466 -0.420 -33.313 1.00 81.56 332 TYR A O 1
ATOM 2560 N N . VAL A 1 333 ? 21.416 -1.221 -32.857 1.00 84.00 333 VAL A N 1
ATOM 2561 C CA . VAL A 1 333 ? 21.364 -2.121 -34.014 1.00 84.00 333 VAL A CA 1
ATOM 2562 C C . VAL A 1 333 ? 21.492 -1.336 -35.319 1.00 84.00 333 VAL A C 1
ATOM 2564 O O . VAL A 1 333 ? 22.245 -1.758 -36.190 1.00 84.00 333 VAL A O 1
ATOM 2567 N N . GLN A 1 334 ? 20.828 -0.188 -35.448 1.00 86.50 334 GLN A N 1
ATOM 2568 C CA . GLN A 1 334 ? 20.954 0.696 -36.607 1.00 86.50 334 GLN A CA 1
ATOM 2569 C C . GLN A 1 334 ? 22.402 1.171 -36.803 1.00 86.50 334 GLN A C 1
ATOM 2571 O O . GLN A 1 334 ? 22.999 0.926 -37.849 1.00 86.50 334 GLN A O 1
ATOM 2576 N N . GLU A 1 335 ? 22.979 1.812 -35.787 1.00 79.75 335 GLU A N 1
ATOM 2577 C CA . GLU A 1 335 ? 24.282 2.481 -35.887 1.00 79.75 335 GLU A CA 1
ATOM 2578 C C . GLU A 1 335 ? 25.462 1.503 -35.949 1.00 79.75 335 GLU A C 1
ATOM 2580 O O . GLU A 1 335 ? 26.502 1.786 -36.551 1.00 79.75 335 GLU A O 1
ATOM 2585 N N . ARG A 1 336 ? 25.339 0.347 -35.286 1.00 80.44 336 ARG A N 1
ATOM 2586 C CA . ARG A 1 336 ? 26.445 -0.602 -35.096 1.00 80.44 336 ARG A CA 1
ATOM 2587 C C . ARG A 1 336 ? 26.230 -1.943 -35.761 1.00 80.44 336 ARG A C 1
ATOM 2589 O O . ARG A 1 336 ? 27.218 -2.527 -36.179 1.00 80.44 336 ARG A O 1
ATOM 2596 N N . GLY A 1 337 ? 25.005 -2.443 -35.840 1.00 83.19 337 GLY A N 1
ATOM 2597 C CA . GLY A 1 337 ? 24.720 -3.734 -36.467 1.00 83.19 337 GLY A CA 1
ATOM 2598 C C . GLY A 1 337 ? 24.416 -3.633 -37.959 1.00 83.19 337 GLY A C 1
ATOM 2599 O O . GLY A 1 337 ? 24.704 -4.554 -38.720 1.00 83.19 337 GLY A O 1
ATOM 2600 N N . LEU A 1 338 ? 23.847 -2.512 -38.392 1.00 88.75 338 LEU A N 1
ATOM 2601 C CA . LEU A 1 338 ? 23.326 -2.296 -39.740 1.00 88.75 338 LEU A CA 1
ATOM 2602 C C . LEU A 1 338 ? 23.994 -1.101 -40.422 1.00 88.75 338 LEU A C 1
ATOM 2604 O O . LEU A 1 338 ? 23.374 -0.396 -41.222 1.00 88.75 338 LEU A O 1
ATOM 2608 N N . ALA A 1 339 ? 25.274 -0.877 -40.124 1.00 85.38 339 ALA A N 1
ATOM 2609 C CA . ALA A 1 339 ? 26.012 0.248 -40.673 1.00 85.38 339 ALA A CA 1
ATOM 2610 C C . ALA A 1 339 ? 25.974 0.227 -42.214 1.00 85.38 339 ALA A C 1
ATOM 2612 O O . ALA A 1 339 ? 26.390 -0.742 -42.856 1.00 85.38 339 ALA A O 1
ATOM 2613 N N . GLY A 1 340 ? 25.479 1.317 -42.810 1.00 85.81 340 GLY A N 1
ATOM 2614 C CA . GLY A 1 340 ? 25.353 1.484 -44.262 1.00 85.81 340 GLY A CA 1
ATOM 2615 C C . GLY A 1 340 ? 23.989 1.111 -44.858 1.00 85.81 340 GLY A C 1
ATOM 2616 O O . GLY A 1 340 ? 23.793 1.327 -46.056 1.00 85.81 340 GLY A O 1
ATOM 2617 N N . ILE A 1 341 ? 23.042 0.603 -44.064 1.00 90.50 341 ILE A N 1
ATOM 2618 C CA . ILE A 1 341 ? 21.648 0.435 -44.499 1.00 90.50 341 ILE A CA 1
ATOM 2619 C C . ILE A 1 341 ? 20.941 1.807 -44.507 1.00 90.50 341 ILE A C 1
ATOM 2621 O O . ILE A 1 341 ? 21.036 2.534 -43.518 1.00 90.50 341 ILE A O 1
ATOM 2625 N N . PRO A 1 342 ? 20.244 2.206 -45.592 1.00 90.00 342 PRO A N 1
ATOM 2626 C CA . PRO A 1 342 ? 19.537 3.488 -45.640 1.00 90.00 342 PRO A CA 1
ATOM 2627 C C . PRO A 1 342 ? 18.406 3.579 -44.605 1.00 90.00 342 PRO A C 1
ATOM 2629 O O . PRO A 1 342 ? 17.585 2.674 -44.516 1.00 90.00 342 PRO A O 1
ATOM 2632 N N . GLU A 1 343 ? 18.278 4.710 -43.905 1.00 83.12 343 GLU A N 1
ATOM 2633 C CA . GLU A 1 343 ? 17.243 4.904 -42.867 1.00 83.12 343 GLU A CA 1
ATOM 2634 C C . GLU A 1 343 ? 15.811 4.704 -43.373 1.00 83.12 343 GLU A C 1
ATOM 2636 O O . GLU A 1 343 ? 14.969 4.167 -42.664 1.00 83.12 343 GLU A O 1
ATOM 2641 N N . ARG A 1 344 ? 15.535 5.072 -44.629 1.00 86.88 344 ARG A N 1
ATOM 2642 C CA . ARG A 1 344 ? 14.219 4.871 -45.266 1.00 86.88 344 ARG A CA 1
ATOM 2643 C C . ARG A 1 344 ? 13.794 3.401 -45.365 1.00 86.88 344 ARG A C 1
ATOM 2645 O O . ARG A 1 344 ? 12.619 3.125 -45.596 1.00 86.88 344 ARG A O 1
ATOM 2652 N N . ASP A 1 345 ? 14.761 2.493 -45.264 1.00 90.44 345 ASP A N 1
ATOM 2653 C CA . ASP A 1 345 ? 14.561 1.051 -45.326 1.00 90.44 345 ASP A CA 1
ATOM 2654 C C . ASP A 1 345 ? 14.372 0.464 -43.903 1.00 90.44 345 ASP A C 1
ATOM 2656 O O . ASP A 1 345 ? 14.038 -0.712 -43.773 1.00 90.44 345 ASP A O 1
ATOM 2660 N N . LEU A 1 346 ? 14.531 1.270 -42.837 1.00 89.06 346 LEU A N 1
ATOM 2661 C CA . LEU A 1 346 ? 14.418 0.870 -41.429 1.00 89.06 346 LEU A CA 1
ATOM 2662 C C . LEU A 1 346 ? 13.051 1.233 -40.818 1.00 89.06 346 LEU A C 1
ATOM 2664 O O . LEU A 1 346 ? 12.509 2.318 -41.022 1.00 89.06 346 LEU A O 1
ATOM 2668 N N . ILE A 1 347 ? 12.511 0.336 -39.995 1.00 86.88 347 ILE A N 1
ATOM 2669 C CA . ILE A 1 347 ? 11.312 0.540 -39.172 1.00 86.88 347 ILE A CA 1
ATOM 2670 C C . ILE A 1 347 ? 11.622 0.143 -37.735 1.00 86.88 347 ILE A C 1
ATOM 2672 O O . ILE A 1 347 ? 12.103 -0.960 -37.486 1.00 86.88 347 ILE A O 1
ATOM 2676 N N . HIS A 1 348 ? 11.291 1.010 -36.778 1.00 82.88 348 HIS A N 1
ATOM 2677 C CA . HIS A 1 348 ? 11.571 0.777 -35.363 1.00 82.88 348 HIS A CA 1
ATOM 2678 C C . HIS A 1 348 ? 10.299 0.356 -34.628 1.00 82.88 348 HIS A C 1
ATOM 2680 O O . HIS A 1 348 ? 9.270 1.030 -34.673 1.00 82.88 348 HIS A O 1
ATOM 2686 N N . VAL A 1 349 ? 10.393 -0.759 -33.915 1.00 78.31 349 VAL A N 1
ATOM 2687 C CA . VAL A 1 349 ? 9.343 -1.318 -33.068 1.00 78.31 349 VAL A CA 1
ATOM 2688 C C . VAL A 1 349 ? 9.871 -1.303 -31.647 1.00 78.31 349 VAL A C 1
ATOM 2690 O O . VAL A 1 349 ? 10.851 -1.977 -31.326 1.00 78.31 349 VAL A O 1
ATOM 2693 N N . ALA A 1 350 ? 9.260 -0.485 -30.802 1.00 67.25 350 ALA A N 1
ATOM 2694 C CA . ALA A 1 350 ? 9.622 -0.373 -29.401 1.00 67.25 350 ALA A CA 1
ATOM 2695 C C . ALA A 1 350 ? 8.322 -0.379 -28.585 1.00 67.25 350 ALA A C 1
ATOM 2697 O O . ALA A 1 350 ? 7.592 0.609 -28.618 1.00 67.25 350 ALA A O 1
ATOM 2698 N N . PRO A 1 351 ? 8.000 -1.478 -27.876 1.00 56.19 351 PRO A N 1
ATOM 2699 C CA . PRO A 1 351 ? 6.794 -1.546 -27.049 1.00 56.19 351 PRO A CA 1
ATOM 2700 C C . PRO A 1 351 ? 6.813 -0.516 -25.912 1.00 56.19 351 PRO A C 1
ATOM 2702 O O . PRO A 1 351 ? 5.753 -0.081 -25.474 1.00 56.19 351 PRO A O 1
ATOM 2705 N N . ASP A 1 352 ? 8.015 -0.090 -25.514 1.00 55.00 352 ASP A N 1
ATOM 2706 C CA . ASP A 1 352 ? 8.260 0.888 -24.457 1.00 55.00 352 ASP A CA 1
ATOM 2707 C C . ASP A 1 352 ? 8.606 2.282 -25.010 1.00 55.00 352 ASP A C 1
ATOM 2709 O O . ASP A 1 352 ? 9.204 3.089 -24.297 1.00 55.00 352 ASP A O 1
ATOM 2713 N N . ALA A 1 353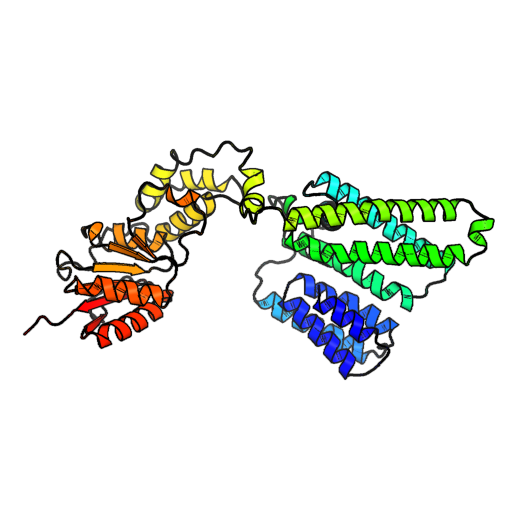 ? 8.294 2.578 -26.282 1.00 47.38 353 ALA A N 1
ATOM 2714 C CA . ALA A 1 353 ? 8.354 3.955 -26.771 1.00 47.38 353 ALA A CA 1
ATOM 2715 C C . ALA A 1 353 ? 7.393 4.795 -25.918 1.00 47.38 353 ALA A C 1
ATOM 2717 O O . ALA A 1 353 ? 6.176 4.655 -25.980 1.00 47.38 353 ALA A O 1
ATOM 2718 N N . PHE A 1 354 ? 8.011 5.552 -25.021 1.00 48.78 354 PHE A N 1
ATOM 2719 C CA . PHE A 1 354 ? 7.442 6.276 -23.903 1.00 48.78 354 PHE A CA 1
ATOM 2720 C C . PHE A 1 354 ? 6.124 6.969 -24.257 1.00 48.78 354 PHE A C 1
ATOM 2722 O O . PHE A 1 354 ? 6.067 7.767 -25.184 1.00 48.78 354 PHE A O 1
ATOM 2729 N N . SER A 1 355 ? 5.090 6.737 -23.445 1.00 41.59 355 SER A N 1
ATOM 2730 C CA . SER A 1 355 ? 3.826 7.488 -23.435 1.00 41.59 355 SER A CA 1
ATOM 2731 C C . SER A 1 355 ? 3.990 8.947 -22.972 1.00 41.59 355 SER A C 1
ATOM 2733 O O . SER A 1 355 ? 3.050 9.540 -22.450 1.00 41.59 355 SER A O 1
ATOM 2735 N N . ASP A 1 356 ? 5.194 9.502 -23.103 1.00 43.91 356 ASP A N 1
ATOM 2736 C CA . ASP A 1 356 ? 5.567 10.842 -22.685 1.00 43.91 356 ASP A CA 1
ATOM 2737 C C . ASP A 1 356 ? 5.817 11.686 -23.952 1.00 43.91 356 ASP A C 1
ATOM 2739 O O . ASP A 1 356 ? 6.826 11.488 -24.642 1.00 43.91 356 ASP A O 1
ATOM 2743 N N . PRO A 1 357 ? 4.875 12.571 -24.322 1.00 43.62 357 PRO A N 1
ATOM 2744 C CA . PRO A 1 357 ? 4.900 13.308 -25.585 1.00 43.62 357 PRO A CA 1
ATOM 2745 C C . PRO A 1 357 ? 6.094 14.266 -25.728 1.00 43.62 357 PRO A C 1
ATOM 2747 O O . PRO A 1 357 ? 6.411 14.659 -26.851 1.00 43.62 357 PRO A O 1
ATOM 2750 N N . ASP A 1 358 ? 6.800 14.592 -24.642 1.00 40.19 358 ASP A N 1
ATOM 2751 C CA . ASP A 1 358 ? 7.950 15.504 -24.668 1.00 40.19 358 ASP A CA 1
ATOM 2752 C C . ASP A 1 358 ? 9.271 14.815 -25.082 1.00 40.19 358 ASP A C 1
ATOM 2754 O O . ASP A 1 358 ? 10.253 15.483 -25.416 1.00 40.19 358 ASP A O 1
ATOM 2758 N N . LEU A 1 359 ? 9.306 13.476 -25.146 1.00 40.47 359 LEU A N 1
ATOM 2759 C CA . LEU A 1 359 ? 10.468 12.689 -25.599 1.00 40.47 359 LEU A CA 1
ATOM 2760 C C . LEU A 1 359 ? 10.574 12.540 -27.128 1.00 40.47 359 LEU A C 1
ATOM 2762 O O . LEU A 1 359 ? 11.552 11.981 -27.626 1.00 40.47 359 LEU A O 1
ATOM 2766 N N . VAL A 1 360 ? 9.619 13.091 -27.884 1.00 43.47 360 VAL A N 1
ATOM 2767 C CA . VAL A 1 360 ? 9.630 13.148 -29.361 1.00 43.47 360 VAL A CA 1
ATOM 2768 C C . VAL A 1 360 ? 10.686 14.143 -29.898 1.00 43.47 360 VAL A C 1
ATOM 2770 O O . VAL A 1 360 ? 10.918 14.213 -31.099 1.00 43.47 360 VAL A O 1
ATOM 2773 N N . MET A 1 361 ? 11.362 14.892 -29.019 1.00 35.59 361 MET A N 1
ATOM 2774 C CA . MET A 1 361 ? 12.243 16.022 -29.362 1.00 35.59 361 MET A CA 1
ATOM 2775 C C . MET A 1 361 ? 13.738 15.691 -29.525 1.00 35.59 361 MET A C 1
ATOM 2777 O O . MET A 1 361 ? 14.527 16.608 -29.739 1.00 35.59 361 MET A O 1
ATOM 2781 N N . LEU A 1 362 ? 14.167 14.427 -29.446 1.00 41.81 362 LEU A N 1
ATOM 2782 C CA . LEU A 1 362 ? 15.490 14.083 -29.984 1.00 41.81 362 LEU A CA 1
ATOM 2783 C C . LEU A 1 362 ? 15.406 14.185 -31.509 1.00 41.81 362 LEU A C 1
ATOM 2785 O O . LEU A 1 362 ? 14.503 13.605 -32.094 1.00 41.81 362 LEU A O 1
ATOM 2789 N N . ASP A 1 363 ? 16.341 14.875 -32.162 1.00 43.38 363 ASP A N 1
ATOM 2790 C CA . ASP A 1 363 ? 16.309 15.113 -33.620 1.00 43.38 363 ASP A CA 1
ATOM 2791 C C . ASP A 1 363 ? 16.320 13.823 -34.479 1.00 43.38 363 ASP A C 1
ATOM 2793 O O . ASP A 1 363 ? 16.161 13.887 -35.698 1.00 43.38 363 ASP A O 1
ATOM 2797 N N . HIS A 1 364 ? 16.442 12.644 -33.851 1.00 47.84 364 HIS A N 1
ATOM 2798 C CA . HIS A 1 364 ? 16.241 11.340 -34.477 1.00 47.84 364 HIS A CA 1
ATOM 2799 C C . HIS A 1 364 ? 15.462 10.369 -33.567 1.00 47.84 364 HIS A C 1
ATOM 2801 O O . HIS A 1 364 ? 16.045 9.653 -32.747 1.00 47.84 364 HIS A O 1
ATOM 2807 N N . PRO A 1 365 ? 14.142 10.253 -33.778 1.00 43.78 365 PRO A N 1
ATOM 2808 C CA . PRO A 1 365 ? 13.552 8.941 -33.973 1.00 43.78 365 PRO A CA 1
ATOM 2809 C C . PRO A 1 365 ? 12.970 8.823 -35.393 1.00 43.78 365 PRO A C 1
ATOM 2811 O O . PRO A 1 365 ? 12.507 9.808 -35.963 1.00 43.78 365 PRO A O 1
ATOM 2814 N N . PRO A 1 366 ? 12.979 7.623 -35.991 1.00 47.94 366 PRO A N 1
ATOM 2815 C CA . PRO A 1 366 ? 12.579 7.439 -37.380 1.00 47.94 366 PRO A CA 1
ATOM 2816 C C . PRO A 1 366 ? 11.095 7.736 -37.593 1.00 47.94 366 PRO A C 1
ATOM 2818 O O . PRO A 1 366 ? 10.265 7.481 -36.721 1.00 47.94 366 PRO A O 1
ATOM 2821 N N . GLU A 1 367 ? 10.768 8.184 -38.809 1.00 45.31 367 GLU A N 1
ATOM 2822 C CA . GLU A 1 367 ? 9.441 8.620 -39.278 1.00 45.31 367 GLU A CA 1
ATOM 2823 C C . GLU A 1 367 ? 8.301 7.586 -39.113 1.00 45.31 367 GLU A C 1
ATOM 2825 O O . GLU A 1 367 ? 7.151 7.883 -39.444 1.00 45.31 367 GLU A O 1
ATOM 2830 N N . ARG A 1 368 ? 8.576 6.361 -38.636 1.00 52.62 368 ARG A N 1
ATOM 2831 C CA . ARG A 1 368 ? 7.574 5.306 -38.411 1.00 52.62 368 ARG A CA 1
ATOM 2832 C C . ARG A 1 368 ? 7.889 4.494 -37.157 1.00 52.62 368 ARG A C 1
ATOM 2834 O O . ARG A 1 368 ? 8.755 3.618 -37.178 1.00 52.62 368 ARG A O 1
ATOM 2841 N N . GLN A 1 369 ? 7.137 4.760 -36.094 1.00 55.81 369 GLN A N 1
ATOM 2842 C CA . GLN A 1 369 ? 7.107 3.952 -34.878 1.00 55.81 369 GLN A CA 1
ATOM 2843 C C . GLN A 1 369 ? 5.768 3.223 -34.766 1.00 55.81 369 GLN A C 1
ATOM 2845 O O . GLN A 1 369 ? 4.724 3.763 -35.134 1.00 55.81 369 GLN A O 1
ATOM 2850 N N . PHE A 1 370 ? 5.807 1.998 -34.248 1.00 55.38 370 PHE A N 1
ATOM 2851 C CA . PHE A 1 370 ? 4.612 1.238 -33.899 1.00 55.38 370 PHE A CA 1
ATOM 2852 C C . PHE A 1 370 ? 4.517 1.102 -32.380 1.00 55.38 370 PHE A C 1
ATOM 2854 O O . PHE A 1 370 ? 5.401 0.515 -31.752 1.00 55.38 370 PHE A O 1
ATOM 2861 N N . GLU A 1 371 ? 3.443 1.645 -31.806 1.00 53.72 371 GLU A N 1
ATOM 2862 C CA . GLU A 1 371 ? 3.090 1.450 -30.403 1.00 53.72 371 GLU A CA 1
ATOM 2863 C C . GLU A 1 371 ? 2.518 0.038 -30.238 1.00 53.72 371 GLU A C 1
ATOM 2865 O O . GLU A 1 371 ? 1.440 -0.272 -30.735 1.00 53.72 371 GLU A O 1
ATOM 2870 N N . GLN A 1 372 ? 3.250 -0.804 -29.511 1.00 56.31 372 GLN A N 1
ATOM 2871 C CA . GLN A 1 372 ? 2.876 -2.163 -29.114 1.00 56.31 372 GLN A CA 1
ATOM 2872 C C . GLN A 1 372 ? 2.932 -3.247 -30.201 1.00 56.31 372 GLN A C 1
ATOM 2874 O O . GLN A 1 372 ? 2.494 -3.121 -31.340 1.00 56.31 372 GLN A O 1
ATOM 2879 N N . ALA A 1 373 ? 3.475 -4.389 -29.786 1.00 56.59 373 ALA A N 1
ATOM 2880 C CA . ALA A 1 373 ? 3.593 -5.586 -30.596 1.00 56.59 373 ALA A CA 1
ATOM 2881 C C . ALA A 1 373 ? 2.281 -6.397 -30.495 1.00 56.59 373 ALA A C 1
ATOM 2883 O O . ALA A 1 373 ? 2.215 -7.426 -29.821 1.00 56.59 373 ALA A O 1
ATOM 2884 N N . ASP A 1 374 ? 1.213 -5.893 -31.115 1.00 68.12 374 ASP A N 1
ATOM 2885 C CA . ASP A 1 374 ? -0.121 -6.500 -31.099 1.00 68.12 374 ASP A CA 1
ATOM 2886 C C . ASP A 1 374 ? -0.554 -7.044 -32.484 1.00 68.12 374 ASP A C 1
ATOM 2888 O O . ASP A 1 374 ? 0.213 -7.096 -33.451 1.00 68.12 374 ASP A O 1
ATOM 2892 N N . VAL A 1 375 ? -1.804 -7.509 -32.594 1.00 71.25 375 VAL A N 1
ATOM 2893 C CA . VAL A 1 375 ? -2.365 -8.012 -33.865 1.00 71.25 375 VAL A CA 1
ATOM 2894 C C . VAL A 1 375 ? -2.403 -6.917 -34.939 1.00 71.25 375 VAL A C 1
ATOM 2896 O O . VAL A 1 375 ? -2.285 -7.221 -36.127 1.00 71.25 375 VAL A O 1
ATOM 2899 N N . HIS A 1 376 ? -2.556 -5.651 -34.548 1.00 73.25 376 HIS A N 1
ATOM 2900 C CA . HIS A 1 376 ? -2.580 -4.527 -35.473 1.00 73.25 376 HIS A CA 1
ATOM 2901 C C . HIS A 1 376 ? -1.199 -4.294 -36.091 1.00 73.25 376 HIS A C 1
ATOM 2903 O O . HIS A 1 376 ? -1.101 -4.172 -37.315 1.00 73.25 376 HIS A O 1
ATOM 2909 N N . PHE A 1 377 ? -0.139 -4.365 -35.282 1.00 79.12 377 PHE A N 1
ATOM 2910 C CA . PHE A 1 377 ? 1.245 -4.332 -35.757 1.00 79.12 377 PHE A CA 1
ATOM 2911 C C . PHE A 1 377 ? 1.511 -5.414 -36.816 1.00 79.12 377 PHE A C 1
ATOM 2913 O O . PHE A 1 377 ? 1.993 -5.117 -37.911 1.00 79.12 377 PHE A O 1
ATOM 2920 N N . LEU A 1 378 ? 1.117 -6.666 -36.550 1.00 80.12 378 LEU A N 1
ATOM 2921 C CA . LEU A 1 378 ? 1.297 -7.768 -37.506 1.00 80.12 378 LEU A CA 1
ATOM 2922 C C . LEU A 1 378 ? 0.590 -7.510 -38.847 1.00 80.12 378 LEU A C 1
ATOM 2924 O O . LEU A 1 378 ? 1.135 -7.825 -39.907 1.00 80.12 378 LEU A O 1
ATOM 2928 N N . LEU A 1 379 ? -0.606 -6.914 -38.821 1.00 79.00 379 LEU A N 1
ATOM 2929 C CA . LEU A 1 379 ? -1.354 -6.558 -40.031 1.00 79.00 379 LEU A CA 1
ATOM 2930 C C . LEU A 1 379 ? -0.694 -5.415 -40.811 1.00 79.00 379 LEU A C 1
ATOM 2932 O O . LEU A 1 379 ? -0.676 -5.450 -42.044 1.00 79.00 379 LEU A O 1
ATOM 2936 N N . GLN A 1 380 ? -0.139 -4.424 -40.117 1.00 82.12 380 GLN A N 1
ATOM 2937 C CA . GLN A 1 380 ? 0.566 -3.303 -40.738 1.00 82.12 380 GLN A CA 1
ATOM 2938 C C . GLN A 1 380 ? 1.875 -3.759 -41.385 1.00 82.12 380 GLN A C 1
ATOM 2940 O O . GLN A 1 380 ? 2.128 -3.423 -42.543 1.00 82.12 380 GLN A O 1
ATOM 2945 N N . VAL A 1 381 ? 2.657 -4.600 -40.701 1.00 83.19 381 VAL A N 1
ATOM 2946 C CA . VAL A 1 381 ? 3.864 -5.203 -41.281 1.00 83.19 381 VAL A CA 1
ATOM 2947 C C . VAL A 1 381 ? 3.512 -6.068 -42.487 1.00 83.19 381 VAL A C 1
ATOM 2949 O O . VAL A 1 381 ? 4.136 -5.935 -43.536 1.00 83.19 381 VAL A O 1
ATOM 2952 N N . ALA A 1 382 ? 2.477 -6.904 -42.387 1.00 83.25 382 ALA A N 1
ATOM 2953 C CA . ALA A 1 382 ? 1.996 -7.702 -43.511 1.00 83.25 382 ALA A CA 1
ATOM 2954 C C . ALA A 1 382 ? 1.577 -6.842 -44.717 1.00 83.25 382 ALA A C 1
ATOM 2956 O O . ALA A 1 382 ? 1.819 -7.230 -45.859 1.00 83.25 382 ALA A O 1
ATOM 2957 N N . ALA A 1 383 ? 0.947 -5.687 -44.486 1.00 85.88 383 ALA A N 1
ATOM 2958 C CA . ALA A 1 383 ? 0.570 -4.758 -45.546 1.00 85.88 383 ALA A CA 1
ATOM 2959 C C . ALA A 1 383 ? 1.792 -4.087 -46.187 1.00 85.88 383 ALA A C 1
ATOM 2961 O O . ALA A 1 383 ? 1.870 -4.037 -47.415 1.00 85.88 383 ALA A O 1
ATOM 2962 N N . LEU A 1 384 ? 2.750 -3.627 -45.375 1.00 84.19 384 LEU A N 1
ATOM 2963 C CA . LEU A 1 384 ? 3.998 -3.022 -45.844 1.00 84.19 384 LEU A CA 1
ATOM 2964 C C . LEU A 1 384 ? 4.827 -4.017 -46.650 1.00 84.19 384 LEU A C 1
ATOM 2966 O O . LEU A 1 384 ? 5.244 -3.699 -47.761 1.00 84.19 384 LEU A O 1
ATOM 2970 N N . ALA A 1 385 ? 4.969 -5.249 -46.154 1.00 87.75 385 ALA A N 1
ATOM 2971 C CA . ALA A 1 385 ? 5.739 -6.309 -46.797 1.00 87.75 385 ALA A CA 1
ATOM 2972 C C . ALA A 1 385 ? 5.329 -6.538 -48.260 1.00 87.75 385 ALA A C 1
ATOM 2974 O O . ALA A 1 385 ? 6.172 -6.874 -49.081 1.00 87.75 385 ALA A O 1
ATOM 2975 N N . ARG A 1 386 ? 4.066 -6.286 -48.643 1.00 87.75 386 ARG A N 1
ATOM 2976 C CA . ARG A 1 386 ? 3.587 -6.456 -50.030 1.00 87.75 386 ARG A CA 1
ATOM 2977 C C . ARG A 1 386 ? 4.347 -5.626 -51.064 1.00 87.75 386 ARG A C 1
ATOM 2979 O O . ARG A 1 386 ? 4.350 -6.018 -52.229 1.00 87.75 386 ARG A O 1
ATOM 2986 N N . ALA A 1 387 ? 4.933 -4.500 -50.659 1.00 89.81 387 ALA A N 1
ATOM 2987 C CA . ALA A 1 387 ? 5.700 -3.617 -51.534 1.00 89.81 387 ALA A CA 1
ATOM 2988 C C . ALA A 1 387 ? 7.177 -4.029 -51.675 1.00 89.81 387 ALA A C 1
ATOM 2990 O O . ALA A 1 387 ? 7.886 -3.448 -52.493 1.00 89.81 387 ALA A O 1
ATOM 2991 N N . HIS A 1 388 ? 7.632 -5.026 -50.912 1.00 92.69 388 HIS A N 1
ATOM 2992 C CA . HIS A 1 388 ? 9.028 -5.447 -50.856 1.00 92.69 388 HIS A CA 1
ATOM 2993 C C . HIS A 1 388 ? 9.168 -6.910 -51.300 1.00 92.69 388 HIS A C 1
ATOM 2995 O O . HIS A 1 388 ? 8.259 -7.722 -51.135 1.00 92.69 388 HIS A O 1
ATOM 3001 N N . SER A 1 389 ? 10.312 -7.259 -51.889 1.00 91.94 389 SER A N 1
ATOM 3002 C CA . SER A 1 389 ? 10.653 -8.649 -52.235 1.00 91.94 389 SER A CA 1
ATOM 3003 C C . SER A 1 389 ? 11.335 -9.392 -51.085 1.00 91.94 389 SER A C 1
ATOM 3005 O O . SER A 1 389 ? 11.303 -10.621 -51.038 1.00 91.94 389 SER A O 1
ATOM 3007 N N . GLN A 1 390 ? 11.942 -8.644 -50.163 1.00 95.56 390 GLN A N 1
ATOM 3008 C CA . GLN A 1 390 ? 12.674 -9.154 -49.014 1.00 95.56 390 GLN A CA 1
ATOM 3009 C C . GLN A 1 390 ? 12.394 -8.262 -47.795 1.00 95.56 390 GLN A C 1
ATOM 3011 O O . GLN A 1 390 ? 12.289 -7.037 -47.908 1.00 95.56 390 GLN A O 1
ATOM 3016 N N . LEU A 1 391 ? 12.246 -8.900 -46.636 1.00 95.50 391 LEU A N 1
ATOM 3017 C CA . LEU A 1 391 ? 12.028 -8.270 -45.341 1.00 95.50 391 LEU A CA 1
ATOM 3018 C C . LEU A 1 391 ? 12.995 -8.880 -44.325 1.00 95.50 391 LEU A C 1
ATOM 3020 O O . LEU A 1 391 ? 13.167 -10.092 -44.274 1.00 95.50 391 LEU A O 1
ATOM 3024 N N . TRP A 1 392 ? 13.604 -8.042 -43.502 1.00 95.44 392 TRP A N 1
ATOM 3025 C CA . TRP A 1 392 ? 14.486 -8.423 -42.411 1.00 95.44 392 TRP A CA 1
ATOM 3026 C C . TRP A 1 392 ? 13.844 -8.052 -41.080 1.00 95.44 392 TRP A C 1
ATOM 3028 O O . TRP A 1 392 ? 13.255 -6.982 -40.956 1.00 95.44 392 TRP A O 1
ATOM 3038 N N . LEU A 1 393 ? 13.965 -8.916 -40.079 1.00 93.38 393 LEU A N 1
ATOM 3039 C CA . LEU A 1 393 ? 13.568 -8.622 -38.704 1.00 93.38 393 LEU A CA 1
ATOM 3040 C C . LEU A 1 393 ? 14.757 -8.870 -37.785 1.00 93.38 393 LEU A C 1
ATOM 3042 O O . LEU A 1 393 ? 15.214 -10.003 -37.672 1.00 93.38 393 LEU A O 1
ATOM 3046 N N . VAL A 1 394 ? 15.222 -7.828 -37.106 1.00 91.81 394 VAL A N 1
ATOM 3047 C CA . VAL A 1 394 ? 16.232 -7.928 -36.053 1.00 91.81 394 VAL A CA 1
ATOM 3048 C C . VAL A 1 394 ? 15.525 -7.850 -34.708 1.00 91.81 394 VAL A C 1
ATOM 3050 O O . VAL A 1 394 ? 14.940 -6.823 -34.371 1.00 91.81 394 VAL A O 1
ATOM 3053 N N . SER A 1 395 ? 15.543 -8.942 -33.948 1.00 89.12 395 SER A N 1
ATOM 3054 C CA . SER A 1 395 ? 14.829 -9.066 -32.672 1.00 89.12 395 SER A CA 1
ATOM 3055 C C . SER A 1 395 ? 15.747 -9.490 -31.534 1.00 89.12 395 SER A C 1
ATOM 3057 O O . SER A 1 395 ? 16.652 -10.296 -31.743 1.00 89.12 395 SER A O 1
ATOM 3059 N N . ALA A 1 396 ? 15.491 -8.998 -30.325 1.00 84.12 396 ALA A N 1
ATOM 3060 C CA . ALA A 1 396 ? 16.117 -9.539 -29.121 1.00 84.12 396 ALA A CA 1
ATOM 3061 C C . ALA A 1 396 ? 15.485 -10.905 -28.748 1.00 84.12 396 ALA A C 1
ATOM 3063 O O . ALA A 1 396 ? 14.349 -11.184 -29.146 1.00 84.12 396 ALA A O 1
ATOM 3064 N N . PRO A 1 397 ? 16.170 -11.786 -27.995 1.00 80.12 397 PRO A N 1
ATOM 3065 C CA . PRO A 1 397 ? 15.632 -13.087 -27.591 1.00 80.12 397 PRO A CA 1
ATOM 3066 C C . PRO A 1 397 ? 14.271 -12.997 -26.884 1.00 80.12 397 PRO A C 1
ATOM 3068 O O . PRO A 1 397 ? 13.387 -13.818 -27.121 1.00 80.12 397 PRO A O 1
ATOM 3071 N N . GLU A 1 398 ? 14.070 -11.972 -26.060 1.00 74.25 398 GLU A N 1
ATOM 3072 C CA . GLU A 1 398 ? 12.814 -11.691 -25.363 1.00 74.25 398 GLU A CA 1
ATOM 3073 C C . GLU A 1 398 ? 11.655 -11.338 -26.307 1.00 74.25 398 GLU A C 1
ATOM 3075 O O . GLU A 1 398 ? 10.495 -11.579 -25.968 1.00 74.25 398 GLU A O 1
ATOM 3080 N N . THR A 1 399 ? 11.943 -10.827 -27.508 1.00 77.00 399 THR A N 1
ATOM 3081 C CA . THR A 1 399 ? 10.944 -10.509 -28.538 1.00 77.00 399 THR A CA 1
ATOM 3082 C C . THR A 1 399 ? 10.850 -11.581 -29.629 1.00 77.00 399 THR A C 1
ATOM 3084 O O . THR A 1 399 ? 10.060 -11.433 -30.563 1.00 77.00 399 THR A O 1
ATOM 3087 N N . ALA A 1 400 ? 11.562 -12.708 -29.499 1.00 79.06 400 ALA A N 1
ATOM 3088 C CA . ALA A 1 400 ? 11.600 -13.784 -30.496 1.00 79.06 400 ALA A CA 1
ATOM 3089 C C . ALA A 1 400 ? 10.218 -14.380 -30.820 1.00 79.06 400 ALA A C 1
ATOM 3091 O O . ALA A 1 400 ? 9.939 -14.721 -31.968 1.00 79.06 400 ALA A O 1
ATOM 3092 N N . ALA A 1 401 ? 9.310 -14.439 -29.840 1.00 80.31 401 ALA A N 1
ATOM 3093 C CA . ALA A 1 401 ? 7.938 -14.907 -30.059 1.00 80.31 401 ALA A CA 1
ATOM 3094 C C . ALA A 1 401 ? 7.188 -14.072 -31.119 1.00 80.31 401 ALA A C 1
ATOM 3096 O O . ALA A 1 401 ? 6.301 -14.583 -31.803 1.00 80.31 401 ALA A O 1
ATOM 3097 N N . MET A 1 402 ? 7.557 -12.797 -31.287 1.00 80.12 402 MET A N 1
ATOM 3098 C CA . MET A 1 402 ? 7.004 -11.935 -32.330 1.00 80.12 402 MET A CA 1
ATOM 3099 C C . MET A 1 402 ? 7.487 -12.341 -33.725 1.00 80.12 402 MET A C 1
ATOM 3101 O O . MET A 1 402 ? 6.702 -12.313 -34.671 1.00 80.12 402 MET A O 1
ATOM 3105 N N . ALA A 1 403 ? 8.748 -12.764 -33.859 1.00 82.00 403 ALA A N 1
ATOM 3106 C CA . ALA A 1 403 ? 9.286 -13.260 -35.123 1.00 82.00 403 ALA A CA 1
ATOM 3107 C C . ALA A 1 403 ? 8.530 -14.509 -35.599 1.00 82.00 403 ALA A C 1
ATOM 3109 O O . ALA A 1 403 ? 8.149 -14.589 -36.767 1.00 82.00 403 ALA A O 1
ATOM 3110 N N . ASP A 1 404 ? 8.214 -15.427 -34.680 1.00 83.81 404 ASP A N 1
ATOM 3111 C CA . ASP A 1 404 ? 7.411 -16.618 -34.976 1.00 83.81 404 ASP A CA 1
ATOM 3112 C C . ASP A 1 404 ? 5.996 -16.261 -35.454 1.00 83.81 404 ASP A C 1
ATOM 3114 O O . ASP A 1 404 ? 5.480 -16.847 -36.412 1.00 83.81 404 ASP A O 1
ATOM 3118 N N . LEU A 1 405 ? 5.344 -15.301 -34.790 1.00 84.81 405 LEU A N 1
ATOM 3119 C CA . LEU A 1 405 ? 4.005 -14.843 -35.166 1.00 84.81 405 LEU A CA 1
ATOM 3120 C C . LEU A 1 405 ? 4.008 -14.149 -36.529 1.00 84.81 405 LEU A C 1
ATOM 3122 O O . LEU A 1 405 ? 3.157 -14.453 -37.371 1.00 84.81 405 LEU A O 1
ATOM 3126 N N . LEU A 1 406 ? 4.983 -13.268 -36.768 1.00 85.94 406 LEU A N 1
ATOM 3127 C CA . LEU A 1 406 ? 5.160 -12.603 -38.053 1.00 85.94 406 LEU A CA 1
ATOM 3128 C C . LEU A 1 406 ? 5.435 -13.619 -39.164 1.00 85.94 406 LEU A C 1
ATOM 3130 O O . LEU A 1 406 ? 4.811 -13.553 -40.222 1.00 85.94 406 LEU A O 1
ATOM 3134 N N . GLY A 1 407 ? 6.294 -14.606 -38.906 1.00 87.25 407 GLY A N 1
ATOM 3135 C CA . GLY A 1 407 ? 6.593 -15.668 -39.858 1.00 87.25 407 GLY A CA 1
ATOM 3136 C C . GLY A 1 407 ? 5.358 -16.462 -40.256 1.00 87.25 407 GLY A C 1
ATOM 3137 O O . GLY A 1 407 ? 5.116 -16.641 -41.447 1.00 87.25 407 GLY A O 1
ATOM 3138 N N . ARG A 1 408 ? 4.500 -16.844 -39.303 1.00 88.00 408 ARG A N 1
ATOM 3139 C CA . ARG A 1 408 ? 3.222 -17.513 -39.617 1.00 88.00 408 ARG A CA 1
ATOM 3140 C C . ARG A 1 408 ? 2.287 -16.621 -40.440 1.00 88.00 408 ARG A C 1
ATOM 3142 O O . ARG A 1 408 ? 1.645 -17.106 -41.373 1.00 88.00 408 ARG A O 1
ATOM 3149 N N . ALA A 1 409 ? 2.216 -15.327 -40.122 1.00 86.06 409 ALA A N 1
ATOM 3150 C CA . ALA A 1 409 ? 1.374 -14.368 -40.840 1.00 86.06 409 ALA A CA 1
ATOM 3151 C C . ALA A 1 409 ? 1.843 -14.130 -42.289 1.00 86.06 409 ALA A C 1
ATOM 3153 O O . ALA A 1 409 ? 1.021 -14.006 -43.203 1.00 86.06 409 ALA A O 1
ATOM 3154 N N . LEU A 1 410 ? 3.159 -14.092 -42.513 1.00 89.88 410 LEU A N 1
ATOM 3155 C CA . LEU A 1 410 ? 3.759 -13.932 -43.838 1.00 89.88 410 LEU A CA 1
ATOM 3156 C C . LEU A 1 410 ? 3.752 -15.243 -44.639 1.00 89.88 410 LEU A C 1
ATOM 3158 O O . LEU A 1 410 ? 3.523 -15.218 -45.850 1.00 89.88 410 LEU A O 1
ATOM 3162 N N . GLN A 1 411 ? 3.902 -16.398 -43.987 1.00 91.44 411 GLN A N 1
ATOM 3163 C CA . GLN A 1 411 ? 3.836 -17.711 -44.637 1.00 91.44 411 GLN A CA 1
ATOM 3164 C C . GLN A 1 411 ? 2.471 -17.950 -45.296 1.00 91.44 411 GLN A C 1
ATOM 3166 O O . GLN A 1 411 ? 2.404 -18.444 -46.422 1.00 91.44 411 GLN A O 1
ATOM 3171 N N . GLY A 1 412 ? 1.379 -17.505 -44.660 1.00 86.50 412 GLY A N 1
ATOM 3172 C CA . GLY A 1 412 ? 0.037 -17.511 -45.260 1.00 86.50 412 GLY A CA 1
ATOM 3173 C C . GLY A 1 412 ? -0.089 -16.673 -46.544 1.00 86.50 412 GLY A C 1
ATOM 3174 O O . GLY A 1 412 ? -1.043 -16.841 -47.298 1.00 86.50 412 GLY A O 1
ATOM 3175 N N . GLN A 1 413 ? 0.881 -15.795 -46.817 1.00 89.69 413 GLN A N 1
ATOM 3176 C CA . GLN A 1 413 ? 0.973 -14.954 -48.015 1.00 89.69 413 GLN A CA 1
ATOM 3177 C C . GLN A 1 413 ? 2.060 -15.430 -48.995 1.00 89.69 413 GLN A C 1
ATOM 3179 O O . GLN A 1 413 ? 2.374 -14.727 -49.958 1.00 89.69 413 GLN A O 1
ATOM 3184 N N . GLY A 1 414 ? 2.628 -16.619 -48.768 1.00 92.56 414 GLY A N 1
ATOM 3185 C CA . GLY A 1 414 ? 3.622 -17.240 -49.644 1.00 92.56 414 GLY A CA 1
ATOM 3186 C C . GLY A 1 414 ? 5.066 -16.808 -49.392 1.00 92.56 414 GLY A C 1
ATOM 3187 O O . GLY A 1 414 ? 5.915 -17.065 -50.239 1.00 92.56 414 GLY A O 1
ATOM 3188 N N . TRP A 1 415 ? 5.358 -16.156 -48.265 1.00 94.69 415 TRP A N 1
ATOM 3189 C CA . TRP A 1 415 ? 6.731 -15.831 -47.870 1.00 94.69 415 TRP A CA 1
ATOM 3190 C C . TRP A 1 415 ? 7.429 -17.031 -47.230 1.00 94.69 415 TRP A C 1
ATOM 3192 O O . TRP A 1 415 ? 6.795 -17.855 -46.568 1.00 94.69 415 TRP A O 1
ATOM 3202 N N . GLN A 1 416 ? 8.746 -17.094 -47.393 1.00 94.56 416 GLN A N 1
ATOM 3203 C CA . GLN A 1 416 ? 9.623 -18.044 -46.715 1.00 94.56 416 GLN A CA 1
ATOM 3204 C C . GLN A 1 416 ? 10.431 -17.307 -45.652 1.00 94.56 416 GLN A C 1
ATOM 3206 O O . GLN A 1 416 ? 10.870 -16.189 -45.902 1.00 94.56 416 GLN A O 1
ATOM 3211 N N . ALA A 1 417 ? 10.592 -17.915 -44.478 1.00 93.81 417 ALA A N 1
ATOM 3212 C CA . ALA A 1 417 ? 11.315 -17.347 -43.345 1.00 93.81 417 ALA A CA 1
ATOM 3213 C C . ALA A 1 417 ? 12.557 -18.189 -43.039 1.00 93.81 417 ALA A C 1
ATOM 3215 O O . ALA A 1 417 ? 12.467 -19.415 -42.982 1.00 93.81 417 ALA A O 1
ATOM 3216 N N . GLU A 1 418 ? 13.684 -17.532 -42.796 1.00 93.31 418 GLU A N 1
ATOM 3217 C CA . GLU A 1 418 ? 14.967 -18.157 -42.486 1.00 93.31 418 GLU A CA 1
ATOM 3218 C C . GLU A 1 418 ? 15.699 -17.348 -41.408 1.00 93.31 418 GLU A C 1
ATOM 3220 O O . GLU A 1 418 ? 15.655 -16.119 -41.414 1.00 93.31 418 GLU A O 1
ATOM 3225 N N . LEU A 1 419 ? 16.370 -18.025 -40.475 1.00 89.56 419 LEU A N 1
ATOM 3226 C CA . LEU A 1 419 ? 17.231 -17.374 -39.486 1.00 89.56 419 LEU A CA 1
ATOM 3227 C C . LEU A 1 419 ? 18.619 -17.120 -40.098 1.00 89.56 419 LEU A C 1
ATOM 3229 O O . LEU A 1 419 ? 19.205 -18.025 -40.686 1.00 89.56 419 LEU A O 1
ATOM 3233 N N . TYR A 1 420 ? 19.149 -15.910 -39.932 1.00 86.94 420 TYR A N 1
ATOM 3234 C CA . TYR A 1 420 ? 20.366 -15.430 -40.578 1.00 86.94 420 TYR A CA 1
ATOM 3235 C C . TYR A 1 420 ? 21.429 -14.938 -39.568 1.00 86.94 420 TYR A C 1
ATOM 3237 O O . TYR A 1 420 ? 21.077 -14.307 -38.572 1.00 86.94 420 TYR A O 1
ATOM 3245 N N . PRO A 1 421 ? 22.736 -15.135 -39.843 1.00 77.62 421 PRO A N 1
ATOM 3246 C CA . PRO A 1 421 ? 23.270 -16.141 -40.763 1.00 77.62 421 PRO A CA 1
ATOM 3247 C C . PRO A 1 421 ? 22.876 -17.563 -40.338 1.00 77.62 421 PRO A C 1
ATOM 3249 O O . PRO A 1 421 ? 22.535 -17.785 -39.174 1.00 77.62 421 PRO A O 1
ATOM 3252 N N . GLU A 1 422 ? 22.941 -18.518 -41.270 1.00 70.69 422 GLU A N 1
ATOM 3253 C CA . GLU A 1 422 ? 22.650 -19.923 -40.973 1.00 70.69 422 GLU A CA 1
ATOM 3254 C C . GLU A 1 422 ? 23.447 -20.398 -39.737 1.00 70.69 422 GLU A C 1
ATOM 3256 O O . GLU A 1 422 ? 24.640 -20.076 -39.607 1.00 70.69 422 GLU A O 1
ATOM 3261 N N . PRO A 1 423 ? 22.822 -21.163 -38.820 1.00 59.75 423 PRO A N 1
ATOM 3262 C CA . PRO A 1 423 ? 23.495 -21.682 -37.634 1.00 59.75 423 PRO A CA 1
ATOM 3263 C C . PRO A 1 423 ? 24.807 -22.401 -37.996 1.00 59.75 423 PRO A C 1
ATOM 3265 O O . PRO A 1 423 ? 24.787 -23.474 -38.595 1.00 59.75 423 PRO A O 1
ATOM 3268 N N . GLY A 1 424 ? 25.953 -21.816 -37.621 1.00 55.28 424 GLY A N 1
ATOM 3269 C CA . GLY A 1 424 ? 27.290 -22.381 -37.868 1.00 55.28 424 GLY A CA 1
ATOM 3270 C C . GLY A 1 424 ? 28.250 -21.530 -38.714 1.00 55.28 424 GLY A C 1
ATOM 3271 O O . GLY A 1 424 ? 29.413 -21.904 -38.836 1.00 55.28 424 GLY A O 1
ATOM 3272 N N . ALA A 1 425 ? 27.822 -20.382 -39.252 1.00 53.97 425 ALA A N 1
ATOM 3273 C CA . ALA A 1 425 ? 28.637 -19.542 -40.146 1.00 53.97 425 ALA A CA 1
ATOM 3274 C C . ALA A 1 425 ? 29.655 -18.587 -39.463 1.00 53.97 425 ALA A C 1
ATOM 3276 O O . ALA A 1 425 ? 30.239 -17.736 -40.131 1.00 53.97 425 ALA A O 1
ATOM 3277 N N . GLY A 1 426 ? 29.911 -18.730 -38.160 1.00 55.69 426 GLY A N 1
ATOM 3278 C CA . GLY A 1 426 ? 30.783 -17.839 -37.378 1.00 55.69 426 GLY A CA 1
ATOM 3279 C C . GLY A 1 426 ? 30.029 -17.140 -36.247 1.00 55.69 426 GLY A C 1
ATOM 3280 O O . GLY A 1 426 ? 28.800 -17.128 -36.246 1.00 55.69 426 GLY A O 1
ATOM 3281 N N . GLU A 1 427 ? 30.770 -16.633 -35.256 1.00 49.34 427 GLU A N 1
ATOM 3282 C CA . GLU A 1 427 ? 30.249 -16.018 -34.027 1.00 49.34 427 GLU A CA 1
ATOM 3283 C C . GLU A 1 427 ? 29.240 -14.906 -34.347 1.00 49.34 427 GLU A C 1
ATOM 3285 O O . GLU A 1 427 ? 29.613 -13.774 -34.650 1.00 49.34 427 GLU A O 1
ATOM 3290 N N . GLN A 1 428 ? 27.943 -15.219 -34.273 1.00 53.88 428 GLN A N 1
ATOM 3291 C CA . GLN A 1 428 ? 26.948 -14.172 -34.104 1.00 53.88 428 GLN A CA 1
ATOM 3292 C C . GLN A 1 428 ? 27.204 -13.510 -32.745 1.00 53.88 428 GLN A C 1
ATOM 3294 O O . GLN A 1 428 ? 27.530 -14.210 -31.776 1.00 53.88 428 GLN A O 1
ATOM 3299 N N . PRO A 1 429 ? 27.003 -12.191 -32.608 1.00 53.56 429 PRO A N 1
ATOM 3300 C CA . PRO A 1 429 ? 26.748 -11.650 -31.288 1.00 53.56 429 PRO A CA 1
ATOM 3301 C C . PRO A 1 429 ? 25.514 -12.390 -30.754 1.00 53.56 429 PRO A C 1
ATOM 3303 O O . PRO A 1 429 ? 24.435 -12.277 -31.328 1.00 53.56 429 PRO A O 1
ATOM 3306 N N . ASN A 1 430 ? 25.682 -13.184 -29.688 1.00 58.88 430 ASN A N 1
ATOM 3307 C CA . ASN A 1 430 ? 24.669 -14.063 -29.066 1.00 58.88 430 ASN A CA 1
ATOM 3308 C C . ASN A 1 430 ? 23.403 -13.330 -28.549 1.00 58.88 430 ASN A C 1
ATOM 3310 O O . ASN A 1 430 ? 22.680 -13.849 -27.701 1.00 58.88 430 ASN A O 1
ATOM 3314 N N . GLN A 1 431 ? 23.167 -12.098 -28.988 1.00 72.94 431 GLN A N 1
ATOM 3315 C CA . GLN A 1 431 ? 22.278 -11.123 -28.381 1.00 72.94 431 GLN A CA 1
ATOM 3316 C C . GLN A 1 431 ? 21.126 -10.698 -29.301 1.00 72.94 431 GLN A C 1
ATOM 3318 O O . GLN A 1 431 ? 20.151 -10.160 -28.792 1.00 72.94 431 GLN A O 1
ATOM 3323 N N . PHE A 1 432 ? 21.186 -10.962 -30.615 1.00 84.69 432 PHE A N 1
ATOM 3324 C CA . PHE A 1 432 ? 20.091 -10.653 -31.544 1.00 84.69 432 PHE A CA 1
ATOM 3325 C C . PHE A 1 432 ? 19.825 -11.810 -32.506 1.00 84.69 432 PHE A C 1
ATOM 3327 O O . PHE A 1 432 ? 20.742 -12.465 -32.989 1.00 84.69 432 PHE A O 1
ATOM 3334 N N . LEU A 1 433 ? 18.549 -12.034 -32.802 1.00 87.88 433 LEU A N 1
ATOM 3335 C CA . LEU A 1 433 ? 18.071 -12.959 -33.820 1.00 87.88 433 LEU A CA 1
ATOM 3336 C C . LEU A 1 433 ? 17.709 -12.150 -35.063 1.00 87.88 433 LEU A C 1
ATOM 3338 O O . LEU A 1 433 ? 16.857 -11.262 -34.988 1.00 87.88 433 LEU A O 1
ATOM 3342 N N . ILE A 1 434 ? 18.336 -12.458 -36.196 1.00 91.94 434 ILE A N 1
ATOM 3343 C CA . ILE A 1 434 ? 18.052 -11.810 -37.478 1.00 91.94 434 ILE A CA 1
ATOM 3344 C C . ILE A 1 434 ? 17.276 -12.802 -38.337 1.00 91.94 434 ILE A C 1
ATOM 3346 O O . ILE A 1 434 ? 17.776 -13.871 -38.667 1.00 91.94 434 ILE A O 1
ATOM 3350 N N . TRP A 1 435 ? 16.054 -12.455 -38.711 1.00 93.56 435 TRP A N 1
ATOM 3351 C CA . TRP A 1 435 ? 15.227 -13.246 -39.611 1.00 93.56 435 TRP A CA 1
ATOM 3352 C C . TRP A 1 435 ? 15.177 -12.603 -40.986 1.00 93.56 435 TRP A C 1
ATOM 3354 O O . TRP A 1 435 ? 14.946 -11.400 -41.109 1.00 93.56 435 TRP A O 1
ATOM 3364 N N . ARG A 1 436 ? 15.348 -13.425 -42.014 1.00 95.00 436 ARG A N 1
ATOM 3365 C CA . ARG A 1 436 ? 15.159 -13.079 -43.415 1.00 95.00 436 ARG A CA 1
ATOM 3366 C C . ARG A 1 436 ? 13.842 -13.668 -43.894 1.00 95.00 436 ARG A C 1
ATOM 3368 O O . ARG A 1 436 ? 13.618 -14.870 -43.787 1.00 95.00 436 ARG A O 1
ATOM 3375 N N . PHE A 1 437 ? 12.990 -12.823 -44.449 1.00 95.06 437 PHE A N 1
ATOM 3376 C CA . PHE A 1 437 ? 11.754 -13.210 -45.104 1.00 95.06 437 PHE A CA 1
ATOM 3377 C C . PHE A 1 437 ? 11.861 -12.874 -46.585 1.00 95.06 437 PHE A C 1
ATOM 3379 O O . PHE A 1 437 ? 12.095 -11.722 -46.946 1.00 95.06 437 PHE A O 1
ATOM 3386 N N . GLU A 1 438 ? 11.662 -13.861 -47.449 1.00 95.25 438 GLU A N 1
ATOM 3387 C CA . GLU A 1 438 ? 11.718 -13.675 -48.898 1.00 95.25 438 GLU A CA 1
ATOM 3388 C C . GLU A 1 438 ? 10.437 -14.163 -49.556 1.00 95.25 438 GLU A C 1
ATOM 3390 O O . GLU A 1 438 ? 9.894 -15.224 -49.229 1.00 95.25 438 GLU A O 1
ATOM 3395 N N . ARG A 1 439 ? 9.943 -13.367 -50.504 1.00 92.50 439 ARG A N 1
ATOM 3396 C CA . ARG A 1 439 ? 8.843 -13.778 -51.364 1.00 92.50 439 ARG A CA 1
ATOM 3397 C C . ARG A 1 439 ? 9.438 -14.380 -52.636 1.00 92.50 439 ARG A C 1
ATOM 3399 O O . ARG A 1 439 ? 10.148 -13.663 -53.343 1.00 92.50 439 ARG A O 1
ATOM 3406 N N . PRO A 1 440 ? 9.146 -15.649 -52.973 1.00 85.06 440 PRO A N 1
ATOM 3407 C CA . PRO A 1 440 ? 9.556 -16.192 -54.256 1.00 85.06 440 PRO A CA 1
ATOM 3408 C C . PRO A 1 440 ? 8.957 -15.306 -55.352 1.00 85.06 440 PRO A C 1
ATOM 3410 O O . PRO A 1 440 ? 7.755 -15.015 -55.342 1.00 85.06 440 PRO A O 1
ATOM 3413 N N . GLY A 1 441 ? 9.813 -14.810 -56.249 1.00 81.38 441 GLY A N 1
ATOM 3414 C CA . GLY A 1 441 ? 9.370 -14.005 -57.383 1.00 81.38 441 GLY A CA 1
ATOM 3415 C C . GLY A 1 441 ? 8.325 -14.763 -58.212 1.00 81.38 441 GLY A C 1
ATOM 3416 O O . GLY A 1 441 ? 8.252 -15.991 -58.118 1.00 81.38 441 GLY A O 1
ATOM 3417 N N . PRO A 1 442 ? 7.496 -14.065 -59.009 1.00 70.75 442 PRO A N 1
ATOM 3418 C CA . PRO A 1 442 ? 6.647 -14.738 -59.983 1.00 70.75 442 PRO A CA 1
ATOM 3419 C C . PRO A 1 442 ? 7.560 -15.508 -60.947 1.00 70.75 442 PRO A C 1
ATOM 3421 O O . PRO A 1 442 ? 8.242 -14.898 -61.770 1.00 70.75 442 PRO A O 1
ATOM 3424 N N . GLY A 1 443 ? 7.651 -16.822 -60.740 1.00 52.78 443 GLY A N 1
ATOM 3425 C CA . GLY A 1 443 ? 8.421 -17.742 -61.574 1.00 52.78 443 GLY A CA 1
ATOM 3426 C C . GLY A 1 443 ? 7.786 -17.979 -62.932 1.00 52.78 443 GLY A C 1
ATOM 3427 O O . GLY A 1 443 ? 6.565 -17.727 -63.071 1.00 52.78 443 GLY A O 1
#